Protein AF-A0A7C4WLF5-F1 (afdb_monomer)

Sequence (505 aa):
MGGNGENRSSKALSRRDFIKCSGLLGGALLASQMEWATDLMRRAEAGLLTPEEEYELIKAENILHTVCLQCNTGCGIKVKLFRKNGQAVALKIDGNPYSPFVSLPHTSYRVSPFDVSPVDMGICPKGQAGIQTAYDPYRVTKVLKRAGRRGENRWMTISFDQAIDEIVNGGRLFSHVPGEENRVITGLKEIYALRDPKIAKEMADGVKRIAASKDKKKAVEEFKTKHAANLHSLIDPDHPDLGPKNNQLVYMWGRKKGGRGDFAARFFGDYFGTVNTHGHTTVCQGSLYFTCKAMSEQYVGNKFTGGAKFYWQGDFENAEYILSVGSNLFDANYGPSNRNLRLVPRLAEGKVKLTVVDPRFNKAAAKATRYLPIRPGTDGAFFAAIIRWIIDHQKYDGKYLACANKAAAKVAHEPTWSNACLLVKIGKDGMPGKFLRAHEIGLAPVEKRKDPAGVEYDFEYLVVMKEGKPIAVDPNDEKTPVVGDLLISTEIQGIQVKTALQIVY

Mean predicted aligned error: 8.59 Å

Nearest PDB structures (foldseek):
  6cz9-assembly1_A  TM=8.420E-01  e=6.831E-11  Shewanella sp. ANA-3
  2jiq-assembly1_A  TM=7.452E-01  e=3.056E-08  Desulfovibrio desulfuricans
  2jip-assembly1_A  TM=7.257E-01  e=3.856E-08  Desulfovibrio desulfuricans
  7bkb-assembly1_D  TM=7.043E-01  e=1.036E-07  Methanospirillum hungatei JF-1
  7xqw-assembly1_A  TM=7.029E-01  e=4.181E-07  Methylorubrum extorquens AM1

Foldseek 3Di:
DDDDDPDPPPPDQDPVNVVVVLCPFPQLNVQVVPPVNVVVLVCLVVVNDDPVQVVQQLALVQWDWAFQPLDDQGFIKIFGWDDDPNDIAGRWIFGQQQTLLFHVVRDPPPDDSRVCSNPGTHDDPSRGCVSCQRNPSPNHRFDWDAQEDPPPPHTDGDHPVVVLCCQACWALRHCNYPPSVHPTDHHLVQLLQDFDPVLQVVLVVLVVVLVVDPDNQVSLVVSCVVCVVRCSQCPHSSPCVCPGSLQVDAAEDEDDDPPSVVVCCCVSPVGSNHPRYYYPCVVPVVVQQVVQQQVQFFDDQADTHDGDRDHDDDDLQPAQEDEAEQDQLCPRDNRNSNNCVRHVVCLVVNSHAYEYEDLDCHPSVVSHPYYHNDDPPCVVVVVLVVLVVCVVVVVDDLQQAQFQAQQSCVVVVHPAHHQQQWKFFADPVRHTDGTDFCVVQPQDDWDWDADPVRDTHTHTFTWGADPNDIHTDRRHDNDDTGGHDRFDFDDRPNTTITGPNNNSD

Solvent-accessible surface area (backbone atoms only — not comparable to full-atom values): 28563 Å² total; per-residue (Å²): 136,91,80,88,79,85,76,84,72,78,78,72,76,44,77,67,53,47,56,58,68,52,72,80,42,58,71,33,42,63,46,66,73,29,66,69,48,47,52,47,48,53,28,51,77,69,72,61,61,51,72,68,59,52,51,50,39,37,36,43,95,26,48,48,78,47,64,36,81,71,54,95,56,53,41,32,24,28,37,22,25,49,76,57,95,96,41,75,44,79,73,46,51,37,10,20,39,62,21,69,39,29,22,84,83,43,48,60,87,85,60,56,58,78,79,47,38,77,56,74,24,61,59,48,70,61,49,46,52,48,60,48,74,66,52,40,91,83,56,84,57,69,49,74,42,76,57,42,61,93,87,68,84,38,69,40,81,52,55,68,67,56,51,52,49,46,52,36,66,31,38,61,84,41,45,87,19,93,93,30,54,84,44,69,43,88,12,52,61,71,34,56,48,62,78,55,68,67,60,51,49,53,50,53,54,45,39,53,51,30,72,71,39,93,55,44,70,63,41,42,52,54,46,42,65,76,38,56,95,55,42,87,24,31,67,37,63,92,44,54,81,72,31,40,30,19,41,77,47,72,51,76,50,71,92,71,52,88,65,60,44,55,52,49,47,42,47,42,40,74,65,42,54,23,80,42,66,47,47,52,51,75,78,71,45,42,67,59,35,52,50,40,17,62,77,50,37,41,81,55,42,82,43,74,42,87,35,47,84,52,80,93,74,85,61,55,79,77,45,54,68,45,82,37,66,78,56,48,56,69,83,75,42,86,33,34,41,39,50,44,75,43,35,50,62,36,47,76,70,64,61,29,46,35,35,28,36,32,69,60,92,43,78,43,36,78,71,28,79,37,70,43,74,45,64,86,91,45,62,67,60,54,50,50,52,51,52,48,52,32,60,80,67,65,69,62,65,62,73,57,37,15,9,45,8,43,17,21,10,58,76,70,73,41,97,60,55,31,64,30,11,35,29,26,28,41,43,97,87,70,45,83,56,59,66,40,45,15,51,85,74,74,72,40,72,72,41,84,43,64,48,99,84,66,51,76,43,62,31,52,34,32,28,25,37,41,96,90,38,81,43,69,40,58,51,79,36,68,82,66,62,38,66,25,47,48,82,43,75,52,72,57,96,90,40,41,31,28,9,43,45,46,70,79,100

Structure (mmCIF, N/CA/C/O backbone):
data_AF-A0A7C4WLF5-F1
#
_entry.id   AF-A0A7C4WLF5-F1
#
loop_
_atom_site.group_PDB
_atom_site.id
_atom_site.type_symbol
_atom_site.label_atom_id
_atom_site.label_alt_id
_atom_site.label_comp_id
_atom_site.label_asym_id
_atom_site.label_entity_id
_atom_site.label_seq_id
_atom_site.pdbx_PDB_ins_code
_atom_site.Cartn_x
_atom_site.Cartn_y
_atom_site.Cartn_z
_atom_site.occupancy
_atom_site.B_iso_or_equiv
_atom_site.auth_seq_id
_atom_site.auth_comp_id
_atom_site.auth_asym_id
_atom_site.auth_atom_id
_atom_site.pdbx_PDB_model_num
ATOM 1 N N . MET A 1 1 ? 3.955 -10.263 -79.167 1.00 35.59 1 MET A N 1
ATOM 2 C CA . MET A 1 1 ? 5.096 -9.339 -78.990 1.00 35.59 1 MET A CA 1
ATOM 3 C C . MET A 1 1 ? 5.108 -8.907 -77.538 1.00 35.59 1 MET A C 1
ATOM 5 O O . MET A 1 1 ? 4.057 -8.545 -77.028 1.00 35.59 1 MET A O 1
ATOM 9 N N . GLY A 1 2 ? 6.236 -9.109 -76.860 1.00 35.16 2 GLY A N 1
ATOM 10 C CA . GLY A 1 2 ? 6.361 -8.978 -75.411 1.00 35.16 2 GLY A CA 1
ATOM 11 C C . GLY A 1 2 ? 6.278 -7.538 -74.907 1.00 35.16 2 GLY A C 1
ATOM 12 O O . GLY A 1 2 ? 6.681 -6.606 -75.596 1.00 35.16 2 GLY A O 1
ATOM 13 N N . GLY A 1 3 ? 5.789 -7.391 -73.678 1.00 28.95 3 GLY A N 1
ATOM 14 C CA . GLY A 1 3 ? 5.843 -6.166 -72.890 1.00 28.95 3 GLY A CA 1
ATOM 15 C C . GLY A 1 3 ? 6.018 -6.542 -71.421 1.00 28.95 3 GLY A C 1
ATOM 16 O O . GLY A 1 3 ? 5.130 -7.145 -70.826 1.00 28.95 3 GLY A O 1
ATOM 17 N N . ASN A 1 4 ? 7.200 -6.253 -70.880 1.00 33.28 4 ASN A N 1
ATOM 18 C CA . ASN A 1 4 ? 7.637 -6.590 -69.528 1.00 33.28 4 ASN A CA 1
ATOM 19 C C . ASN A 1 4 ? 6.812 -5.853 -68.461 1.00 33.28 4 ASN A C 1
ATOM 21 O O . ASN A 1 4 ? 6.876 -4.630 -68.361 1.00 33.28 4 ASN A O 1
ATOM 25 N N . GLY A 1 5 ? 6.107 -6.606 -67.615 1.00 31.14 5 GLY A N 1
ATOM 26 C CA . GLY A 1 5 ? 5.629 -6.124 -66.322 1.00 31.14 5 GLY A CA 1
ATOM 27 C C . GLY A 1 5 ? 6.713 -6.318 -65.263 1.00 31.14 5 GLY A C 1
ATOM 28 O O . GLY A 1 5 ? 6.980 -7.446 -64.850 1.00 31.14 5 GLY A O 1
ATOM 29 N N . GLU A 1 6 ? 7.347 -5.233 -64.819 1.00 32.12 6 GLU A N 1
ATOM 30 C CA . GLU A 1 6 ? 8.223 -5.251 -63.647 1.00 32.12 6 GLU A CA 1
ATOM 31 C C . GLU A 1 6 ? 7.397 -5.507 -62.382 1.00 32.12 6 GLU A C 1
ATOM 33 O O . GLU A 1 6 ? 6.718 -4.635 -61.838 1.00 32.12 6 GLU A O 1
ATOM 38 N N . ASN A 1 7 ? 7.475 -6.741 -61.900 1.00 33.22 7 ASN A N 1
ATOM 39 C CA . ASN A 1 7 ? 6.924 -7.159 -60.626 1.00 33.22 7 ASN A CA 1
ATOM 40 C C . ASN A 1 7 ? 7.808 -6.578 -59.502 1.00 33.22 7 ASN A C 1
ATOM 42 O O . ASN A 1 7 ? 8.891 -7.097 -59.221 1.00 33.22 7 ASN A O 1
ATOM 46 N N . ARG A 1 8 ? 7.380 -5.483 -58.854 1.00 33.38 8 ARG A N 1
ATOM 47 C CA . ARG A 1 8 ? 8.017 -4.973 -57.624 1.00 33.38 8 ARG A CA 1
ATOM 48 C C . ARG A 1 8 ? 7.772 -5.959 -56.480 1.00 33.38 8 ARG A C 1
ATOM 50 O O . ARG A 1 8 ? 6.858 -5.800 -55.679 1.00 33.38 8 ARG A O 1
ATOM 57 N N . SER A 1 9 ? 8.622 -6.978 -56.403 1.00 36.59 9 SER A N 1
ATOM 58 C CA . SER A 1 9 ? 8.770 -7.839 -55.234 1.00 36.59 9 SER A CA 1
ATOM 59 C C . SER A 1 9 ? 9.147 -6.977 -54.025 1.00 36.59 9 SER A C 1
ATOM 61 O O . SER A 1 9 ? 10.251 -6.430 -53.949 1.00 36.59 9 SER A O 1
ATOM 63 N N . SER A 1 10 ? 8.227 -6.837 -53.069 1.00 42.41 10 SER A N 1
ATOM 64 C CA . SER A 1 10 ? 8.552 -6.373 -51.725 1.00 42.41 10 SER A CA 1
ATOM 65 C C . SER A 1 10 ? 9.514 -7.388 -51.108 1.00 42.41 10 SER A C 1
ATOM 67 O O . SER A 1 10 ? 9.089 -8.450 -50.646 1.00 42.41 10 SER A O 1
ATOM 69 N N . LYS A 1 11 ? 10.818 -7.097 -51.137 1.00 42.59 11 LYS A N 1
ATOM 70 C CA . LYS A 1 11 ? 11.824 -7.905 -50.443 1.00 42.59 11 LYS A CA 1
ATOM 71 C C . LYS A 1 11 ? 11.471 -7.932 -48.958 1.00 42.59 11 LYS A C 1
ATOM 73 O O . LYS A 1 11 ? 11.678 -6.950 -48.248 1.00 42.59 11 LYS A O 1
ATOM 78 N N . ALA A 1 12 ? 10.918 -9.052 -48.501 1.00 45.56 12 ALA A N 1
ATOM 79 C CA . ALA A 1 12 ? 10.811 -9.348 -47.086 1.00 45.56 12 ALA A CA 1
ATOM 80 C C . ALA A 1 12 ? 12.225 -9.291 -46.491 1.00 45.56 12 ALA A C 1
ATOM 82 O O . ALA A 1 12 ? 13.146 -9.925 -47.010 1.00 45.56 12 ALA A O 1
ATOM 83 N N . LEU A 1 13 ? 12.401 -8.490 -45.440 1.00 48.19 13 LEU A N 1
ATOM 84 C CA . LEU A 1 13 ? 13.659 -8.398 -44.701 1.00 48.19 13 LEU A CA 1
ATOM 85 C C . LEU A 1 13 ? 14.076 -9.803 -44.255 1.00 48.19 13 LEU A C 1
ATOM 87 O O . LEU A 1 13 ? 13.331 -10.478 -43.543 1.00 48.19 13 LEU A O 1
ATOM 91 N N . SER A 1 14 ? 15.261 -10.255 -44.669 1.00 60.44 14 SER A N 1
ATOM 92 C CA . SER A 1 14 ? 15.788 -11.532 -44.193 1.00 60.44 14 SER A CA 1
ATOM 93 C C . SER A 1 14 ? 16.095 -11.440 -42.692 1.00 60.44 14 SER A C 1
ATOM 95 O O . SER A 1 14 ? 16.359 -10.356 -42.172 1.00 60.44 14 SER A O 1
ATOM 97 N N . ARG A 1 15 ? 16.138 -12.569 -41.967 1.00 46.66 15 ARG A N 1
ATOM 98 C CA . ARG A 1 15 ? 16.567 -12.585 -40.546 1.00 46.66 15 ARG A CA 1
ATOM 99 C C . ARG A 1 15 ? 17.942 -11.929 -40.354 1.00 46.66 15 ARG A C 1
ATOM 101 O O . ARG A 1 15 ? 18.199 -11.334 -39.315 1.00 46.66 15 ARG A O 1
ATOM 108 N N . ARG A 1 16 ? 18.807 -11.999 -41.370 1.00 43.22 16 ARG A N 1
ATOM 109 C CA . ARG A 1 16 ? 20.141 -11.388 -41.379 1.00 43.22 16 ARG A CA 1
ATOM 110 C C . ARG A 1 16 ? 20.080 -9.872 -41.574 1.00 43.22 16 ARG A C 1
ATOM 112 O O . ARG A 1 16 ? 20.833 -9.154 -40.925 1.00 43.22 16 ARG A O 1
ATOM 119 N N . ASP A 1 17 ? 19.163 -9.391 -42.408 1.00 42.84 17 ASP A N 1
ATOM 120 C CA . ASP A 1 17 ? 18.918 -7.956 -42.596 1.00 42.84 17 ASP A CA 1
ATOM 121 C C . ASP A 1 17 ? 18.198 -7.351 -41.387 1.00 42.84 17 ASP A C 1
ATOM 123 O O . ASP A 1 17 ? 18.524 -6.242 -40.980 1.00 42.84 17 ASP A O 1
ATOM 127 N N . PHE A 1 18 ? 17.310 -8.107 -40.734 1.00 47.81 18 PHE A N 1
ATOM 128 C CA . PHE A 1 18 ? 16.702 -7.730 -39.457 1.00 47.81 18 PHE A CA 1
ATOM 129 C C . PHE A 1 18 ? 17.761 -7.564 -38.358 1.00 47.81 18 PHE A C 1
ATOM 131 O O . PHE A 1 18 ? 17.778 -6.527 -37.702 1.00 47.81 18 PHE A O 1
ATOM 138 N N . ILE A 1 19 ? 18.700 -8.515 -38.233 1.00 47.62 19 ILE A N 1
ATOM 139 C CA . ILE A 1 19 ? 19.826 -8.433 -37.284 1.00 47.62 19 ILE A CA 1
ATOM 140 C C . ILE A 1 19 ? 20.732 -7.220 -37.582 1.00 47.62 19 ILE A C 1
ATOM 142 O O . ILE A 1 19 ? 21.156 -6.516 -36.662 1.00 47.62 19 ILE A O 1
ATOM 146 N N . LYS A 1 20 ? 20.987 -6.918 -38.863 1.00 39.47 20 LYS A N 1
ATOM 147 C CA . LYS A 1 20 ? 21.756 -5.730 -39.275 1.00 39.47 20 LYS A CA 1
ATOM 148 C C . LYS A 1 20 ? 21.014 -4.418 -38.994 1.00 39.47 20 LYS A C 1
ATOM 150 O O . LYS A 1 20 ? 21.626 -3.477 -38.497 1.00 39.47 20 LYS A O 1
ATOM 155 N N . CYS A 1 21 ? 19.704 -4.352 -39.237 1.00 38.66 21 CYS A N 1
ATOM 156 C CA . CYS A 1 21 ? 18.877 -3.183 -38.922 1.00 38.66 21 CYS A CA 1
ATOM 157 C C . CYS A 1 21 ? 18.701 -2.972 -37.407 1.00 38.66 21 CYS A C 1
ATOM 159 O O . CYS A 1 21 ? 18.614 -1.830 -36.957 1.00 38.66 21 CYS A O 1
ATOM 161 N N . SER A 1 22 ? 18.735 -4.038 -36.600 1.00 41.28 22 SER A N 1
ATOM 162 C CA . SER A 1 22 ? 18.789 -3.950 -35.133 1.00 41.28 22 SER A CA 1
ATOM 163 C C . SER A 1 22 ? 20.150 -3.501 -34.576 1.00 41.28 22 SER A C 1
ATOM 165 O O . SER A 1 22 ? 20.251 -3.233 -33.381 1.00 41.28 22 SER A O 1
ATOM 167 N N . GLY A 1 23 ? 21.165 -3.308 -35.433 1.00 40.97 23 GLY A N 1
ATOM 168 C CA . GLY A 1 23 ? 22.508 -2.787 -35.117 1.00 40.97 23 GLY A CA 1
ATOM 169 C C . GLY A 1 23 ? 22.558 -1.403 -34.448 1.00 40.97 23 GLY A C 1
ATOM 170 O O . GLY A 1 23 ? 23.624 -0.919 -34.083 1.00 40.97 23 GLY A O 1
ATOM 171 N N . LEU A 1 24 ? 21.409 -0.747 -34.279 1.00 44.41 24 LEU A N 1
ATOM 172 C CA . LEU A 1 24 ? 21.265 0.596 -33.727 1.00 44.41 24 LEU A CA 1
ATOM 173 C C . LEU A 1 24 ? 20.756 0.613 -32.270 1.00 44.41 24 LEU A C 1
ATOM 175 O O . LEU A 1 24 ? 20.476 1.701 -31.779 1.00 44.41 24 LEU A O 1
ATOM 179 N N . LEU A 1 25 ? 20.621 -0.515 -31.562 1.00 44.41 25 LEU A N 1
ATOM 180 C CA . LEU A 1 25 ? 19.943 -0.586 -30.252 1.00 44.41 25 LEU A CA 1
ATOM 181 C C . LEU A 1 25 ? 20.901 -0.998 -29.108 1.00 44.41 25 LEU A C 1
ATOM 183 O O . LEU A 1 25 ? 21.338 -2.139 -29.019 1.00 44.41 25 LEU A O 1
ATOM 187 N N . GLY A 1 26 ? 21.279 -0.051 -28.241 1.00 40.53 26 GLY A N 1
ATOM 188 C CA . GLY A 1 26 ? 22.307 -0.212 -27.198 1.00 40.53 26 GLY A CA 1
ATOM 189 C C . GLY A 1 26 ? 21.999 -1.229 -26.083 1.00 40.53 26 GLY A C 1
ATOM 190 O O . GLY A 1 26 ? 20.858 -1.541 -25.780 1.00 40.53 26 GLY A O 1
ATOM 191 N N . GLY A 1 27 ? 23.040 -1.747 -25.425 1.00 44.56 27 GLY A N 1
ATOM 192 C CA . GLY A 1 27 ? 22.946 -2.675 -24.285 1.00 44.56 27 GLY A CA 1
ATOM 193 C C . GLY A 1 27 ? 22.809 -4.147 -24.686 1.00 44.56 27 GLY A C 1
ATOM 194 O O . GLY A 1 27 ? 23.709 -4.933 -24.400 1.00 44.56 27 GLY A O 1
ATOM 195 N N . ALA A 1 28 ? 21.743 -4.508 -25.407 1.00 47.31 28 ALA A N 1
ATOM 196 C CA . ALA A 1 28 ? 21.604 -5.845 -26.000 1.00 47.31 28 ALA A CA 1
ATOM 197 C C . ALA A 1 28 ? 22.643 -6.083 -27.116 1.00 47.31 28 ALA A C 1
ATOM 199 O O . ALA A 1 28 ? 23.083 -7.215 -27.323 1.00 47.31 28 ALA A O 1
ATOM 200 N N . LEU A 1 29 ? 23.110 -5.011 -27.778 1.00 46.50 29 LEU A N 1
ATOM 201 C CA . LEU A 1 29 ? 24.164 -5.062 -28.796 1.00 46.50 29 LEU A CA 1
ATOM 202 C C . LEU A 1 29 ? 25.501 -5.590 -28.274 1.00 46.50 29 LEU A C 1
ATOM 204 O O . LEU A 1 29 ? 26.135 -6.359 -28.967 1.00 46.50 29 LEU A O 1
ATOM 208 N N . LEU A 1 30 ? 25.935 -5.223 -27.065 1.00 49.59 30 LEU A N 1
ATOM 209 C CA . LEU A 1 30 ? 27.247 -5.660 -26.572 1.00 49.59 30 LEU A CA 1
ATOM 210 C C . LEU A 1 30 ? 27.280 -7.185 -26.417 1.00 49.59 30 LEU A C 1
ATOM 212 O O . LEU A 1 30 ? 28.181 -7.824 -26.942 1.00 49.59 30 LEU A O 1
ATOM 216 N N . ALA A 1 31 ? 26.262 -7.778 -25.787 1.00 46.75 31 ALA A N 1
ATOM 217 C CA . ALA A 1 31 ? 26.172 -9.232 -25.675 1.00 46.75 31 ALA A CA 1
ATOM 218 C C . ALA A 1 31 ? 25.903 -9.910 -27.033 1.00 46.75 31 ALA A C 1
ATOM 220 O O . ALA A 1 31 ? 26.496 -10.944 -27.300 1.00 46.75 31 ALA A O 1
ATOM 221 N N . SER A 1 32 ? 25.074 -9.329 -27.914 1.00 49.78 32 SER A N 1
ATOM 222 C CA . SER A 1 32 ? 24.768 -9.905 -29.242 1.00 49.78 32 SER A CA 1
ATOM 223 C C . SER A 1 32 ? 25.852 -9.713 -30.310 1.00 49.78 32 SER A C 1
ATOM 225 O O . SER A 1 32 ? 25.882 -10.461 -31.282 1.00 49.78 32 SER A O 1
ATOM 227 N N . GLN A 1 33 ? 26.767 -8.760 -30.123 1.00 50.94 33 GLN A N 1
ATOM 228 C CA . GLN A 1 33 ? 27.987 -8.583 -30.922 1.00 50.94 33 GLN A CA 1
ATOM 229 C C . GLN A 1 33 ? 29.150 -9.435 -30.402 1.00 50.94 33 GLN A C 1
ATOM 231 O O . GLN A 1 33 ? 30.169 -9.570 -31.075 1.00 50.94 33 GLN A O 1
ATOM 236 N N . MET A 1 34 ? 29.001 -10.023 -29.216 1.00 66.88 34 MET A N 1
ATOM 237 C CA . MET A 1 34 ? 29.906 -11.022 -28.672 1.00 66.88 34 MET A CA 1
ATOM 238 C C . MET A 1 34 ? 29.354 -12.409 -29.016 1.00 66.88 34 MET A C 1
ATOM 240 O O . MET A 1 34 ? 28.518 -12.953 -28.294 1.00 66.88 34 MET A O 1
ATOM 244 N N . GLU A 1 35 ? 29.838 -13.016 -30.101 1.00 73.12 35 GLU A N 1
ATOM 245 C CA . GLU A 1 35 ? 29.475 -14.402 -30.455 1.00 73.12 35 GLU A CA 1
ATOM 246 C C . GLU A 1 35 ? 29.685 -15.358 -29.271 1.00 73.12 35 GLU A C 1
ATOM 248 O O . GLU A 1 35 ? 28.846 -16.209 -28.991 1.00 73.12 35 GLU A O 1
ATOM 253 N N . TRP A 1 36 ? 30.749 -15.138 -28.491 1.00 82.31 36 TRP A N 1
ATOM 254 C CA . TRP A 1 36 ? 31.014 -15.912 -27.281 1.00 82.31 36 TRP A CA 1
ATOM 255 C C . TRP A 1 36 ? 29.929 -15.746 -26.207 1.00 82.31 36 TRP A C 1
ATOM 257 O O . TRP A 1 36 ? 29.627 -16.709 -25.513 1.00 82.31 36 TRP A O 1
ATOM 267 N N . ALA A 1 37 ? 29.348 -14.553 -26.044 1.00 82.50 37 ALA A N 1
ATOM 268 C CA . ALA A 1 37 ? 28.363 -14.286 -24.998 1.00 82.50 37 ALA A CA 1
ATOM 269 C C . ALA A 1 37 ? 26.979 -14.813 -25.381 1.00 82.50 37 ALA A C 1
ATOM 271 O O . ALA A 1 37 ? 26.282 -15.362 -24.534 1.00 82.50 37 ALA A O 1
ATOM 272 N N . THR A 1 38 ? 26.591 -14.681 -26.651 1.00 80.25 38 THR A N 1
ATOM 273 C CA . THR A 1 38 ? 25.344 -15.279 -27.159 1.00 80.25 38 THR A CA 1
ATOM 274 C C . THR A 1 38 ? 25.378 -16.797 -27.105 1.00 80.25 38 THR A C 1
ATOM 276 O O . THR A 1 38 ? 24.411 -17.411 -26.653 1.00 80.25 38 THR A O 1
ATOM 279 N N . ASP A 1 39 ? 26.494 -17.404 -27.512 1.00 86.50 39 ASP A N 1
ATOM 280 C CA . ASP A 1 39 ? 26.697 -18.841 -27.381 1.00 86.50 39 ASP A CA 1
ATOM 281 C C . ASP A 1 39 ? 26.630 -19.284 -25.914 1.00 86.50 39 ASP A C 1
ATOM 283 O O . ASP A 1 39 ? 25.881 -20.202 -25.581 1.00 86.50 39 ASP A O 1
ATOM 287 N N . LEU A 1 40 ? 27.337 -18.576 -25.030 1.00 86.75 40 LEU A N 1
ATOM 288 C CA . LEU A 1 40 ? 27.358 -18.856 -23.599 1.00 86.75 40 LEU A CA 1
ATOM 289 C C . LEU A 1 40 ? 25.975 -18.726 -22.949 1.00 86.75 40 LEU A C 1
ATOM 291 O O . LEU A 1 40 ? 25.590 -19.600 -22.181 1.00 86.75 40 LEU A O 1
ATOM 295 N N . MET A 1 41 ? 25.201 -17.686 -23.273 1.00 84.88 41 MET A N 1
ATOM 296 C CA . MET A 1 41 ? 23.825 -17.527 -22.783 1.00 84.88 41 MET A CA 1
ATOM 297 C C . MET A 1 41 ? 22.930 -18.677 -23.249 1.00 84.88 41 MET A C 1
ATOM 299 O O . MET A 1 41 ? 22.218 -19.264 -22.440 1.00 84.88 41 MET A O 1
ATOM 303 N N . ARG A 1 42 ? 23.009 -19.049 -24.531 1.00 84.69 42 ARG A N 1
ATOM 304 C CA . ARG A 1 42 ? 22.242 -20.169 -25.090 1.00 84.69 42 ARG A CA 1
ATOM 305 C C . ARG A 1 42 ? 22.606 -21.495 -24.419 1.00 84.69 42 ARG A C 1
ATOM 307 O O . ARG A 1 42 ? 21.718 -22.283 -24.103 1.00 84.69 42 ARG A O 1
ATOM 314 N N . ARG A 1 43 ? 23.898 -21.752 -24.197 1.00 91.19 43 ARG A N 1
ATOM 315 C CA . ARG A 1 43 ? 24.359 -22.947 -23.477 1.00 91.19 43 ARG A CA 1
ATOM 316 C C . ARG A 1 43 ? 23.927 -22.923 -22.016 1.00 91.19 43 ARG A C 1
ATOM 318 O O . ARG A 1 43 ? 23.469 -23.947 -21.528 1.00 91.19 43 ARG A O 1
ATOM 325 N N . ALA A 1 44 ? 23.989 -21.772 -21.347 1.00 86.50 44 ALA A N 1
ATOM 326 C CA . ALA A 1 44 ? 23.503 -21.614 -19.978 1.00 86.50 44 ALA A CA 1
ATOM 327 C C . ALA A 1 44 ? 22.002 -21.921 -19.858 1.00 86.50 44 ALA A C 1
ATOM 329 O O . ALA A 1 44 ? 21.603 -22.678 -18.978 1.00 86.50 44 ALA A O 1
ATOM 330 N N . GLU A 1 45 ? 21.174 -21.396 -20.765 1.00 83.06 45 GLU A N 1
ATOM 331 C CA . GLU A 1 45 ? 19.735 -21.690 -20.814 1.00 83.06 45 GLU A CA 1
ATOM 332 C C . GLU A 1 45 ? 19.445 -23.176 -21.076 1.00 83.06 45 GLU A C 1
ATOM 334 O O . GLU A 1 45 ? 18.473 -23.715 -20.549 1.00 83.06 45 GLU A O 1
ATOM 339 N N . ALA A 1 46 ? 20.301 -23.843 -21.853 1.00 87.12 46 ALA A N 1
ATOM 340 C CA . ALA A 1 46 ? 20.207 -25.270 -22.145 1.00 87.12 46 ALA A CA 1
ATOM 341 C C . ALA A 1 46 ? 20.819 -26.181 -21.059 1.00 87.12 46 ALA A C 1
ATOM 343 O O . ALA A 1 46 ? 20.732 -27.400 -21.191 1.00 87.12 46 ALA A O 1
ATOM 344 N N . GLY A 1 47 ? 21.443 -25.627 -20.011 1.00 86.62 47 GLY A N 1
ATOM 345 C CA . GLY A 1 47 ? 22.148 -26.412 -18.990 1.00 86.62 47 GLY A CA 1
ATOM 346 C C . GLY A 1 47 ? 23.429 -27.087 -19.500 1.00 86.62 47 GLY A C 1
ATOM 347 O O . GLY A 1 47 ? 23.760 -28.181 -19.064 1.00 86.62 47 GLY A O 1
ATOM 348 N N . LEU A 1 48 ? 24.121 -26.457 -20.453 1.00 92.25 48 LEU A N 1
ATOM 349 C CA . LEU A 1 48 ? 25.317 -26.966 -21.141 1.00 92.25 48 LEU A CA 1
ATOM 350 C C . LEU A 1 48 ? 26.570 -26.128 -20.827 1.00 92.25 48 LEU A C 1
ATOM 352 O O . LEU A 1 48 ? 27.402 -25.882 -21.708 1.00 92.25 48 LEU A O 1
ATOM 356 N N . LEU A 1 49 ? 26.674 -25.610 -19.602 1.00 91.81 49 LEU A N 1
ATOM 357 C CA . LEU A 1 49 ? 27.907 -24.976 -19.138 1.00 91.81 49 LEU A CA 1
ATOM 358 C C . LEU A 1 49 ? 28.948 -26.048 -18.811 1.00 91.81 49 LEU A C 1
ATOM 360 O O . LEU A 1 49 ? 28.620 -27.138 -18.350 1.00 91.81 49 LEU A O 1
ATOM 364 N N . THR A 1 50 ? 30.210 -25.736 -19.081 1.00 93.88 50 THR A N 1
ATOM 365 C CA . THR A 1 50 ? 31.340 -26.563 -18.639 1.00 93.88 50 THR A CA 1
ATOM 366 C C . THR A 1 50 ? 31.558 -26.409 -17.128 1.00 93.88 50 THR A C 1
ATOM 368 O O . THR A 1 50 ? 31.198 -25.365 -16.575 1.00 93.88 50 THR A O 1
ATOM 371 N N . PRO A 1 51 ? 32.180 -27.387 -16.443 1.00 93.38 51 PRO A N 1
ATOM 372 C CA . PRO A 1 51 ? 32.506 -27.265 -15.021 1.00 93.38 51 PRO A CA 1
ATOM 373 C C . PRO A 1 51 ? 33.322 -26.009 -14.689 1.00 93.38 51 PRO A C 1
ATOM 375 O O . PRO A 1 51 ? 33.092 -25.369 -13.666 1.00 93.38 51 PRO A O 1
ATOM 378 N N . GLU A 1 52 ? 34.241 -25.611 -15.570 1.00 92.75 52 GLU A N 1
ATOM 379 C CA . GLU A 1 52 ? 35.027 -24.388 -15.421 1.00 92.75 52 GLU A CA 1
ATOM 380 C C . GLU A 1 52 ? 34.139 -23.142 -15.512 1.00 92.75 52 GLU A C 1
ATOM 382 O O . GLU A 1 52 ? 34.284 -22.212 -14.719 1.00 92.75 52 GLU A O 1
ATOM 387 N N . GLU A 1 53 ? 33.186 -23.120 -16.447 1.00 92.25 53 GLU A N 1
ATOM 388 C CA . GLU A 1 53 ? 32.242 -22.009 -16.573 1.00 92.25 53 GLU A CA 1
ATOM 389 C C . GLU A 1 53 ? 31.297 -21.915 -15.369 1.00 92.25 53 GLU A C 1
ATOM 391 O O . GLU A 1 53 ? 31.022 -20.814 -14.891 1.00 92.25 53 GLU A O 1
ATOM 396 N N . GLU A 1 54 ? 30.826 -23.048 -14.847 1.00 90.44 54 GLU A N 1
ATOM 397 C CA . GLU A 1 54 ? 30.035 -23.093 -13.614 1.00 90.44 54 GLU A CA 1
ATOM 398 C C . GLU A 1 54 ? 30.846 -22.619 -12.405 1.00 90.44 54 GLU A C 1
ATOM 400 O O . GLU A 1 54 ? 30.338 -21.846 -11.587 1.00 90.44 54 GLU A O 1
ATOM 405 N N . TYR A 1 55 ? 32.121 -23.015 -12.326 1.00 91.44 55 TYR A N 1
ATOM 406 C CA . TYR A 1 55 ? 33.039 -22.570 -11.284 1.00 91.44 55 TYR A CA 1
ATOM 407 C C . TYR A 1 55 ? 33.221 -21.049 -11.304 1.00 91.44 55 TYR A C 1
ATOM 409 O O . TYR A 1 55 ? 33.139 -20.408 -10.258 1.00 91.44 55 TYR A O 1
ATOM 417 N N . GLU A 1 56 ? 33.379 -20.433 -12.481 1.00 92.94 56 GLU A N 1
ATOM 418 C CA . GLU A 1 56 ? 33.436 -18.969 -12.590 1.00 92.94 56 GLU A CA 1
ATOM 419 C C . GLU A 1 56 ? 32.171 -18.289 -12.046 1.00 92.94 56 GLU A C 1
ATOM 421 O O . GLU A 1 56 ? 32.264 -17.236 -11.410 1.00 92.94 56 GLU A O 1
ATOM 426 N N . LEU A 1 57 ? 30.988 -18.878 -12.247 1.00 91.69 57 LEU A N 1
ATOM 427 C CA . LEU A 1 57 ? 29.716 -18.294 -11.809 1.00 91.69 57 LEU A CA 1
ATOM 428 C C . LEU A 1 57 ? 29.495 -18.319 -10.292 1.00 91.69 57 LEU A C 1
ATOM 430 O O . LEU A 1 57 ? 28.665 -17.550 -9.795 1.00 91.69 57 LEU A O 1
ATOM 434 N N . ILE A 1 58 ? 30.198 -19.180 -9.554 1.00 92.06 58 ILE A N 1
ATOM 435 C CA . ILE A 1 58 ? 30.088 -19.270 -8.089 1.00 92.06 58 ILE A CA 1
ATOM 436 C C . ILE A 1 58 ? 31.154 -18.461 -7.346 1.00 92.06 58 ILE A C 1
ATOM 438 O O . ILE A 1 58 ? 31.078 -18.350 -6.121 1.00 92.06 58 ILE A O 1
ATOM 442 N N . LYS A 1 59 ? 32.122 -17.863 -8.048 1.00 94.25 59 LYS A N 1
ATOM 443 C CA . LYS A 1 59 ? 33.118 -16.977 -7.434 1.00 94.25 59 LYS A CA 1
ATOM 444 C C . LYS A 1 59 ? 32.480 -15.685 -6.933 1.00 94.25 59 LYS A C 1
ATOM 446 O O . LYS A 1 59 ? 31.670 -15.068 -7.626 1.00 94.25 59 LYS A O 1
ATOM 451 N N . ALA A 1 60 ? 32.862 -15.239 -5.740 1.00 94.69 60 ALA A N 1
ATOM 452 C CA . ALA A 1 60 ? 32.245 -14.076 -5.105 1.00 94.69 60 ALA A CA 1
ATOM 453 C C . ALA A 1 60 ? 32.435 -12.777 -5.912 1.00 94.69 60 ALA A C 1
ATOM 455 O O . ALA A 1 60 ? 31.512 -11.968 -5.997 1.00 94.69 60 ALA A O 1
ATOM 456 N N . GLU A 1 61 ? 33.579 -12.601 -6.579 1.00 94.25 61 GLU A N 1
ATOM 457 C CA . GLU A 1 61 ? 33.883 -11.469 -7.471 1.00 94.25 61 GLU A CA 1
ATOM 458 C C . GLU A 1 61 ? 32.973 -11.383 -8.711 1.00 94.25 61 GLU A C 1
ATOM 460 O O . GLU A 1 61 ? 32.840 -10.329 -9.351 1.00 94.25 61 GLU A O 1
ATOM 465 N N . ASN A 1 62 ? 32.318 -12.495 -9.039 1.00 94.81 62 ASN A N 1
ATOM 466 C CA . ASN A 1 62 ? 31.391 -12.630 -10.150 1.00 94.81 62 ASN A CA 1
ATOM 467 C C . ASN A 1 62 ? 29.929 -12.536 -9.700 1.00 94.81 62 ASN A C 1
ATOM 469 O O . ASN A 1 62 ? 29.022 -12.717 -10.510 1.00 94.81 62 ASN A O 1
ATOM 473 N N . ILE A 1 63 ? 29.667 -12.188 -8.438 1.00 95.25 63 ILE A N 1
ATOM 474 C CA . ILE A 1 63 ? 28.315 -12.068 -7.901 1.00 95.25 63 ILE A CA 1
ATOM 475 C C . ILE A 1 63 ? 27.974 -10.611 -7.584 1.00 95.25 63 ILE A C 1
ATOM 477 O O . ILE A 1 63 ? 28.626 -9.947 -6.781 1.00 95.25 63 ILE A O 1
ATOM 481 N N . LEU A 1 64 ? 26.868 -10.128 -8.154 1.00 94.25 64 LEU A N 1
ATOM 482 C CA . LEU A 1 64 ? 26.247 -8.865 -7.756 1.00 94.25 64 LEU A CA 1
ATOM 483 C C . LEU A 1 64 ? 25.012 -9.117 -6.895 1.00 94.25 64 LEU A C 1
ATOM 485 O O . LEU A 1 64 ? 24.009 -9.656 -7.364 1.00 94.25 64 LEU A O 1
ATOM 489 N N . HIS A 1 65 ? 25.047 -8.657 -5.648 1.00 94.31 65 HIS A N 1
ATOM 490 C CA . HIS A 1 65 ? 23.878 -8.652 -4.776 1.00 94.31 65 HIS A CA 1
ATOM 491 C C . HIS A 1 65 ? 22.994 -7.443 -5.084 1.00 94.31 65 HIS A C 1
ATOM 493 O O . HIS A 1 65 ? 23.444 -6.299 -5.083 1.00 94.31 65 HIS A O 1
ATOM 499 N N . THR A 1 66 ? 21.716 -7.689 -5.361 1.00 92.88 66 THR A N 1
ATOM 500 C CA . THR A 1 66 ? 20.754 -6.630 -5.676 1.00 92.88 66 THR A CA 1
ATOM 501 C C . THR A 1 66 ? 19.329 -7.053 -5.310 1.00 92.88 66 THR A C 1
ATOM 503 O O . THR A 1 66 ? 19.108 -8.026 -4.588 1.00 92.88 66 THR A O 1
ATOM 506 N N . VAL A 1 67 ? 18.335 -6.297 -5.770 1.00 91.75 67 VAL A N 1
ATOM 507 C CA . VAL A 1 67 ? 16.924 -6.486 -5.436 1.00 91.75 67 VAL A CA 1
ATOM 508 C C . VAL A 1 67 ? 16.117 -6.789 -6.694 1.00 91.75 67 VAL A C 1
ATOM 510 O O . VAL A 1 67 ? 16.174 -6.065 -7.686 1.00 91.75 67 VAL A O 1
ATOM 513 N N . CYS A 1 68 ? 15.296 -7.837 -6.640 1.00 90.75 68 CYS A N 1
ATOM 514 C CA . CYS A 1 68 ? 14.414 -8.211 -7.736 1.00 90.75 68 CYS A CA 1
ATOM 515 C C . CYS A 1 68 ? 13.301 -7.174 -7.932 1.00 90.75 68 CYS A C 1
ATOM 517 O O . CYS A 1 68 ? 12.482 -6.919 -7.040 1.00 90.75 68 CYS A O 1
ATOM 519 N N . LEU A 1 69 ? 13.220 -6.623 -9.148 1.00 88.88 69 LEU A N 1
ATOM 520 C CA . LEU A 1 69 ? 12.213 -5.633 -9.530 1.00 88.88 69 LEU A CA 1
ATOM 521 C C . LEU A 1 69 ? 11.107 -6.165 -10.451 1.00 88.88 69 LEU A C 1
ATOM 523 O O . LEU A 1 69 ? 10.357 -5.382 -11.030 1.00 88.88 69 LEU A O 1
ATOM 527 N N . GLN A 1 70 ? 10.932 -7.484 -10.505 1.00 88.38 70 GLN A N 1
ATOM 528 C CA . GLN A 1 70 ? 9.948 -8.138 -11.375 1.00 88.38 70 GLN A CA 1
ATOM 529 C C . GLN A 1 70 ? 8.531 -8.186 -10.760 1.00 88.38 70 GLN A C 1
ATOM 531 O O . GLN A 1 70 ? 7.539 -8.331 -11.462 1.00 88.38 70 GLN A O 1
ATOM 536 N N . CYS A 1 71 ? 8.394 -8.011 -9.436 1.00 85.06 71 CYS A N 1
ATOM 537 C CA . CYS A 1 71 ? 7.103 -7.828 -8.740 1.00 85.06 71 CYS A CA 1
ATOM 538 C C . CYS A 1 71 ? 7.258 -6.968 -7.472 1.00 85.06 71 CYS A C 1
ATOM 540 O O . CYS A 1 71 ? 8.384 -6.619 -7.108 1.00 85.06 71 CYS A O 1
ATOM 542 N N . ASN A 1 72 ? 6.177 -6.589 -6.791 1.00 81.19 72 ASN A N 1
ATOM 543 C CA . ASN A 1 72 ? 6.230 -5.567 -5.738 1.00 81.19 72 ASN A CA 1
ATOM 544 C C . ASN A 1 72 ? 6.970 -5.954 -4.446 1.00 81.19 72 ASN A C 1
ATOM 546 O O . ASN A 1 72 ? 7.165 -5.074 -3.609 1.00 81.19 72 ASN A O 1
ATOM 550 N N . THR A 1 73 ? 7.433 -7.192 -4.302 1.00 83.94 73 THR A N 1
ATOM 551 C CA . THR A 1 73 ? 8.076 -7.690 -3.079 1.00 83.94 73 THR A CA 1
ATOM 552 C C . THR A 1 73 ? 9.453 -7.099 -2.817 1.00 83.94 73 THR A C 1
ATOM 554 O O . THR A 1 73 ? 9.730 -6.714 -1.692 1.00 83.94 73 THR A O 1
ATOM 557 N N . GLY A 1 74 ? 10.311 -7.015 -3.840 1.00 88.75 74 GLY A N 1
ATOM 558 C CA . GLY A 1 74 ? 11.715 -6.646 -3.630 1.00 88.75 74 GLY A CA 1
ATOM 559 C C . GLY A 1 74 ? 12.534 -7.745 -2.945 1.00 88.75 74 GLY A C 1
ATOM 560 O O . GLY A 1 74 ? 13.299 -7.456 -2.035 1.00 88.75 74 GLY A O 1
ATOM 561 N N . CYS A 1 75 ? 12.370 -9.005 -3.364 1.00 91.56 75 CYS A N 1
ATOM 562 C CA . CYS A 1 75 ? 13.212 -10.107 -2.890 1.00 91.56 75 CYS A CA 1
ATOM 563 C C . CYS A 1 75 ? 14.695 -9.814 -3.165 1.00 91.56 75 CYS A C 1
ATOM 565 O O . CYS A 1 75 ? 15.026 -9.356 -4.263 1.00 91.56 75 CYS A O 1
ATOM 567 N N . GLY A 1 76 ? 15.576 -10.115 -2.209 1.00 93.88 76 GLY A N 1
ATOM 568 C CA . GLY A 1 76 ? 17.014 -10.067 -2.448 1.00 93.88 76 GLY A CA 1
ATOM 569 C C . GLY A 1 76 ? 17.425 -11.152 -3.437 1.00 93.88 76 GLY A C 1
ATOM 570 O O . GLY A 1 76 ? 17.012 -12.306 -3.316 1.00 93.88 76 GLY A O 1
ATOM 571 N N . ILE A 1 77 ? 18.228 -10.769 -4.420 1.00 95.19 77 ILE A N 1
ATOM 572 C CA . ILE A 1 77 ? 18.762 -11.664 -5.441 1.00 95.19 77 ILE A CA 1
ATOM 573 C C . ILE A 1 77 ? 20.268 -11.499 -5.544 1.00 95.19 77 ILE A C 1
ATOM 575 O O . ILE A 1 77 ? 20.825 -10.463 -5.172 1.00 95.19 77 ILE A O 1
ATOM 579 N N . LYS A 1 78 ? 20.911 -12.523 -6.081 1.00 94.81 78 LYS A N 1
ATOM 580 C CA . LYS A 1 78 ? 22.291 -12.468 -6.520 1.00 94.81 78 LYS A CA 1
ATOM 581 C C . LYS A 1 78 ? 22.339 -12.750 -8.019 1.00 94.81 78 LYS A C 1
ATOM 583 O O . LYS A 1 78 ? 21.677 -13.665 -8.507 1.00 94.81 78 LYS A O 1
ATOM 588 N N . VAL A 1 79 ? 23.043 -11.901 -8.754 1.00 95.25 79 VAL A N 1
ATOM 589 C CA . VAL A 1 79 ? 23.218 -11.999 -10.204 1.00 95.25 79 VAL A CA 1
ATOM 590 C C . VAL A 1 79 ? 24.611 -12.554 -10.450 1.00 95.25 79 VAL A C 1
ATOM 592 O O . VAL A 1 79 ? 25.587 -11.925 -10.045 1.00 95.25 79 VAL A O 1
ATOM 595 N N . LYS A 1 80 ? 24.694 -13.719 -11.091 1.00 94.31 80 LYS A N 1
ATOM 596 C CA . LYS A 1 80 ? 25.954 -14.372 -11.444 1.00 94.31 80 LYS A CA 1
ATOM 597 C C . LYS A 1 80 ? 26.412 -13.859 -12.804 1.00 94.31 80 LYS A C 1
ATOM 599 O O . LYS A 1 80 ? 25.691 -13.971 -13.804 1.00 94.31 80 LYS A O 1
ATOM 604 N N . LEU A 1 81 ? 27.583 -13.242 -12.812 1.00 93.12 81 LEU A N 1
ATOM 605 C CA . LEU A 1 81 ? 28.220 -12.655 -13.974 1.00 93.12 81 LEU A CA 1
ATOM 606 C C . LEU A 1 81 ? 29.285 -13.601 -14.507 1.00 93.12 81 LEU A C 1
ATOM 608 O O . LEU A 1 81 ? 30.114 -14.091 -13.754 1.00 93.12 81 LEU A O 1
ATOM 612 N N . PHE A 1 82 ? 29.329 -13.773 -15.816 1.00 90.81 82 PHE A N 1
ATOM 613 C CA . PHE A 1 82 ? 30.479 -14.364 -16.471 1.00 90.81 82 PHE A CA 1
ATOM 614 C C . PHE A 1 82 ? 31.363 -13.263 -17.037 1.00 90.81 82 PHE A C 1
ATOM 616 O O . PHE A 1 82 ? 30.870 -12.370 -17.735 1.00 90.81 82 PHE A O 1
ATOM 623 N N . ARG A 1 83 ? 32.662 -13.319 -16.737 1.00 87.56 83 ARG A N 1
ATOM 624 C CA . ARG A 1 83 ? 33.639 -12.329 -17.192 1.00 87.56 83 ARG A CA 1
ATOM 625 C C . ARG A 1 83 ? 34.587 -12.938 -18.214 1.00 87.56 83 ARG A C 1
ATOM 627 O O . ARG A 1 83 ? 35.200 -13.965 -17.959 1.00 87.56 83 ARG A O 1
ATOM 634 N N . LYS A 1 84 ? 34.739 -12.274 -19.358 1.00 82.88 84 LYS A N 1
ATOM 635 C CA . LYS A 1 84 ? 35.702 -12.645 -20.404 1.00 82.88 84 LYS A CA 1
ATOM 636 C C . LYS A 1 84 ? 36.172 -11.386 -21.119 1.00 82.88 84 LYS A C 1
ATOM 638 O O . LYS A 1 84 ? 35.358 -10.523 -21.429 1.00 82.88 84 LYS A O 1
ATOM 643 N N . ASN A 1 85 ? 37.476 -11.264 -21.368 1.00 83.75 85 ASN A N 1
ATOM 644 C CA . ASN A 1 85 ? 38.074 -10.150 -22.123 1.00 83.75 85 ASN A CA 1
ATOM 645 C C . ASN A 1 85 ? 37.678 -8.748 -21.604 1.00 83.75 85 ASN A C 1
ATOM 647 O O . ASN A 1 85 ? 37.351 -7.856 -22.382 1.00 83.75 85 ASN A O 1
ATOM 651 N N . GLY A 1 86 ? 37.646 -8.560 -20.279 1.00 81.44 86 GLY A N 1
ATOM 652 C CA . GLY A 1 86 ? 37.257 -7.287 -19.650 1.00 81.44 86 GLY A CA 1
ATOM 653 C C . GLY A 1 86 ? 35.758 -6.958 -19.720 1.00 81.44 86 GLY A C 1
ATOM 654 O O . GLY A 1 86 ? 35.337 -5.905 -19.248 1.00 81.44 86 GLY A O 1
ATOM 655 N N . GLN A 1 87 ? 34.938 -7.853 -20.273 1.00 81.50 87 GLN A N 1
ATOM 656 C CA . GLN A 1 87 ? 33.489 -7.709 -20.392 1.00 81.50 87 GLN A CA 1
ATOM 657 C C . GLN A 1 87 ? 32.785 -8.642 -19.405 1.00 81.50 87 GLN A C 1
ATOM 659 O O . GLN A 1 87 ? 33.333 -9.673 -19.018 1.00 81.50 87 GLN A O 1
ATOM 664 N N . ALA A 1 88 ? 31.574 -8.274 -18.983 1.00 85.50 88 ALA A N 1
ATOM 665 C CA . ALA A 1 88 ? 30.764 -9.059 -18.057 1.00 85.50 88 ALA A CA 1
ATOM 666 C C . ALA A 1 88 ? 29.341 -9.228 -18.593 1.00 85.50 88 ALA A C 1
ATOM 668 O O . ALA A 1 88 ? 28.721 -8.257 -19.033 1.00 85.50 88 ALA A O 1
ATOM 669 N N . VAL A 1 89 ? 28.812 -10.447 -18.508 1.00 87.12 89 VAL A N 1
ATOM 670 C CA . VAL A 1 89 ? 27.433 -10.772 -18.889 1.00 87.12 89 VAL A CA 1
ATOM 671 C C . VAL A 1 89 ? 26.721 -11.481 -17.746 1.00 87.12 89 VAL A C 1
ATOM 673 O O . VAL A 1 89 ? 27.286 -12.365 -17.116 1.00 87.12 89 VAL A O 1
ATOM 676 N N . ALA A 1 90 ? 25.487 -11.084 -17.447 1.00 90.00 90 ALA A N 1
ATOM 677 C CA . ALA A 1 90 ? 24.662 -11.768 -16.463 1.00 90.00 90 ALA A CA 1
ATOM 678 C C . ALA A 1 90 ? 24.109 -13.054 -17.081 1.00 90.00 90 ALA A C 1
ATOM 680 O O . ALA A 1 90 ? 23.396 -12.991 -18.079 1.00 90.00 90 ALA A O 1
ATOM 681 N N . LEU A 1 91 ? 24.426 -14.203 -16.483 1.00 89.31 91 LEU A N 1
ATOM 682 C CA . LEU A 1 91 ? 23.962 -15.509 -16.967 1.00 89.31 91 LEU A CA 1
ATOM 683 C C . LEU A 1 91 ? 22.869 -16.110 -16.095 1.00 89.31 91 LEU A C 1
ATOM 685 O O . LEU A 1 91 ? 22.021 -16.847 -16.590 1.00 89.31 91 LEU A O 1
ATOM 689 N N . LYS A 1 92 ? 22.871 -15.796 -14.797 1.00 90.56 92 LYS A N 1
ATOM 690 C CA . LYS A 1 92 ? 21.927 -16.393 -13.856 1.00 90.56 92 LYS A CA 1
ATOM 691 C C . LYS A 1 92 ? 21.522 -15.426 -12.754 1.00 90.56 92 LYS A C 1
ATOM 693 O O . LYS A 1 92 ? 22.311 -14.596 -12.308 1.00 90.56 92 LYS A O 1
ATOM 698 N N . ILE A 1 93 ? 20.277 -15.548 -12.310 1.00 94.19 93 ILE A N 1
ATOM 699 C CA . ILE A 1 93 ? 19.773 -14.907 -11.097 1.00 94.19 93 ILE A CA 1
ATOM 700 C C . ILE A 1 93 ? 19.417 -16.015 -10.120 1.00 94.19 93 ILE A C 1
ATOM 702 O O . ILE A 1 93 ? 18.703 -16.936 -10.487 1.00 94.19 93 ILE A O 1
ATOM 706 N N . ASP A 1 94 ? 19.841 -15.901 -8.871 1.00 94.44 94 ASP A N 1
ATOM 707 C CA . ASP A 1 94 ? 19.385 -16.767 -7.786 1.00 94.44 94 ASP A CA 1
ATOM 708 C C . ASP A 1 94 ? 18.964 -15.931 -6.578 1.00 94.44 94 ASP A C 1
ATOM 710 O O . ASP A 1 94 ? 19.178 -14.716 -6.519 1.00 94.44 94 ASP A O 1
ATOM 714 N N . GLY A 1 95 ? 18.283 -16.559 -5.625 1.00 94.75 95 GLY A N 1
ATOM 715 C CA . GLY A 1 95 ? 17.951 -15.929 -4.357 1.00 94.75 95 GLY A CA 1
ATOM 716 C C . GLY A 1 95 ? 19.219 -15.641 -3.557 1.00 94.75 95 GLY A C 1
ATOM 717 O O . GLY A 1 95 ? 20.157 -16.437 -3.529 1.00 94.75 95 GLY A O 1
ATOM 718 N N . ASN A 1 96 ? 19.238 -14.484 -2.903 1.00 95.38 96 ASN A N 1
ATOM 719 C CA . ASN A 1 96 ? 20.335 -14.078 -2.037 1.00 95.38 96 ASN A CA 1
ATOM 720 C C . ASN A 1 96 ? 20.212 -14.751 -0.647 1.00 95.38 96 ASN A C 1
ATOM 722 O O . ASN A 1 96 ? 19.229 -14.463 0.042 1.00 95.38 96 ASN A O 1
ATOM 726 N N . PRO A 1 97 ? 21.193 -15.554 -0.189 1.00 95.12 97 PRO A N 1
ATOM 727 C CA . PRO A 1 97 ? 21.157 -16.209 1.126 1.00 95.12 97 PRO A CA 1
ATOM 728 C C . PRO A 1 97 ? 21.115 -15.234 2.311 1.00 95.12 97 PRO A C 1
ATOM 730 O O . PRO A 1 97 ? 20.557 -15.557 3.358 1.00 95.12 97 PRO A O 1
ATOM 733 N N . TYR A 1 98 ? 21.608 -14.003 2.147 1.00 95.31 98 TYR A N 1
ATOM 734 C CA . TYR A 1 98 ? 21.499 -12.958 3.169 1.00 95.31 98 TYR A CA 1
ATOM 735 C C . TYR A 1 98 ? 20.080 -12.388 3.314 1.00 95.31 98 TYR A C 1
ATOM 737 O O . TYR A 1 98 ? 19.771 -11.702 4.287 1.00 95.31 98 TYR A O 1
ATOM 745 N N . SER A 1 99 ? 19.199 -12.608 2.332 1.00 94.06 99 SER A N 1
ATOM 746 C CA . SER A 1 99 ? 17.897 -11.949 2.296 1.00 94.06 99 SER A CA 1
ATOM 747 C C . SER A 1 99 ? 16.820 -12.774 3.014 1.00 94.06 99 SER A C 1
ATOM 749 O O . SER A 1 99 ? 16.470 -13.861 2.548 1.00 94.06 99 SER A O 1
ATOM 751 N N . PRO A 1 100 ? 16.165 -12.228 4.059 1.00 90.62 100 PRO A N 1
ATOM 752 C CA . PRO A 1 100 ? 15.106 -12.935 4.792 1.00 90.62 100 PRO A CA 1
ATOM 753 C C . PRO A 1 100 ? 13.836 -13.182 3.957 1.00 90.62 100 PRO A C 1
ATOM 755 O O . PRO A 1 100 ? 12.953 -13.943 4.360 1.00 90.62 100 PRO A O 1
ATOM 758 N N . PHE A 1 101 ? 13.738 -12.547 2.782 1.00 89.69 101 PHE A N 1
ATOM 759 C CA . PHE A 1 101 ? 12.636 -12.724 1.833 1.00 89.69 101 PHE A CA 1
ATOM 760 C C . PHE A 1 101 ? 12.742 -14.003 0.998 1.00 89.69 101 PHE A C 1
ATOM 762 O O . PHE A 1 101 ? 11.769 -14.377 0.342 1.00 89.69 101 PHE A O 1
ATOM 769 N N . VAL A 1 102 ? 13.918 -14.625 0.956 1.00 91.88 102 VAL A N 1
ATOM 770 C CA . VAL A 1 102 ? 14.192 -15.832 0.158 1.00 91.88 102 VAL A CA 1
ATOM 771 C C . VAL A 1 102 ? 14.999 -16.878 0.932 1.00 91.88 102 VAL A C 1
ATOM 773 O O . VAL A 1 102 ? 15.230 -17.956 0.400 1.00 91.88 102 VAL A O 1
ATOM 776 N N . SER A 1 103 ? 15.393 -16.589 2.176 1.00 91.94 103 SER A N 1
ATOM 777 C CA . SER A 1 103 ? 16.102 -17.513 3.060 1.00 91.94 103 SER A CA 1
ATOM 778 C C . SER A 1 103 ? 15.525 -17.487 4.471 1.00 91.94 103 SER A C 1
ATOM 780 O O . SER A 1 103 ? 15.287 -16.411 5.022 1.00 91.94 103 SER A O 1
ATOM 782 N N . LEU A 1 104 ? 15.310 -18.669 5.053 1.00 89.38 104 LEU A N 1
ATOM 783 C CA . LEU A 1 104 ? 14.857 -18.837 6.433 1.00 89.38 104 LEU A CA 1
ATOM 784 C C . LEU A 1 104 ? 15.459 -20.128 7.041 1.00 89.38 104 LEU A C 1
ATOM 786 O O . LEU A 1 104 ? 15.074 -21.209 6.599 1.00 89.38 104 LEU A O 1
ATOM 790 N N . PRO A 1 105 ? 16.383 -20.036 8.024 1.00 91.12 105 PRO A N 1
ATOM 791 C CA . PRO A 1 105 ? 17.052 -18.806 8.456 1.00 91.12 105 PRO A CA 1
ATOM 792 C C . PRO A 1 105 ? 17.851 -18.168 7.305 1.00 91.12 105 PRO A C 1
ATOM 794 O O . PRO A 1 105 ? 18.187 -18.815 6.314 1.00 91.12 105 PRO A O 1
ATOM 797 N N . HIS A 1 106 ? 18.111 -16.867 7.401 1.00 93.62 106 HIS A N 1
ATOM 798 C CA . HIS A 1 106 ? 18.972 -16.168 6.446 1.00 93.62 106 HIS A CA 1
ATOM 799 C C . HIS A 1 106 ? 20.399 -16.098 6.981 1.00 93.62 106 HIS A C 1
ATOM 801 O O . HIS A 1 106 ? 20.614 -16.042 8.193 1.00 93.62 106 HIS A O 1
ATOM 807 N N . THR A 1 107 ? 21.371 -16.082 6.075 1.00 95.50 107 THR A N 1
ATOM 808 C CA . THR A 1 107 ? 22.775 -15.915 6.439 1.00 95.50 107 THR A CA 1
ATOM 809 C C . THR A 1 107 ? 22.988 -14.532 7.051 1.00 95.50 107 THR A C 1
ATOM 811 O O . THR A 1 107 ? 22.494 -13.525 6.541 1.00 95.50 107 THR A O 1
ATOM 814 N N . SER A 1 108 ? 23.744 -14.469 8.147 1.00 95.19 108 SER A N 1
ATOM 815 C CA . SER A 1 108 ? 24.136 -13.201 8.765 1.00 95.19 108 SER A CA 1
ATOM 816 C C . SER A 1 108 ? 24.955 -12.354 7.792 1.00 95.19 108 SER A C 1
ATOM 818 O O . SER A 1 108 ? 25.919 -12.844 7.211 1.00 95.19 108 SER A O 1
ATOM 820 N N . TYR A 1 109 ? 24.657 -11.056 7.700 1.00 93.50 109 TYR A N 1
ATOM 821 C CA . TYR A 1 109 ? 25.440 -10.092 6.911 1.00 93.50 109 TYR A CA 1
ATOM 822 C C . TYR A 1 109 ? 26.909 -9.960 7.353 1.00 93.50 109 TYR A C 1
ATOM 824 O O . TYR A 1 109 ? 27.691 -9.309 6.670 1.00 93.50 109 TYR A O 1
ATOM 832 N N . ARG A 1 110 ? 27.290 -10.550 8.496 1.00 95.62 110 ARG A N 1
ATOM 833 C CA . ARG A 1 110 ? 28.685 -10.612 8.961 1.00 95.62 110 ARG A CA 1
ATOM 834 C C . ARG A 1 110 ? 29.508 -11.714 8.286 1.00 95.62 110 ARG A C 1
ATOM 836 O O . ARG A 1 110 ? 30.727 -11.671 8.376 1.00 95.62 110 ARG A O 1
ATOM 843 N N . VAL A 1 111 ? 28.865 -12.704 7.664 1.00 95.69 111 VAL A N 1
ATOM 844 C CA . VAL A 1 111 ? 29.560 -13.787 6.949 1.00 95.69 111 VAL A CA 1
ATOM 845 C C . VAL A 1 111 ? 30.100 -13.247 5.631 1.00 95.69 111 VAL A C 1
ATOM 847 O O . VAL A 1 111 ? 29.370 -12.563 4.908 1.00 95.69 111 VAL A O 1
ATOM 850 N N . SER A 1 112 ? 31.355 -13.561 5.310 1.00 95.56 112 SER A N 1
ATOM 851 C CA . SER A 1 112 ? 32.010 -13.081 4.094 1.00 95.56 112 SER A CA 1
ATOM 852 C C . SER A 1 112 ? 31.274 -13.559 2.835 1.00 95.56 112 SER A C 1
ATOM 854 O O . SER A 1 112 ? 30.889 -14.729 2.763 1.00 95.56 112 SER A O 1
ATOM 856 N N . PRO A 1 113 ? 31.120 -12.711 1.800 1.00 93.25 113 PRO A N 1
ATOM 857 C CA . PRO A 1 113 ? 30.603 -13.145 0.505 1.00 93.25 113 PRO A CA 1
ATOM 858 C C . PRO A 1 113 ? 31.395 -14.301 -0.115 1.00 93.25 113 PRO A C 1
ATOM 860 O O . PRO A 1 113 ? 30.808 -15.097 -0.839 1.00 93.25 113 PRO A O 1
ATOM 863 N N . PHE A 1 114 ? 32.692 -14.416 0.195 1.00 94.62 114 PHE A N 1
ATOM 864 C CA . PHE A 1 114 ? 33.559 -15.503 -0.273 1.00 94.62 114 PHE A CA 1
ATOM 865 C C . PHE A 1 114 ? 33.205 -16.868 0.333 1.00 94.62 114 PHE A C 1
ATOM 867 O O . PHE A 1 114 ? 33.433 -17.885 -0.311 1.00 94.62 114 PHE A O 1
ATOM 874 N N . ASP A 1 115 ? 32.586 -16.892 1.516 1.00 94.69 115 ASP A N 1
ATOM 875 C CA . ASP A 1 115 ? 32.202 -18.138 2.193 1.00 94.69 115 ASP A CA 1
ATOM 876 C C . ASP A 1 115 ? 30.797 -18.608 1.785 1.00 94.69 115 ASP A C 1
ATOM 878 O O . ASP A 1 115 ? 30.467 -19.787 1.890 1.00 94.69 115 ASP A O 1
ATOM 882 N N . VAL A 1 116 ? 29.940 -17.684 1.335 1.00 94.00 116 VAL A N 1
ATOM 883 C CA . VAL A 1 116 ? 28.532 -17.973 1.011 1.00 94.00 116 VAL A CA 1
ATOM 884 C C . VAL A 1 116 ? 28.242 -17.978 -0.491 1.00 94.00 116 VAL A C 1
ATOM 886 O O . VAL A 1 116 ? 27.140 -18.350 -0.897 1.00 94.00 116 VAL A O 1
ATOM 889 N N . SER A 1 117 ? 29.187 -17.555 -1.335 1.00 92.12 117 SER A N 1
ATOM 890 C CA . SER A 1 117 ? 28.976 -17.434 -2.782 1.00 92.12 117 SER A CA 1
ATOM 891 C C . SER A 1 117 ? 28.413 -18.700 -3.453 1.00 92.12 117 SER A C 1
ATOM 893 O O . SER A 1 117 ? 27.533 -18.532 -4.312 1.00 92.12 117 SER A O 1
ATOM 895 N N . PRO A 1 118 ? 28.768 -19.939 -3.034 1.00 91.44 118 PRO A N 1
ATOM 896 C CA . PRO A 1 118 ? 28.208 -21.161 -3.617 1.00 91.44 118 PRO A CA 1
ATOM 897 C C . PRO A 1 118 ? 26.757 -21.455 -3.195 1.00 91.44 118 PRO A C 1
ATOM 899 O O . PRO A 1 118 ? 26.100 -22.287 -3.812 1.00 91.44 118 PRO A O 1
ATOM 902 N N . VAL A 1 119 ? 26.225 -20.792 -2.160 1.00 93.06 119 VAL A N 1
ATOM 903 C CA . VAL A 1 119 ? 24.879 -21.065 -1.625 1.00 93.06 119 VAL A CA 1
ATOM 904 C C . VAL A 1 119 ? 23.820 -20.291 -2.405 1.00 93.06 119 VAL A C 1
ATOM 906 O O . VAL A 1 119 ? 23.751 -19.059 -2.340 1.00 93.06 119 VAL A O 1
ATOM 909 N N . ASP A 1 120 ? 22.973 -21.005 -3.142 1.00 92.06 120 ASP A N 1
ATOM 910 C CA . ASP A 1 120 ? 21.858 -20.448 -3.912 1.00 92.06 120 ASP A CA 1
ATOM 911 C C . ASP A 1 120 ? 20.526 -20.611 -3.173 1.00 92.06 120 ASP A C 1
ATOM 913 O O . ASP A 1 120 ? 20.183 -21.706 -2.735 1.00 92.06 120 ASP A O 1
ATOM 917 N N . MET A 1 121 ? 19.730 -19.538 -3.095 1.00 93.31 121 MET A N 1
ATOM 918 C CA . MET A 1 121 ? 18.362 -19.622 -2.575 1.00 93.31 121 MET A CA 1
ATOM 919 C C . MET A 1 121 ? 17.311 -19.600 -3.684 1.00 93.31 121 MET A C 1
ATOM 921 O O . MET A 1 121 ? 17.514 -19.065 -4.775 1.00 93.31 121 MET A O 1
ATOM 925 N N . GLY A 1 122 ? 16.132 -20.143 -3.387 1.00 89.25 122 GLY A N 1
ATOM 926 C CA . GLY A 1 122 ? 15.010 -20.148 -4.318 1.00 89.25 122 GLY A CA 1
ATOM 927 C C . GLY A 1 122 ? 14.434 -18.748 -4.566 1.00 89.25 122 GLY A C 1
ATOM 928 O O . GLY A 1 122 ? 14.125 -17.998 -3.641 1.00 89.25 122 GLY A O 1
ATOM 929 N N . ILE A 1 123 ? 14.188 -18.416 -5.833 1.00 91.88 123 ILE A N 1
ATOM 930 C CA . ILE A 1 123 ? 13.423 -17.231 -6.249 1.00 91.88 123 ILE A CA 1
ATOM 931 C C . ILE A 1 123 ? 12.331 -17.652 -7.239 1.00 91.88 123 ILE A C 1
ATOM 933 O O . ILE A 1 123 ? 12.458 -18.654 -7.937 1.00 91.88 123 ILE A O 1
ATOM 937 N N . CYS A 1 124 ? 11.219 -16.912 -7.294 1.00 90.06 124 CYS A N 1
ATOM 938 C CA . CYS A 1 124 ? 10.117 -17.250 -8.198 1.00 90.06 124 CYS A CA 1
ATOM 939 C C . CYS A 1 124 ? 10.510 -17.131 -9.692 1.00 90.06 124 CYS A C 1
ATOM 941 O O . CYS A 1 124 ? 11.437 -16.379 -10.015 1.00 90.06 124 CYS A O 1
ATOM 943 N N . PRO A 1 125 ? 9.749 -17.752 -10.619 1.00 90.19 125 PRO A N 1
ATOM 944 C CA . PRO A 1 125 ? 10.057 -17.729 -12.054 1.00 90.19 125 PRO A CA 1
ATOM 945 C C . PRO A 1 125 ? 10.200 -16.324 -12.647 1.00 90.19 125 PRO A C 1
ATOM 947 O O . PRO A 1 125 ? 11.070 -16.089 -13.475 1.00 90.19 125 PRO A O 1
ATOM 950 N N . LYS A 1 126 ? 9.416 -15.348 -12.161 1.00 90.94 126 LYS A N 1
ATOM 951 C CA . LYS A 1 126 ? 9.553 -13.944 -12.583 1.00 90.94 126 LYS A CA 1
ATOM 952 C C . LYS A 1 126 ? 10.929 -13.374 -12.237 1.00 90.94 126 LYS A C 1
ATOM 954 O O . LYS A 1 126 ? 11.481 -12.613 -13.013 1.00 90.94 126 LYS A O 1
ATOM 959 N N . GLY A 1 127 ? 11.460 -13.716 -11.060 1.00 91.38 127 GLY A N 1
ATOM 960 C CA . GLY A 1 127 ? 12.778 -13.267 -10.613 1.00 91.38 127 GLY A CA 1
ATOM 961 C C . GLY A 1 127 ? 13.902 -13.879 -11.442 1.00 91.38 127 GLY A C 1
ATOM 962 O O . GLY A 1 127 ? 14.761 -13.136 -11.902 1.00 91.38 127 GLY A O 1
ATOM 963 N N . GLN A 1 128 ? 13.835 -15.193 -11.689 1.00 91.06 128 GLN A N 1
ATOM 964 C CA . GLN A 1 128 ? 14.752 -15.912 -12.585 1.00 91.06 128 GLN A CA 1
ATOM 965 C C . GLN A 1 128 ? 14.753 -15.304 -13.999 1.00 91.06 128 GLN A C 1
ATOM 967 O O . GLN A 1 128 ? 15.804 -14.965 -14.534 1.00 91.06 128 GLN A O 1
ATOM 972 N N . ALA A 1 129 ? 13.565 -15.061 -14.563 1.00 90.38 129 ALA A N 1
ATOM 973 C CA . ALA A 1 129 ? 13.396 -14.477 -15.895 1.00 90.38 129 ALA A CA 1
ATOM 974 C C . ALA A 1 129 ? 13.807 -12.995 -15.987 1.00 90.38 129 ALA A C 1
ATOM 976 O O . ALA A 1 129 ? 13.782 -12.415 -17.070 1.00 90.38 129 ALA A O 1
ATOM 977 N N . GLY A 1 130 ? 14.205 -12.355 -14.881 1.00 89.62 130 GLY A N 1
ATOM 978 C CA . GLY A 1 130 ? 14.553 -10.936 -14.872 1.00 89.62 130 GLY A CA 1
ATOM 979 C C . GLY A 1 130 ? 15.740 -10.564 -15.767 1.00 89.62 130 GLY A C 1
ATOM 980 O O . GLY A 1 130 ? 15.841 -9.406 -16.171 1.00 89.62 130 GLY A O 1
ATOM 981 N N . ILE A 1 131 ? 16.586 -11.538 -16.121 1.00 86.88 131 ILE A N 1
ATOM 982 C CA . ILE A 1 131 ? 17.659 -11.397 -17.117 1.00 86.88 131 ILE A CA 1
ATOM 983 C C . ILE A 1 131 ? 17.108 -11.006 -18.492 1.00 86.88 131 ILE A C 1
ATOM 985 O O . ILE A 1 131 ? 17.709 -10.170 -19.166 1.00 86.88 131 ILE A O 1
ATOM 989 N N . GLN A 1 132 ? 15.932 -11.515 -18.880 1.00 85.25 132 GLN A N 1
ATOM 990 C CA . GLN A 1 132 ? 15.329 -11.199 -20.177 1.00 85.25 132 GLN A CA 1
ATOM 991 C C . GLN A 1 132 ? 15.081 -9.698 -20.313 1.00 85.25 132 GLN A C 1
ATOM 993 O O . GLN A 1 132 ? 15.389 -9.127 -21.345 1.00 85.25 132 GLN A O 1
ATOM 998 N N . THR A 1 133 ? 14.667 -9.002 -19.248 1.00 84.62 133 THR A N 1
ATOM 999 C CA . THR A 1 133 ? 14.488 -7.538 -19.287 1.00 84.62 133 THR A CA 1
ATOM 1000 C C . THR A 1 133 ? 15.770 -6.787 -19.680 1.00 84.62 133 THR A C 1
ATOM 1002 O O . THR A 1 133 ? 15.692 -5.695 -20.243 1.00 84.62 133 THR A O 1
ATOM 1005 N N . ALA A 1 134 ? 16.951 -7.333 -19.373 1.00 81.38 134 ALA A N 1
ATOM 1006 C CA . ALA A 1 134 ? 18.224 -6.707 -19.715 1.00 81.38 134 ALA A CA 1
ATOM 1007 C C . ALA A 1 134 ? 18.612 -6.926 -21.186 1.00 81.38 134 ALA A C 1
ATOM 1009 O O . ALA A 1 134 ? 19.147 -5.993 -21.796 1.00 81.38 134 ALA A O 1
ATOM 1010 N N . TYR A 1 135 ? 18.323 -8.112 -21.732 1.00 82.62 135 TYR A N 1
ATOM 1011 C CA . TYR A 1 135 ? 18.794 -8.572 -23.046 1.00 82.62 135 TYR A CA 1
ATOM 1012 C C . TYR A 1 135 ? 17.702 -8.715 -24.115 1.00 82.62 135 TYR A C 1
ATOM 1014 O O . TYR A 1 135 ? 18.015 -9.101 -25.238 1.00 82.62 135 TYR A O 1
ATOM 1022 N N . ASP A 1 136 ? 16.445 -8.393 -23.798 1.00 83.38 136 ASP A N 1
ATOM 1023 C CA . ASP A 1 136 ? 15.326 -8.471 -24.739 1.00 83.38 136 ASP A CA 1
ATOM 1024 C C . ASP A 1 136 ? 15.628 -7.648 -26.011 1.00 83.38 136 ASP A C 1
ATOM 1026 O O . ASP A 1 136 ? 15.947 -6.456 -25.900 1.00 83.38 136 ASP A O 1
ATOM 1030 N N . PRO A 1 137 ? 15.525 -8.238 -27.218 1.00 80.31 137 PRO A N 1
ATOM 1031 C CA . PRO A 1 137 ? 15.785 -7.527 -28.469 1.00 80.31 137 PRO A CA 1
ATOM 1032 C C . PRO A 1 137 ? 14.804 -6.371 -28.731 1.00 80.31 137 PRO A C 1
ATOM 1034 O O . PRO A 1 137 ? 15.123 -5.461 -29.493 1.00 80.31 137 PRO A O 1
ATOM 1037 N N . TYR A 1 138 ? 13.631 -6.372 -28.093 1.00 84.44 138 TYR A N 1
ATOM 1038 C CA . TYR A 1 138 ? 12.631 -5.303 -28.149 1.00 84.44 138 TYR A CA 1
ATOM 1039 C C . TYR A 1 138 ? 12.819 -4.235 -27.066 1.00 84.44 138 TYR A C 1
ATOM 1041 O O . TYR A 1 138 ? 12.014 -3.303 -26.965 1.00 84.44 138 TYR A O 1
ATOM 1049 N N . ARG A 1 139 ? 13.868 -4.330 -26.240 1.00 86.94 139 ARG A N 1
ATOM 1050 C CA . ARG A 1 139 ? 14.162 -3.319 -25.224 1.00 86.94 139 ARG A CA 1
ATOM 1051 C C . ARG A 1 139 ? 14.373 -1.952 -25.880 1.00 86.94 139 ARG A C 1
ATOM 1053 O O . ARG A 1 139 ? 15.191 -1.784 -26.780 1.00 86.94 139 ARG A O 1
ATOM 1060 N N . VAL A 1 140 ? 13.674 -0.937 -25.370 1.00 89.69 140 VAL A N 1
ATOM 1061 C CA . VAL A 1 140 ? 13.847 0.450 -25.821 1.00 89.69 140 VAL A CA 1
ATOM 1062 C C . VAL A 1 140 ? 15.145 1.016 -25.249 1.00 89.69 140 VAL A C 1
ATOM 1064 O O . VAL A 1 140 ? 15.304 1.146 -24.035 1.00 89.69 140 VAL A O 1
ATOM 1067 N N . THR A 1 141 ? 16.079 1.349 -26.135 1.00 87.88 141 THR A N 1
ATOM 1068 C CA . THR A 1 141 ? 17.451 1.766 -25.781 1.00 87.88 141 THR A CA 1
ATOM 1069 C C . THR A 1 141 ? 17.812 3.138 -26.343 1.00 87.88 141 THR A C 1
ATOM 1071 O O . THR A 1 141 ? 18.925 3.620 -26.157 1.00 87.88 141 THR A O 1
ATOM 1074 N N . LYS A 1 142 ? 16.887 3.739 -27.090 1.00 91.19 142 LYS A N 1
ATOM 1075 C CA . LYS A 1 142 ? 16.997 5.046 -27.732 1.00 91.19 142 LYS A CA 1
ATOM 1076 C C . LYS A 1 142 ? 15.716 5.822 -27.491 1.00 91.19 142 LYS A C 1
ATOM 1078 O O . LYS A 1 142 ? 14.672 5.227 -27.226 1.00 91.19 142 LYS A O 1
ATOM 1083 N N . VAL A 1 143 ? 15.792 7.142 -27.608 1.00 95.88 143 VAL A N 1
ATOM 1084 C CA . VAL A 1 143 ? 14.591 7.969 -27.549 1.00 95.88 143 VAL A CA 1
ATOM 1085 C C . VAL A 1 143 ? 13.827 7.839 -28.859 1.00 95.88 143 VAL A C 1
ATOM 1087 O O . VAL A 1 143 ? 14.384 8.038 -29.939 1.00 95.88 143 VAL A O 1
ATOM 1090 N N . LEU A 1 144 ? 12.548 7.488 -28.747 1.00 95.94 144 LEU A N 1
ATOM 1091 C CA . LEU A 1 144 ? 11.647 7.319 -29.878 1.00 95.94 144 LEU A CA 1
ATOM 1092 C C . LEU A 1 144 ? 10.634 8.462 -29.902 1.00 95.94 144 LEU A C 1
ATOM 1094 O O . LEU A 1 144 ? 9.909 8.688 -28.933 1.00 95.94 144 LEU A O 1
ATOM 1098 N N . LYS A 1 145 ? 10.556 9.148 -31.041 1.00 95.81 145 LYS A N 1
ATOM 1099 C CA . LYS A 1 145 ? 9.537 10.150 -31.353 1.00 95.81 145 LYS A CA 1
ATOM 1100 C C . LYS A 1 145 ? 8.585 9.591 -32.400 1.00 95.81 145 LYS A C 1
ATOM 1102 O O . LYS A 1 145 ? 8.977 8.824 -33.276 1.00 95.81 145 LYS A O 1
ATOM 1107 N N . ARG A 1 146 ? 7.311 9.962 -32.314 1.00 95.19 146 ARG A N 1
ATOM 1108 C CA . ARG A 1 146 ? 6.295 9.511 -33.267 1.00 95.19 146 ARG A CA 1
ATOM 1109 C C . ARG A 1 146 ? 6.552 10.106 -34.660 1.00 95.19 146 ARG A C 1
ATOM 1111 O O . ARG A 1 146 ? 6.753 11.312 -34.790 1.00 95.19 146 ARG A O 1
ATOM 1118 N N . ALA A 1 147 ? 6.497 9.258 -35.683 1.00 95.94 147 ALA A N 1
ATOM 1119 C CA . ALA A 1 147 ? 6.664 9.626 -37.093 1.00 95.94 147 ALA A CA 1
ATOM 1120 C C . ALA A 1 147 ? 5.356 9.546 -37.910 1.00 95.94 147 ALA A C 1
ATOM 1122 O O . ALA A 1 147 ? 5.354 9.857 -39.094 1.00 95.94 147 ALA A O 1
ATOM 1123 N N . GLY A 1 148 ? 4.251 9.122 -37.289 1.00 95.25 148 GLY A N 1
ATOM 1124 C CA . GLY A 1 148 ? 2.914 9.047 -37.893 1.00 95.25 148 GLY A CA 1
ATOM 1125 C C . GLY A 1 148 ? 1.811 9.444 -36.908 1.00 95.25 148 GLY A C 1
ATOM 1126 O O . GLY A 1 148 ? 2.085 10.030 -35.858 1.00 95.25 148 GLY A O 1
ATOM 1127 N N . ARG A 1 149 ? 0.553 9.120 -37.204 1.00 93.62 149 ARG A N 1
ATOM 1128 C CA . ARG A 1 149 ? -0.559 9.371 -36.270 1.00 93.62 149 ARG A CA 1
ATOM 1129 C C . ARG A 1 149 ? -0.484 8.425 -35.071 1.00 93.62 149 ARG A C 1
ATOM 1131 O O . ARG A 1 149 ? 0.138 7.359 -35.110 1.00 93.62 149 ARG A O 1
ATOM 1138 N N . ARG A 1 150 ? -1.099 8.818 -33.950 1.00 92.81 150 ARG A N 1
ATOM 1139 C CA . ARG A 1 150 ? -1.193 7.948 -32.761 1.00 92.81 150 ARG A CA 1
ATOM 1140 C C . ARG A 1 150 ? -1.910 6.646 -33.141 1.00 92.81 150 ARG A C 1
ATOM 1142 O O . ARG A 1 150 ? -2.974 6.693 -33.740 1.00 92.81 150 ARG A O 1
ATOM 1149 N N . GLY A 1 151 ? -1.319 5.507 -32.782 1.00 94.06 151 GLY A N 1
ATOM 1150 C CA . GLY A 1 151 ? -1.835 4.174 -33.123 1.00 94.06 151 GLY A CA 1
ATOM 1151 C C . GLY A 1 151 ? -1.224 3.542 -34.380 1.00 94.06 151 GLY A C 1
ATOM 1152 O O . GLY A 1 151 ? -1.308 2.332 -34.526 1.00 94.06 151 GLY A O 1
ATOM 1153 N N . GLU A 1 152 ? -0.523 4.300 -35.234 1.00 95.56 152 GLU A N 1
ATOM 1154 C CA . GLU A 1 152 ? 0.077 3.757 -36.474 1.00 95.56 152 GLU A CA 1
ATOM 1155 C C . GLU A 1 152 ? 1.390 2.988 -36.255 1.00 95.56 152 GLU A C 1
ATOM 1157 O O . GLU A 1 152 ? 1.944 2.425 -37.195 1.00 95.56 152 GLU A O 1
ATOM 1162 N N . ASN A 1 153 ? 1.921 2.996 -35.029 1.00 94.38 153 ASN A N 1
ATOM 1163 C CA . ASN A 1 153 ? 3.197 2.372 -34.668 1.00 94.38 153 ASN A CA 1
ATOM 1164 C C . ASN A 1 153 ? 4.393 2.812 -35.546 1.00 94.38 153 ASN A C 1
ATOM 1166 O O . ASN A 1 153 ? 5.284 2.024 -35.859 1.00 94.38 153 ASN A O 1
ATOM 1170 N N . ARG A 1 154 ? 4.421 4.091 -35.944 1.00 95.50 154 ARG A N 1
ATOM 1171 C CA . ARG A 1 154 ? 5.519 4.699 -36.711 1.00 95.50 154 ARG A CA 1
ATOM 1172 C C . ARG A 1 154 ? 6.395 5.561 -35.811 1.00 95.50 154 ARG A C 1
ATOM 1174 O O . ARG A 1 154 ? 5.903 6.509 -35.190 1.00 95.50 154 ARG A O 1
ATOM 1181 N N . TRP A 1 155 ? 7.692 5.268 -35.788 1.00 95.75 155 TRP A N 1
ATOM 1182 C CA . TRP A 1 155 ? 8.664 5.896 -34.892 1.00 95.75 155 TRP A CA 1
ATOM 1183 C C . TRP A 1 155 ? 9.920 6.336 -35.639 1.00 95.75 155 TRP A C 1
ATOM 1185 O O . TRP A 1 155 ? 10.363 5.677 -36.575 1.00 95.75 155 TRP A O 1
ATOM 1195 N N . MET A 1 156 ? 10.512 7.431 -35.178 1.00 95.31 156 MET A N 1
ATOM 1196 C CA . MET A 1 156 ? 11.842 7.897 -35.553 1.00 95.31 156 MET A CA 1
ATOM 1197 C C . MET A 1 156 ? 12.699 8.041 -34.295 1.00 95.31 156 MET A C 1
ATOM 1199 O O . MET A 1 156 ? 12.180 8.248 -33.197 1.00 95.31 156 MET A O 1
ATOM 1203 N N . THR A 1 157 ? 14.015 7.929 -34.445 1.00 96.94 157 THR A N 1
ATOM 1204 C CA . THR A 1 157 ? 14.953 8.192 -33.346 1.00 96.94 157 THR A CA 1
ATOM 1205 C C . THR A 1 157 ? 15.292 9.677 -33.301 1.00 96.94 157 THR A C 1
ATOM 1207 O O . THR A 1 157 ? 15.520 10.279 -34.346 1.00 96.94 157 THR A O 1
ATOM 1210 N N . ILE A 1 158 ? 15.372 10.234 -32.094 1.00 96.69 158 ILE A N 1
ATOM 1211 C CA . ILE A 1 158 ? 15.893 11.583 -31.834 1.00 96.69 158 ILE A CA 1
ATOM 1212 C C . ILE A 1 158 ? 16.971 11.536 -30.744 1.00 96.69 158 ILE A C 1
ATOM 1214 O O . ILE A 1 158 ? 17.110 10.523 -30.049 1.00 96.69 158 ILE A O 1
ATOM 1218 N N . SER A 1 159 ? 17.749 12.612 -30.598 1.00 97.25 159 SER A N 1
ATOM 1219 C CA . SER A 1 159 ? 18.701 12.727 -29.489 1.00 97.25 159 SER A CA 1
ATOM 1220 C C . SER A 1 159 ? 17.971 12.917 -28.156 1.00 97.25 159 SER A C 1
ATOM 1222 O O . SER A 1 159 ? 16.809 13.330 -28.108 1.00 97.25 159 SER A O 1
ATOM 1224 N N . PHE A 1 160 ? 18.657 12.608 -27.055 1.00 96.88 160 PHE A N 1
ATOM 1225 C CA . PHE A 1 160 ? 18.107 12.842 -25.721 1.00 96.88 160 PHE A CA 1
ATOM 1226 C C . PHE A 1 160 ? 17.891 14.340 -25.461 1.00 96.88 160 PHE A C 1
ATOM 1228 O O . PHE A 1 160 ? 16.837 14.718 -24.960 1.00 96.88 160 PHE A O 1
ATOM 1235 N N . ASP A 1 161 ? 18.828 15.188 -25.893 1.00 98.06 161 ASP A N 1
ATOM 1236 C CA . ASP A 1 161 ? 18.736 16.644 -25.734 1.00 98.06 161 ASP A CA 1
ATOM 1237 C C . ASP A 1 161 ? 17.545 17.230 -26.493 1.00 98.06 161 ASP A C 1
ATOM 1239 O O . ASP A 1 161 ? 16.784 18.013 -25.926 1.00 98.06 161 ASP A O 1
ATOM 1243 N N . GLN A 1 162 ? 17.314 16.782 -27.734 1.00 97.75 162 GLN A N 1
ATOM 1244 C CA . GLN A 1 162 ? 16.133 17.179 -28.499 1.00 97.75 162 GLN A CA 1
ATOM 1245 C C . GLN A 1 162 ? 14.850 16.773 -27.768 1.00 97.75 162 GLN A C 1
ATOM 1247 O O . GLN A 1 162 ? 13.904 17.547 -27.701 1.00 97.75 162 GLN A O 1
ATOM 1252 N N . ALA A 1 163 ? 14.800 15.568 -27.197 1.00 97.69 163 ALA A N 1
ATOM 1253 C CA . ALA A 1 163 ? 13.616 15.114 -26.480 1.00 97.69 163 ALA A CA 1
ATOM 1254 C C . ALA A 1 163 ? 13.315 15.971 -25.244 1.00 97.69 163 ALA A C 1
ATOM 1256 O O . ALA A 1 163 ? 12.156 16.297 -24.998 1.00 97.69 163 ALA A O 1
ATOM 1257 N N . ILE A 1 164 ? 14.344 16.343 -24.479 1.00 97.75 164 ILE A N 1
ATOM 1258 C CA . ILE A 1 164 ? 14.192 17.231 -23.322 1.00 97.75 164 ILE A CA 1
ATOM 1259 C C . ILE A 1 164 ? 13.710 18.613 -23.764 1.00 97.75 164 ILE A C 1
ATOM 1261 O O . ILE A 1 164 ? 12.746 19.116 -23.187 1.00 97.75 164 ILE A O 1
ATOM 1265 N N . ASP A 1 165 ? 14.324 19.193 -24.795 1.00 98.38 165 ASP A N 1
ATOM 1266 C CA . ASP A 1 165 ? 13.926 20.494 -25.335 1.00 98.38 165 ASP A CA 1
ATOM 1267 C C . ASP A 1 165 ? 12.459 20.493 -25.786 1.00 98.38 165 ASP A C 1
ATOM 1269 O O . ASP A 1 165 ? 11.664 21.312 -25.324 1.00 98.38 165 ASP A O 1
ATOM 1273 N N . GLU A 1 166 ? 12.060 19.503 -26.588 1.00 97.81 166 GLU A N 1
ATOM 1274 C CA . GLU A 1 166 ? 10.691 19.379 -27.088 1.00 97.81 166 GLU A CA 1
ATOM 1275 C C . GLU A 1 166 ? 9.662 19.168 -25.960 1.00 97.81 166 GLU A C 1
ATOM 1277 O O . GLU A 1 166 ? 8.568 19.732 -26.013 1.00 97.81 166 GLU A O 1
ATOM 1282 N N . ILE A 1 167 ? 9.992 18.389 -24.919 1.00 96.75 167 ILE A N 1
ATOM 1283 C CA . ILE A 1 167 ? 9.111 18.171 -23.755 1.00 96.75 167 ILE A CA 1
ATOM 1284 C C . ILE A 1 167 ? 8.953 19.458 -22.933 1.00 96.75 167 ILE A C 1
ATOM 1286 O O . ILE A 1 167 ? 7.856 19.771 -22.459 1.00 96.75 167 ILE A O 1
ATOM 1290 N N . VAL A 1 168 ? 10.040 20.202 -22.732 1.00 97.00 168 VAL A N 1
ATOM 1291 C CA . VAL A 1 168 ? 10.040 21.405 -21.893 1.00 97.00 168 VAL A CA 1
ATOM 1292 C C . VAL A 1 168 ? 9.402 22.585 -22.617 1.00 97.00 168 VAL A C 1
ATOM 1294 O O . VAL A 1 168 ? 8.565 23.271 -22.026 1.00 97.00 168 VAL A O 1
ATOM 1297 N N . ASN A 1 169 ? 9.770 22.818 -23.875 1.00 98.00 169 ASN A N 1
ATOM 1298 C CA . ASN A 1 169 ? 9.402 24.020 -24.620 1.00 98.00 169 ASN A CA 1
ATOM 1299 C C . ASN A 1 169 ? 8.170 23.832 -25.519 1.00 98.00 169 ASN A C 1
ATOM 1301 O O . ASN A 1 169 ? 7.484 24.812 -25.799 1.00 98.00 169 ASN A O 1
ATOM 1305 N N . GLY A 1 170 ? 7.829 22.602 -25.914 1.00 97.19 170 GLY A N 1
ATOM 1306 C CA . GLY A 1 170 ? 6.674 22.344 -26.772 1.00 97.19 170 GLY A CA 1
ATOM 1307 C C . GLY A 1 170 ? 6.857 22.867 -28.203 1.00 97.19 170 GLY A C 1
ATOM 1308 O O . GLY A 1 170 ? 7.963 22.898 -28.735 1.00 97.19 170 GLY A O 1
ATOM 1309 N N . GLY A 1 171 ? 5.759 23.256 -28.855 1.00 96.81 171 GLY A N 1
ATOM 1310 C CA . GLY A 1 171 ? 5.747 23.796 -30.220 1.00 96.81 171 GLY A CA 1
ATOM 1311 C C . GLY A 1 171 ? 5.128 22.858 -31.262 1.00 96.81 171 GLY A C 1
ATOM 1312 O O . GLY A 1 171 ? 4.367 21.943 -30.938 1.00 96.81 171 GLY A O 1
ATOM 1313 N N . ARG A 1 172 ? 5.425 23.090 -32.547 1.00 96.69 172 ARG A N 1
ATOM 1314 C CA . ARG A 1 172 ? 4.903 22.295 -33.680 1.00 96.69 172 ARG A CA 1
ATOM 1315 C C . ARG A 1 172 ? 5.714 21.016 -33.901 1.00 96.69 172 ARG A C 1
ATOM 1317 O O . ARG A 1 172 ? 6.344 20.822 -34.934 1.00 96.69 172 ARG A O 1
ATOM 1324 N N . LEU A 1 173 ? 5.705 20.137 -32.903 1.00 96.31 173 LEU A N 1
ATOM 1325 C CA . LEU A 1 173 ? 6.589 18.966 -32.843 1.00 96.31 173 LEU A CA 1
ATOM 1326 C C . LEU A 1 173 ? 6.297 17.888 -33.899 1.00 96.31 173 LEU A C 1
ATOM 1328 O O . LEU A 1 173 ? 7.150 17.035 -34.146 1.00 96.31 173 LEU A O 1
ATOM 1332 N N . PHE A 1 174 ? 5.094 17.887 -34.474 1.00 96.06 174 PHE A N 1
ATOM 1333 C CA . PHE A 1 174 ? 4.604 16.850 -35.387 1.00 96.06 174 PHE A CA 1
ATOM 1334 C C . PHE A 1 174 ? 4.199 17.421 -36.747 1.00 96.06 174 PHE A C 1
ATOM 1336 O O . PHE A 1 174 ? 3.332 16.858 -37.407 1.00 96.06 174 PHE A O 1
ATOM 1343 N N . SER A 1 175 ? 4.822 18.521 -37.180 1.00 95.62 175 SER A N 1
ATOM 1344 C CA . SER A 1 175 ? 4.505 19.152 -38.466 1.00 95.62 175 SER A CA 1
ATOM 1345 C C . SER A 1 175 ? 4.734 18.236 -39.675 1.00 95.62 175 SER A C 1
ATOM 1347 O O . SER A 1 175 ? 4.116 18.419 -40.717 1.00 95.62 175 SER A O 1
ATOM 1349 N N . HIS A 1 176 ? 5.591 17.222 -39.524 1.00 93.50 176 HIS A N 1
ATOM 1350 C CA . HIS A 1 176 ? 5.854 16.167 -40.505 1.00 93.50 176 HIS A CA 1
ATOM 1351 C C . HIS A 1 176 ? 4.796 15.053 -40.538 1.00 93.50 176 HIS A C 1
ATOM 1353 O O . HIS A 1 176 ? 4.889 14.161 -41.378 1.00 93.50 176 HIS A O 1
ATOM 1359 N N . VAL A 1 177 ? 3.830 15.045 -39.614 1.00 95.25 177 VAL A N 1
ATOM 1360 C CA . VAL A 1 177 ? 2.780 14.021 -39.539 1.00 95.25 177 VAL A CA 1
ATOM 1361 C C . VAL A 1 177 ? 1.521 14.519 -40.258 1.00 95.25 177 VAL A C 1
ATOM 1363 O O . VAL A 1 177 ? 0.965 15.537 -39.843 1.00 95.25 177 VAL A O 1
ATOM 1366 N N . PRO A 1 178 ? 1.008 13.784 -41.265 1.00 93.75 178 PRO A N 1
ATOM 1367 C CA . PRO A 1 178 ? -0.189 14.188 -41.997 1.00 93.75 178 PRO A CA 1
ATOM 1368 C C . PRO A 1 178 ? -1.412 14.406 -41.093 1.00 93.75 178 PRO A C 1
ATOM 1370 O O . PRO A 1 178 ? -1.884 13.477 -40.424 1.00 93.75 178 PRO A O 1
ATOM 1373 N N . GLY A 1 179 ? -1.979 15.610 -41.119 1.00 92.81 179 GLY A N 1
ATOM 1374 C CA . GLY A 1 179 ? -3.097 16.047 -40.276 1.00 92.81 179 GLY A CA 1
ATOM 1375 C C . GLY A 1 179 ? -2.701 16.609 -38.902 1.00 92.81 179 GLY A C 1
ATOM 1376 O O . GLY A 1 179 ? -3.586 16.920 -38.106 1.00 92.81 179 GLY A O 1
ATOM 1377 N N . GLU A 1 180 ? -1.407 16.726 -38.591 1.00 95.06 180 GLU A N 1
ATOM 1378 C CA . GLU A 1 180 ? -0.897 17.392 -37.382 1.00 95.06 180 GLU A CA 1
ATOM 1379 C C . GLU A 1 180 ? -0.008 18.618 -37.705 1.00 95.06 180 GLU A C 1
ATOM 1381 O O . GLU A 1 180 ? 0.646 19.155 -36.812 1.00 95.06 180 GLU A O 1
ATOM 1386 N N . GLU A 1 181 ? -0.020 19.116 -38.947 1.00 95.44 181 GLU A N 1
ATOM 1387 C CA . GLU A 1 181 ? 0.880 20.161 -39.472 1.00 95.44 181 GLU A CA 1
ATOM 1388 C C . GLU A 1 181 ? 0.856 21.449 -38.636 1.00 95.44 181 GLU A C 1
ATOM 1390 O O . GLU A 1 181 ? 1.878 22.097 -38.389 1.00 95.44 181 GLU A O 1
ATOM 1395 N N . ASN A 1 182 ? -0.342 21.810 -38.177 1.00 95.94 182 ASN A N 1
ATOM 1396 C CA . ASN A 1 182 ? -0.601 23.015 -37.394 1.00 95.94 182 ASN A CA 1
ATOM 1397 C C . ASN A 1 182 ? -0.763 22.738 -35.897 1.00 95.94 182 ASN A C 1
ATOM 1399 O O . ASN A 1 182 ? -1.054 23.657 -35.131 1.00 95.94 182 ASN A O 1
ATOM 1403 N N . ARG A 1 183 ? -0.584 21.489 -35.454 1.00 95.00 183 ARG A N 1
ATOM 1404 C CA . ARG A 1 183 ? -0.759 21.129 -34.050 1.00 95.00 183 ARG A CA 1
ATOM 1405 C C . ARG A 1 183 ? 0.387 21.697 -33.217 1.00 95.00 183 ARG A C 1
ATOM 1407 O O . ARG A 1 183 ? 1.539 21.296 -33.372 1.00 95.00 183 ARG A O 1
ATOM 1414 N N . VAL A 1 184 ? 0.049 22.579 -32.283 1.00 96.25 184 VAL A N 1
ATOM 1415 C CA . VAL A 1 184 ? 0.975 23.077 -31.262 1.00 96.25 184 VAL A CA 1
ATOM 1416 C C . VAL A 1 184 ? 0.817 22.232 -30.002 1.00 96.25 184 VAL A C 1
ATOM 1418 O O . VAL A 1 184 ? -0.296 21.990 -29.536 1.00 96.25 184 VAL A O 1
ATOM 1421 N N . ILE A 1 185 ? 1.933 21.744 -29.474 1.00 95.31 185 ILE A N 1
ATOM 1422 C CA . ILE A 1 185 ? 1.997 21.023 -28.207 1.00 95.31 185 ILE A CA 1
ATOM 1423 C C . ILE A 1 185 ? 2.462 21.996 -27.129 1.00 95.31 185 ILE A C 1
ATOM 1425 O O . ILE A 1 185 ? 3.524 22.595 -27.262 1.00 95.31 185 ILE A O 1
ATOM 1429 N N . THR A 1 186 ? 1.687 22.124 -26.060 1.00 95.19 186 THR A N 1
ATOM 1430 C CA . THR A 1 186 ? 2.079 22.862 -24.856 1.00 95.19 186 THR A CA 1
ATOM 1431 C C . THR A 1 186 ? 3.246 22.159 -24.160 1.00 95.19 186 THR A C 1
ATOM 1433 O O . THR A 1 186 ? 3.164 20.965 -23.862 1.00 95.19 186 THR A O 1
ATOM 1436 N N . GLY A 1 187 ? 4.334 22.890 -23.910 1.00 96.00 187 GLY A N 1
ATOM 1437 C CA . GLY A 1 187 ? 5.505 22.388 -23.184 1.00 96.00 187 GLY A CA 1
ATOM 1438 C C . GLY A 1 187 ? 5.354 22.504 -21.665 1.00 96.00 187 GLY A C 1
ATOM 1439 O O . GLY A 1 187 ? 4.574 23.319 -21.167 1.00 96.00 187 GLY A O 1
ATOM 1440 N N . LEU A 1 188 ? 6.144 21.737 -20.902 1.00 95.62 188 LEU A N 1
ATOM 1441 C CA . LEU A 1 188 ? 6.133 21.801 -19.430 1.00 95.62 188 LEU A CA 1
ATOM 1442 C C . LEU A 1 188 ? 6.410 23.211 -18.879 1.00 95.62 188 LEU A C 1
ATOM 1444 O O . LEU A 1 188 ? 5.907 23.563 -17.815 1.00 95.62 188 LEU A O 1
ATOM 1448 N N . LYS A 1 189 ? 7.197 24.026 -19.589 1.00 95.12 189 LYS A N 1
ATOM 1449 C CA . LYS A 1 189 ? 7.543 25.394 -19.180 1.00 95.12 189 LYS A CA 1
ATOM 1450 C C . LYS A 1 189 ? 6.325 26.318 -19.115 1.00 95.12 189 LYS A C 1
ATOM 1452 O O . LYS A 1 189 ? 6.289 27.192 -18.252 1.00 95.12 189 LYS A O 1
ATOM 1457 N N . GLU A 1 190 ? 5.357 26.121 -20.008 1.00 93.81 190 GLU A N 1
ATOM 1458 C CA . GLU A 1 190 ? 4.135 26.927 -20.094 1.00 93.81 190 GLU A CA 1
ATOM 1459 C C . GLU A 1 190 ? 3.152 26.579 -18.970 1.00 93.81 190 GLU A C 1
ATOM 1461 O O . GLU A 1 190 ? 2.589 27.468 -18.336 1.00 93.81 190 GLU A O 1
ATOM 1466 N N . ILE A 1 191 ? 2.990 25.286 -18.673 1.00 94.12 191 ILE A N 1
ATOM 1467 C CA . ILE A 1 191 ? 2.090 24.816 -17.607 1.00 94.12 191 ILE A CA 1
ATOM 1468 C C . ILE A 1 191 ? 2.708 24.897 -16.205 1.00 94.12 191 ILE A C 1
ATOM 1470 O O . ILE A 1 191 ? 1.983 24.830 -15.216 1.00 94.12 191 ILE A O 1
ATOM 1474 N N . TYR A 1 192 ? 4.022 25.101 -16.086 1.00 94.44 192 TYR A N 1
ATOM 1475 C CA . TYR A 1 192 ? 4.682 25.435 -14.821 1.00 94.44 192 TYR A CA 1
ATOM 1476 C C . TYR A 1 192 ? 4.460 26.916 -14.457 1.00 94.44 192 TYR A C 1
ATOM 1478 O O . TYR A 1 192 ? 5.374 27.747 -14.557 1.00 94.44 192 TYR A O 1
ATOM 1486 N N . ALA A 1 193 ? 3.223 27.246 -14.075 1.00 93.56 193 ALA A N 1
ATOM 1487 C CA . ALA A 1 193 ? 2.725 28.616 -13.962 1.00 93.56 193 ALA A CA 1
ATOM 1488 C C . ALA A 1 193 ? 2.837 29.204 -12.546 1.00 93.56 193 ALA A C 1
ATOM 1490 O O . ALA A 1 193 ? 3.339 30.314 -12.385 1.00 93.56 193 ALA A O 1
ATOM 1491 N N . LEU A 1 194 ? 2.411 28.472 -11.511 1.00 94.62 194 LEU A N 1
ATOM 1492 C CA . LEU A 1 194 ? 2.493 28.924 -10.119 1.00 94.62 194 LEU A CA 1
ATOM 1493 C C . LEU A 1 194 ? 3.744 28.348 -9.448 1.00 94.62 194 LEU A C 1
ATOM 1495 O O . LEU A 1 194 ? 3.883 27.130 -9.350 1.00 94.62 194 LEU A O 1
ATOM 1499 N N . ARG A 1 195 ? 4.660 29.222 -9.013 1.00 93.06 195 ARG A N 1
ATOM 1500 C CA . ARG A 1 195 ? 5.997 28.835 -8.512 1.00 93.06 195 ARG A CA 1
ATOM 1501 C C . ARG A 1 195 ? 6.311 29.354 -7.115 1.00 93.06 195 ARG A C 1
ATOM 1503 O O . ARG A 1 195 ? 7.191 28.818 -6.450 1.00 93.06 195 ARG A O 1
ATOM 1510 N N . ASP A 1 196 ? 5.624 30.410 -6.688 1.00 93.56 196 ASP A N 1
ATOM 1511 C CA . ASP A 1 196 ? 5.829 30.989 -5.366 1.00 93.56 196 ASP A CA 1
ATOM 1512 C C . ASP A 1 196 ? 5.075 30.150 -4.316 1.00 93.56 196 ASP A C 1
ATOM 1514 O O . ASP A 1 196 ? 3.840 30.077 -4.358 1.00 93.56 196 ASP A O 1
ATOM 1518 N N . PRO A 1 197 ? 5.782 29.519 -3.360 1.00 92.06 197 PRO A N 1
ATOM 1519 C CA . PRO A 1 197 ? 5.161 28.653 -2.365 1.00 92.06 197 PRO A CA 1
ATOM 1520 C C . PRO A 1 197 ? 4.253 29.412 -1.387 1.00 92.06 197 PRO A C 1
ATOM 1522 O O . PRO A 1 197 ? 3.303 28.825 -0.865 1.00 92.06 197 PRO A O 1
ATOM 1525 N N . LYS A 1 198 ? 4.503 30.705 -1.133 1.00 94.88 198 LYS A N 1
ATOM 1526 C CA . LYS A 1 198 ? 3.640 31.531 -0.278 1.00 94.88 198 LYS A CA 1
ATOM 1527 C C . LYS A 1 198 ? 2.323 31.809 -0.988 1.00 94.88 198 LYS A C 1
ATOM 1529 O O . LYS A 1 198 ? 1.271 31.543 -0.414 1.00 94.88 198 LYS A O 1
ATOM 1534 N N . ILE A 1 199 ? 2.378 32.234 -2.253 1.00 94.94 199 ILE A N 1
ATOM 1535 C CA . ILE A 1 199 ? 1.173 32.485 -3.061 1.00 94.94 199 ILE A CA 1
ATOM 1536 C C . ILE A 1 199 ? 0.373 31.190 -3.239 1.00 94.94 199 ILE A C 1
ATOM 1538 O O . ILE A 1 199 ? -0.843 31.193 -3.055 1.00 94.94 199 ILE A O 1
ATOM 1542 N N . ALA A 1 200 ? 1.043 30.068 -3.524 1.00 93.81 200 ALA A N 1
ATOM 1543 C CA . ALA A 1 200 ? 0.393 28.764 -3.642 1.00 93.81 200 ALA A CA 1
ATOM 1544 C C . ALA A 1 200 ? -0.339 28.355 -2.360 1.00 93.81 200 ALA A C 1
ATOM 1546 O O . ALA A 1 200 ? -1.491 27.920 -2.418 1.00 93.81 200 ALA A O 1
ATOM 1547 N N . LYS A 1 201 ? 0.292 28.549 -1.196 1.00 94.69 201 LYS A N 1
ATOM 1548 C CA . LYS A 1 201 ? -0.340 28.289 0.099 1.00 94.69 201 LYS A CA 1
ATOM 1549 C C . LYS A 1 201 ? -1.531 29.217 0.348 1.00 94.69 201 LYS A C 1
ATOM 1551 O O . LYS A 1 201 ? -2.599 28.737 0.719 1.00 94.69 201 LYS A O 1
ATOM 1556 N N . GLU A 1 202 ? -1.379 30.517 0.110 1.00 96.25 202 GLU A N 1
ATOM 1557 C CA . GLU A 1 202 ? -2.454 31.496 0.305 1.00 96.25 202 GLU A CA 1
ATOM 1558 C C . GLU A 1 202 ? -3.671 31.220 -0.583 1.00 96.25 202 GLU A C 1
ATOM 1560 O O . GLU A 1 202 ? -4.807 31.289 -0.105 1.00 96.25 202 GLU A O 1
ATOM 1565 N N . MET A 1 203 ? -3.445 30.873 -1.853 1.00 95.69 203 MET A N 1
ATOM 1566 C CA . MET A 1 203 ? -4.509 30.479 -2.773 1.00 95.69 203 MET A CA 1
ATOM 1567 C C . MET A 1 203 ? -5.182 29.182 -2.321 1.00 95.69 203 MET A C 1
ATOM 1569 O O . MET A 1 203 ? -6.408 29.121 -2.279 1.00 95.69 203 MET A O 1
ATOM 1573 N N . ALA A 1 204 ? -4.411 28.168 -1.915 1.00 94.94 204 ALA A N 1
ATOM 1574 C CA . ALA A 1 204 ? -4.967 26.919 -1.398 1.00 94.94 204 ALA A CA 1
ATOM 1575 C C . ALA A 1 204 ? -5.835 27.146 -0.145 1.00 94.94 204 ALA A C 1
ATOM 1577 O O . ALA A 1 204 ? -6.912 26.562 -0.015 1.00 94.94 204 ALA A O 1
ATOM 1578 N N . ASP A 1 205 ? -5.418 28.030 0.763 1.00 96.69 205 ASP A N 1
ATOM 1579 C CA . ASP A 1 205 ? -6.222 28.418 1.926 1.00 96.69 205 ASP A CA 1
ATOM 1580 C C . ASP A 1 205 ? -7.446 29.267 1.530 1.00 96.69 205 ASP A C 1
ATOM 1582 O O . ASP A 1 205 ? -8.500 29.183 2.163 1.00 96.69 205 ASP A O 1
ATOM 1586 N N . GLY A 1 206 ? -7.352 30.053 0.454 1.00 96.50 206 GLY A N 1
ATOM 1587 C CA . GLY A 1 206 ? -8.493 30.697 -0.200 1.00 96.50 206 GLY A CA 1
ATOM 1588 C C . GLY A 1 206 ? -9.528 29.694 -0.711 1.00 96.50 206 GLY A C 1
ATOM 1589 O O . GLY A 1 206 ? -10.704 29.818 -0.377 1.00 96.50 206 GLY A O 1
ATOM 1590 N N . VAL A 1 207 ? -9.093 28.652 -1.420 1.00 96.44 207 VAL A N 1
ATOM 1591 C CA . VAL A 1 207 ? -9.961 27.571 -1.916 1.00 96.44 207 VAL A CA 1
ATOM 1592 C C . VAL A 1 207 ? -10.654 26.837 -0.767 1.00 96.44 207 VAL A C 1
ATOM 1594 O O . VAL A 1 207 ? -11.859 26.596 -0.831 1.00 96.44 207 VAL A O 1
ATOM 1597 N N . LYS A 1 208 ? -9.949 26.545 0.336 1.00 96.62 208 LYS A N 1
ATOM 1598 C CA . LYS A 1 208 ? -10.576 25.958 1.539 1.00 96.62 208 LYS A CA 1
ATOM 1599 C C . LYS A 1 208 ? -11.668 26.860 2.121 1.00 96.62 208 LYS A C 1
ATOM 1601 O O . LYS A 1 208 ? -12.718 26.361 2.520 1.00 96.62 208 LYS A O 1
ATOM 1606 N N . ARG A 1 209 ? -11.443 28.179 2.159 1.00 96.44 209 ARG A N 1
ATOM 1607 C CA . ARG A 1 209 ? -12.451 29.153 2.614 1.00 96.44 209 ARG A CA 1
ATOM 1608 C C . ARG A 1 209 ? -13.659 29.200 1.679 1.00 96.44 209 ARG A C 1
ATOM 1610 O O . ARG A 1 209 ? -14.781 29.216 2.172 1.00 96.44 209 ARG A O 1
ATOM 1617 N N . ILE A 1 210 ? -13.447 29.144 0.362 1.00 96.50 210 ILE A N 1
ATOM 1618 C CA . ILE A 1 210 ? -14.534 29.028 -0.624 1.00 96.50 210 ILE A CA 1
ATOM 1619 C C . ILE A 1 210 ? -15.349 27.757 -0.365 1.00 96.50 210 ILE A C 1
ATOM 1621 O O . ILE A 1 210 ? -16.574 27.823 -0.282 1.00 96.50 210 ILE A O 1
ATOM 1625 N N . ALA A 1 211 ? -14.687 26.611 -0.175 1.00 95.44 211 ALA A N 1
ATOM 1626 C CA . ALA A 1 211 ? -15.354 25.335 0.079 1.00 95.44 211 ALA A CA 1
ATOM 1627 C C . ALA A 1 211 ? -16.208 25.346 1.363 1.00 95.44 211 ALA A C 1
ATOM 1629 O O . ALA A 1 211 ? -17.259 24.709 1.398 1.00 95.44 211 ALA A O 1
ATOM 1630 N N . ALA A 1 212 ? -15.781 26.088 2.391 1.00 95.31 212 ALA A N 1
ATOM 1631 C CA . ALA A 1 212 ? -16.508 26.258 3.6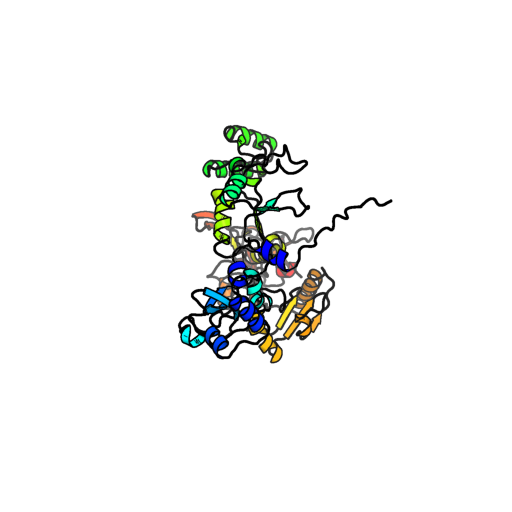50 1.00 95.31 212 ALA A CA 1
ATOM 1632 C C . ALA A 1 212 ? -17.590 27.359 3.615 1.00 95.31 212 ALA A C 1
ATOM 1634 O O . ALA A 1 212 ? -18.381 27.468 4.554 1.00 95.31 212 ALA A O 1
ATOM 1635 N N . SER A 1 213 ? -17.633 28.189 2.567 1.00 95.38 213 SER A N 1
ATOM 1636 C CA . SER A 1 213 ? -18.571 29.310 2.469 1.00 95.38 213 SER A CA 1
ATOM 1637 C C . SER A 1 213 ? -19.997 28.844 2.163 1.00 95.38 213 SER A C 1
ATOM 1639 O O . SER A 1 213 ? -20.218 27.950 1.343 1.00 95.38 213 SER A O 1
ATOM 1641 N N . LYS A 1 214 ? -20.984 29.517 2.770 1.00 95.06 214 LYS A N 1
ATOM 1642 C CA . LYS A 1 214 ? -22.405 29.368 2.411 1.00 95.06 214 LYS A CA 1
ATOM 1643 C C . LYS A 1 214 ? -22.722 30.005 1.053 1.00 95.06 214 LYS A C 1
ATOM 1645 O O . LYS A 1 214 ? -23.546 29.475 0.317 1.00 95.06 214 LYS A O 1
ATOM 1650 N N . ASP A 1 215 ? -22.047 31.107 0.719 1.00 96.19 215 ASP A N 1
ATOM 1651 C CA . ASP A 1 215 ? -22.130 31.775 -0.584 1.00 96.19 215 ASP A CA 1
ATOM 1652 C C . ASP A 1 215 ? -20.791 31.621 -1.313 1.00 96.19 215 ASP A C 1
ATOM 1654 O O . ASP A 1 215 ? -19.822 32.352 -1.077 1.00 96.19 215 ASP A O 1
ATOM 1658 N N . LYS A 1 216 ? -20.722 30.604 -2.173 1.00 94.94 216 LYS A N 1
ATOM 1659 C CA . LYS A 1 216 ? -19.510 30.277 -2.932 1.00 94.94 216 LYS A CA 1
ATOM 1660 C C . LYS A 1 216 ? -19.214 31.313 -4.009 1.00 94.94 216 LYS A C 1
ATOM 1662 O O . LYS A 1 216 ? -18.047 31.592 -4.254 1.00 94.94 216 LYS A O 1
ATOM 1667 N N . LYS A 1 217 ? -20.246 31.906 -4.620 1.00 95.25 217 LYS A N 1
ATOM 1668 C CA . LYS A 1 217 ? -20.079 32.866 -5.718 1.00 95.25 217 LYS A CA 1
ATOM 1669 C C . LYS A 1 217 ? -19.401 34.133 -5.211 1.00 95.25 217 LYS A C 1
ATOM 1671 O O . LYS A 1 217 ? -18.404 34.564 -5.782 1.00 95.25 217 LYS A O 1
ATOM 1676 N N . LYS A 1 218 ? -19.881 34.675 -4.089 1.00 96.44 218 LYS A N 1
ATOM 1677 C CA . LYS A 1 218 ? -19.244 35.828 -3.443 1.00 96.44 218 LYS A CA 1
ATOM 1678 C C . LYS A 1 218 ? -17.809 35.517 -3.002 1.00 96.44 218 LYS A C 1
ATOM 1680 O O . LYS A 1 218 ? -16.912 36.318 -3.240 1.00 96.44 218 LYS A O 1
ATOM 1685 N N . ALA A 1 219 ? -17.580 34.340 -2.415 1.00 96.75 219 ALA A N 1
ATOM 1686 C CA . ALA A 1 219 ? -16.247 33.934 -1.967 1.00 96.75 219 ALA A CA 1
ATOM 1687 C C . ALA A 1 219 ? -15.238 33.784 -3.126 1.00 96.75 219 ALA A C 1
ATOM 1689 O O . ALA A 1 219 ? -14.060 34.093 -2.948 1.00 96.75 219 ALA A O 1
ATOM 1690 N N . VAL A 1 220 ? -15.685 33.337 -4.306 1.00 97.69 220 VAL A N 1
ATOM 1691 C CA . VAL A 1 220 ? -14.855 33.288 -5.523 1.00 97.69 220 VAL A CA 1
ATOM 1692 C C . VAL A 1 220 ? -14.504 34.696 -6.008 1.00 97.69 220 VAL A C 1
ATOM 1694 O O . VAL A 1 220 ? -13.344 34.950 -6.322 1.00 97.69 220 VAL A O 1
ATOM 1697 N N . GLU A 1 221 ? -15.446 35.639 -6.003 1.00 97.62 221 GLU A N 1
ATOM 1698 C CA . GLU A 1 221 ? -15.151 37.027 -6.388 1.00 97.62 221 GLU A CA 1
ATOM 1699 C C . GLU A 1 221 ? -14.156 37.695 -5.425 1.00 97.62 221 GLU A C 1
ATOM 1701 O O . GLU A 1 221 ? -13.172 38.285 -5.867 1.00 97.62 221 GLU A O 1
ATOM 1706 N N . GLU A 1 222 ? -14.319 37.510 -4.112 1.00 97.12 222 GLU A N 1
ATOM 1707 C CA . GLU A 1 222 ? -13.349 37.988 -3.112 1.00 97.12 222 GLU A CA 1
ATOM 1708 C C . GLU A 1 222 ? -11.960 37.358 -3.306 1.00 97.12 222 GLU A C 1
ATOM 1710 O O . GLU A 1 222 ? -10.932 38.031 -3.180 1.00 97.12 222 GLU A O 1
ATOM 1715 N N . PHE A 1 223 ? -11.914 36.065 -3.642 1.00 97.81 223 PHE A N 1
ATOM 1716 C CA . PHE A 1 223 ? -10.676 35.373 -3.989 1.00 97.81 223 PHE A CA 1
ATOM 1717 C C . PHE A 1 223 ? -10.021 35.990 -5.229 1.00 97.81 223 PHE A C 1
ATOM 1719 O O . PHE A 1 223 ? -8.817 36.264 -5.207 1.00 97.81 223 PHE A O 1
ATOM 1726 N N . LYS A 1 224 ? -10.800 36.266 -6.281 1.00 97.88 224 LYS A N 1
ATOM 1727 C CA . LYS A 1 224 ? -10.314 36.897 -7.512 1.00 97.88 224 LYS A CA 1
ATOM 1728 C C . LYS A 1 224 ? -9.775 38.297 -7.252 1.00 97.88 224 LYS A C 1
ATOM 1730 O O . LYS A 1 224 ? -8.688 38.615 -7.727 1.00 97.88 224 LYS A O 1
ATOM 1735 N N . THR A 1 225 ? -10.465 39.100 -6.442 1.00 97.38 225 THR A N 1
ATOM 1736 C CA . THR A 1 225 ? -9.981 40.424 -6.026 1.00 97.38 225 THR A CA 1
ATOM 1737 C C . THR A 1 225 ? -8.660 40.317 -5.266 1.00 97.38 225 THR A C 1
ATOM 1739 O O . THR A 1 225 ? -7.699 41.006 -5.604 1.00 97.38 225 THR A O 1
ATOM 1742 N N . LYS A 1 226 ? -8.570 39.418 -4.276 1.00 96.50 226 LYS A N 1
ATOM 1743 C CA . LYS A 1 226 ? -7.355 39.245 -3.465 1.00 96.50 226 LYS A CA 1
ATOM 1744 C C . LYS A 1 226 ? -6.158 38.764 -4.290 1.00 96.50 226 LYS A C 1
ATOM 1746 O O . LYS A 1 226 ? -5.030 39.176 -4.032 1.00 96.50 226 LYS A O 1
ATOM 1751 N N . HIS A 1 227 ? -6.391 37.886 -5.262 1.00 96.69 227 HIS A N 1
ATOM 1752 C CA . HIS A 1 227 ? -5.341 37.250 -6.056 1.00 96.69 227 HIS A CA 1
ATOM 1753 C C . HIS A 1 227 ? -5.261 37.771 -7.499 1.00 96.69 227 HIS A C 1
ATOM 1755 O O . HIS A 1 227 ? -4.702 37.081 -8.352 1.00 96.69 227 HIS A O 1
ATOM 1761 N N . ALA A 1 228 ? -5.751 38.987 -7.769 1.00 96.62 228 ALA A N 1
ATOM 1762 C CA . ALA A 1 228 ? -5.868 39.564 -9.112 1.00 96.62 228 ALA A CA 1
ATOM 1763 C C . ALA A 1 228 ? -4.574 39.460 -9.945 1.00 96.62 228 ALA A C 1
ATOM 1765 O O . ALA A 1 228 ? -4.610 39.055 -11.106 1.00 96.62 228 ALA A O 1
ATOM 1766 N N . ALA A 1 229 ? -3.414 39.722 -9.331 1.00 95.62 229 ALA A N 1
ATOM 1767 C CA . ALA A 1 229 ? -2.107 39.642 -9.992 1.00 95.62 229 ALA A CA 1
ATOM 1768 C C . ALA A 1 229 ? -1.712 38.219 -10.442 1.00 95.62 229 ALA A C 1
ATOM 1770 O O . ALA A 1 229 ? -0.881 38.054 -11.331 1.00 95.62 229 ALA A O 1
ATOM 1771 N N . ASN A 1 230 ? -2.312 37.183 -9.855 1.00 96.19 230 ASN A N 1
ATOM 1772 C CA . ASN A 1 230 ? -1.904 35.788 -10.013 1.00 96.19 230 ASN A CA 1
ATOM 1773 C C . ASN A 1 230 ? -2.969 34.909 -10.690 1.00 96.19 230 ASN A C 1
ATOM 1775 O O . ASN A 1 230 ? -2.736 33.714 -10.871 1.00 96.19 230 ASN A O 1
ATOM 1779 N N . LEU A 1 231 ? -4.116 35.465 -11.103 1.00 96.25 231 LEU A N 1
ATOM 1780 C CA . LEU A 1 231 ? -5.195 34.691 -11.741 1.00 96.25 231 LEU A CA 1
ATOM 1781 C C . LEU A 1 231 ? -4.747 33.994 -13.030 1.00 96.25 231 LEU A C 1
ATOM 1783 O O . LEU A 1 231 ? -5.210 32.900 -13.332 1.00 96.25 231 LEU A O 1
ATOM 1787 N N . HIS A 1 232 ? -3.774 34.569 -13.742 1.00 94.81 232 HIS A N 1
ATOM 1788 C CA . HIS A 1 232 ? -3.179 33.982 -14.946 1.00 94.81 232 HIS A CA 1
ATOM 1789 C C . HIS A 1 232 ? -2.516 32.609 -14.712 1.00 94.81 232 HIS A C 1
ATOM 1791 O O . HIS A 1 232 ? -2.290 31.866 -15.674 1.00 94.81 232 HIS A O 1
ATOM 1797 N N . SER A 1 233 ? -2.182 32.284 -13.457 1.00 96.06 233 SER A N 1
ATOM 1798 C CA . SER A 1 233 ? -1.580 31.009 -13.063 1.00 96.06 233 SER A CA 1
ATOM 1799 C C . SER A 1 233 ? -2.603 29.895 -12.827 1.00 96.06 233 SER A C 1
ATOM 1801 O O . SER A 1 233 ? -2.211 28.730 -12.770 1.00 96.06 233 SER A O 1
ATOM 1803 N N . LEU A 1 234 ? -3.895 30.226 -12.721 1.00 96.69 234 LEU A N 1
ATOM 1804 C CA . LEU A 1 234 ? -4.986 29.272 -12.523 1.00 96.69 234 LEU A CA 1
ATOM 1805 C C . LEU A 1 234 ? -5.443 28.665 -13.848 1.00 96.69 234 LEU A C 1
ATOM 1807 O O . LEU A 1 234 ? -5.323 29.292 -14.903 1.00 96.69 234 LEU A O 1
ATOM 1811 N N . ILE A 1 235 ? -5.959 27.435 -13.786 1.00 96.31 235 ILE A N 1
ATOM 1812 C CA . ILE A 1 235 ? -6.635 26.806 -14.931 1.00 96.31 235 ILE A CA 1
ATOM 1813 C C . ILE A 1 235 ? -7.857 27.640 -15.311 1.00 96.31 235 ILE A C 1
ATOM 1815 O O . ILE A 1 235 ? -8.030 27.980 -16.479 1.00 96.31 235 ILE A O 1
ATOM 1819 N N . ASP A 1 236 ? -8.656 27.985 -14.303 1.00 96.75 236 ASP A N 1
ATOM 1820 C CA . ASP A 1 236 ? -9.860 28.788 -14.435 1.00 96.75 236 ASP A CA 1
ATOM 1821 C C . ASP A 1 236 ? -10.043 29.637 -13.159 1.00 96.75 236 ASP A C 1
ATOM 1823 O O . ASP A 1 236 ? -10.226 29.080 -12.074 1.00 96.75 236 ASP A O 1
ATOM 1827 N N . PRO A 1 237 ? -9.952 30.976 -13.242 1.00 96.56 237 PRO A N 1
ATOM 1828 C CA . PRO A 1 237 ? -10.174 31.860 -12.099 1.00 96.56 237 PRO A CA 1
ATOM 1829 C C . PRO A 1 237 ? -11.584 31.801 -11.497 1.00 96.56 237 PRO A C 1
ATOM 1831 O O . PRO A 1 237 ? -11.731 32.141 -10.323 1.00 96.56 237 PRO A O 1
ATOM 1834 N N . ASP A 1 238 ? -12.597 31.388 -12.264 1.00 96.69 238 ASP A N 1
ATOM 1835 C CA . ASP A 1 238 ? -13.973 31.211 -11.778 1.00 96.69 238 ASP A CA 1
ATOM 1836 C C . ASP A 1 238 ? -14.161 29.850 -11.082 1.00 96.69 238 ASP A C 1
ATOM 1838 O O . ASP A 1 238 ? -15.076 29.674 -10.274 1.00 96.69 238 ASP A O 1
ATOM 1842 N N . HIS A 1 239 ? -13.229 28.920 -11.315 1.00 96.31 239 HIS A N 1
ATOM 1843 C CA . HIS A 1 239 ? -13.125 27.618 -10.656 1.00 96.31 239 HIS A CA 1
ATOM 1844 C C . HIS A 1 239 ? -11.743 27.424 -10.002 1.00 96.31 239 HIS A C 1
ATOM 1846 O O . HIS A 1 239 ? -10.967 26.544 -10.398 1.00 96.31 239 HIS A O 1
ATOM 1852 N N . PRO A 1 240 ? -11.397 28.229 -8.973 1.00 95.81 240 PRO A N 1
ATOM 1853 C CA . PRO A 1 240 ? -10.081 28.170 -8.335 1.00 95.81 240 PRO A CA 1
ATOM 1854 C C . PRO A 1 240 ? -9.805 26.827 -7.637 1.00 95.81 240 PRO A C 1
ATOM 1856 O O . PRO A 1 240 ? -8.653 26.517 -7.333 1.00 95.81 240 PRO A O 1
ATOM 1859 N N . ASP A 1 241 ? -10.832 26.005 -7.410 1.00 94.12 241 ASP A N 1
ATOM 1860 C CA . ASP A 1 241 ? -10.732 24.634 -6.911 1.00 94.12 241 ASP A CA 1
ATOM 1861 C C . ASP A 1 241 ? -10.048 23.663 -7.889 1.00 94.12 241 ASP A C 1
ATOM 1863 O O . ASP A 1 241 ? -9.440 22.689 -7.441 1.00 94.12 241 ASP A O 1
ATOM 1867 N N . LEU A 1 242 ? -10.040 23.958 -9.196 1.00 95.31 242 LEU A N 1
ATOM 1868 C CA . LEU A 1 242 ? -9.217 23.233 -10.177 1.00 95.31 242 LEU A CA 1
ATOM 1869 C C . LEU A 1 242 ? -7.711 23.476 -9.957 1.00 95.31 242 LEU A C 1
ATOM 1871 O O . LEU A 1 242 ? -6.869 22.655 -10.340 1.00 95.31 242 LEU A O 1
ATOM 1875 N N . GLY A 1 243 ? -7.367 24.583 -9.295 1.00 95.00 243 GLY A N 1
ATOM 1876 C CA . GLY A 1 243 ? -6.008 24.950 -8.926 1.00 95.00 243 GLY A CA 1
ATOM 1877 C C . GLY A 1 243 ? -5.180 25.552 -10.071 1.00 95.00 243 GLY A C 1
ATOM 1878 O O . GLY A 1 243 ? -5.722 26.029 -11.076 1.00 95.00 243 GLY A O 1
ATOM 1879 N N . PRO A 1 244 ? -3.845 25.592 -9.911 1.00 96.38 244 PRO A N 1
ATOM 1880 C CA . PRO A 1 244 ? -2.950 26.190 -10.895 1.00 96.38 244 PRO A CA 1
ATOM 1881 C C . PRO A 1 244 ? -2.876 25.366 -12.185 1.00 96.38 244 PRO A C 1
ATOM 1883 O O . PRO A 1 244 ? -3.093 24.154 -12.169 1.00 96.38 244 PRO A O 1
ATOM 1886 N N . LYS A 1 245 ? -2.461 25.991 -13.294 1.00 96.25 245 LYS A N 1
ATOM 1887 C CA . LYS A 1 245 ? -2.167 25.319 -14.579 1.00 96.25 245 LYS A CA 1
ATOM 1888 C C . LYS A 1 245 ? -1.178 24.162 -14.434 1.00 96.25 245 LYS A C 1
ATOM 1890 O O . LYS A 1 245 ? -1.224 23.219 -15.217 1.00 96.25 245 LYS A O 1
ATOM 1895 N N . ASN A 1 246 ? -0.365 24.167 -13.378 1.00 96.00 246 ASN A N 1
ATOM 1896 C CA . ASN A 1 246 ? 0.505 23.057 -13.002 1.00 96.00 246 ASN A CA 1
ATOM 1897 C C . ASN A 1 246 ? -0.279 21.730 -12.897 1.00 96.00 246 ASN A C 1
ATOM 1899 O O . ASN A 1 246 ? 0.217 20.682 -13.307 1.00 96.00 246 ASN A O 1
ATOM 1903 N N . ASN A 1 247 ? -1.535 21.764 -12.437 1.00 95.69 247 ASN A N 1
ATOM 1904 C CA . ASN A 1 247 ? -2.400 20.587 -12.336 1.00 95.69 247 ASN A CA 1
ATOM 1905 C C . ASN A 1 247 ? -2.792 19.993 -13.702 1.00 95.69 247 ASN A C 1
ATOM 1907 O O . ASN A 1 247 ? -3.279 18.867 -13.756 1.00 95.69 247 ASN A O 1
ATOM 1911 N N . GLN A 1 248 ? -2.547 20.675 -14.825 1.00 94.25 248 GLN A N 1
ATOM 1912 C CA . GLN A 1 248 ? -2.760 20.098 -16.159 1.00 94.25 248 GLN A CA 1
ATOM 1913 C C . GLN A 1 248 ? -1.730 19.005 -16.499 1.00 94.25 248 GLN A C 1
ATOM 1915 O O . GLN A 1 248 ? -1.932 18.239 -17.442 1.00 94.25 248 GLN A O 1
ATOM 1920 N N . LEU A 1 249 ? -0.651 18.879 -15.714 1.00 94.56 249 LEU A N 1
ATOM 1921 C CA . LEU A 1 249 ? 0.252 17.734 -15.766 1.00 94.56 249 LEU A CA 1
ATOM 1922 C C . LEU A 1 249 ? -0.277 16.588 -14.902 1.00 94.56 249 LEU A C 1
ATOM 1924 O O . LEU A 1 249 ? -0.353 16.710 -13.680 1.00 94.56 249 LEU A O 1
ATOM 1928 N N . VAL A 1 250 ? -0.537 15.438 -15.524 1.00 93.88 250 VAL A N 1
ATOM 1929 C CA . VAL A 1 250 ? -0.835 14.191 -14.811 1.00 93.88 250 VAL A CA 1
ATOM 1930 C C . VAL A 1 250 ? 0.401 13.299 -14.805 1.00 93.88 250 VAL A C 1
ATOM 1932 O O . VAL A 1 250 ? 0.909 12.918 -15.860 1.00 93.88 250 VAL A O 1
ATOM 1935 N N . TYR A 1 251 ? 0.864 12.912 -13.617 1.00 92.00 251 TYR A N 1
ATOM 1936 C CA . TYR A 1 251 ? 1.928 11.923 -13.472 1.00 92.00 251 TYR A CA 1
ATOM 1937 C C . TYR A 1 251 ? 1.350 10.547 -13.137 1.00 92.00 251 TYR A C 1
ATOM 1939 O O . TYR A 1 251 ? 0.881 10.311 -12.023 1.00 92.00 251 TYR A O 1
ATOM 1947 N N . MET A 1 252 ? 1.413 9.619 -14.095 1.00 91.38 252 MET A N 1
ATOM 1948 C CA . MET A 1 252 ? 0.965 8.235 -13.924 1.00 91.38 252 MET A CA 1
ATOM 1949 C C . MET A 1 252 ? 2.152 7.274 -13.912 1.00 91.38 252 MET A C 1
ATOM 1951 O O . MET A 1 252 ? 2.992 7.312 -14.810 1.00 91.38 252 MET A O 1
ATOM 1955 N N . TRP A 1 253 ? 2.220 6.375 -12.928 1.00 87.50 253 TRP A N 1
ATOM 1956 C CA . TRP A 1 253 ? 3.285 5.370 -12.862 1.00 87.50 253 TRP A CA 1
ATOM 1957 C C . TRP A 1 253 ? 2.772 3.974 -12.515 1.00 87.50 253 TRP A C 1
ATOM 1959 O O . TRP A 1 253 ? 1.837 3.789 -11.738 1.00 87.50 253 TRP A O 1
ATOM 1969 N N . GLY A 1 254 ? 3.463 2.962 -13.044 1.00 82.50 254 GLY A N 1
ATOM 1970 C CA . GLY A 1 254 ? 3.298 1.578 -12.608 1.00 82.50 254 GLY A CA 1
ATOM 1971 C C . GLY A 1 254 ? 4.115 1.306 -11.343 1.00 82.50 254 GLY A C 1
ATOM 1972 O O . GLY A 1 254 ? 3.707 1.590 -10.212 1.00 82.50 254 GLY A O 1
ATOM 1973 N N . ARG A 1 255 ? 5.318 0.757 -11.534 1.00 77.12 255 ARG A N 1
ATOM 1974 C CA . ARG A 1 255 ? 6.228 0.402 -10.441 1.00 77.12 255 ARG A CA 1
ATOM 1975 C C . ARG A 1 255 ? 7.124 1.578 -10.039 1.00 77.12 255 ARG A C 1
ATOM 1977 O O . ARG A 1 255 ? 7.997 1.993 -10.797 1.00 77.12 255 ARG A O 1
ATOM 1984 N N . LYS A 1 256 ? 6.994 2.014 -8.786 1.00 77.88 256 LYS A N 1
ATOM 1985 C CA . LYS A 1 256 ? 7.858 3.009 -8.132 1.00 77.88 256 LYS A CA 1
ATOM 1986 C C . LYS A 1 256 ? 8.437 2.384 -6.857 1.00 77.88 256 LYS A C 1
ATOM 1988 O O . LYS A 1 256 ? 7.688 1.872 -6.029 1.00 77.88 256 LYS A O 1
ATOM 1993 N N . LYS A 1 257 ? 9.766 2.327 -6.757 1.00 74.69 257 LYS A N 1
ATOM 1994 C CA . LYS A 1 257 ? 10.546 1.805 -5.614 1.00 74.69 257 LYS A CA 1
ATOM 1995 C C . LYS A 1 257 ? 11.569 2.868 -5.187 1.00 74.69 257 LYS A C 1
ATOM 1997 O O . LYS A 1 257 ? 11.628 3.909 -5.844 1.00 74.69 257 LYS A O 1
ATOM 2002 N N . GLY A 1 258 ? 12.311 2.627 -4.103 1.00 70.00 258 GLY A N 1
ATOM 2003 C CA . GLY A 1 258 ? 13.251 3.598 -3.516 1.00 70.00 258 GLY A CA 1
ATOM 2004 C C . GLY A 1 258 ? 14.150 4.284 -4.554 1.00 70.00 258 GLY A C 1
ATOM 2005 O O . GLY A 1 258 ? 14.521 3.673 -5.560 1.00 70.00 258 GLY A O 1
ATOM 2006 N N . GLY A 1 259 ? 14.415 5.577 -4.363 1.00 81.00 259 GLY A N 1
ATOM 2007 C CA . GLY A 1 259 ? 15.124 6.449 -5.304 1.00 81.00 259 GLY A CA 1
ATOM 2008 C C . GLY A 1 259 ? 14.193 7.086 -6.340 1.00 81.00 259 GLY A C 1
ATOM 2009 O O . GLY A 1 259 ? 14.022 8.302 -6.373 1.00 81.00 259 GLY A O 1
ATOM 2010 N N . ARG A 1 260 ? 13.512 6.273 -7.166 1.00 85.69 260 ARG A N 1
ATOM 2011 C CA . ARG A 1 260 ? 12.498 6.782 -8.128 1.00 85.69 260 ARG A CA 1
ATOM 2012 C C . ARG A 1 260 ? 11.276 7.344 -7.402 1.00 85.69 260 ARG A C 1
ATOM 2014 O O . ARG A 1 260 ? 10.647 8.294 -7.864 1.00 85.69 260 ARG A O 1
ATOM 2021 N N . GLY A 1 261 ? 10.959 6.713 -6.268 1.00 86.50 261 GLY A N 1
ATOM 2022 C CA . GLY A 1 261 ? 10.066 7.179 -5.213 1.00 86.50 261 GLY A CA 1
ATOM 2023 C C . GLY A 1 261 ? 10.186 8.675 -4.958 1.00 86.50 261 GLY A C 1
ATOM 2024 O O . GLY A 1 261 ? 9.274 9.469 -5.208 1.00 86.50 261 GLY A O 1
ATOM 2025 N N . ASP A 1 262 ? 11.382 8.992 -4.502 1.00 89.19 262 ASP A N 1
ATOM 2026 C CA . ASP A 1 262 ? 11.765 10.255 -3.904 1.00 89.19 262 ASP A CA 1
ATOM 2027 C C . ASP A 1 262 ? 11.939 11.323 -4.979 1.00 89.19 262 ASP A C 1
ATOM 2029 O O . ASP A 1 262 ? 11.393 12.416 -4.854 1.00 89.19 262 ASP A O 1
ATOM 2033 N N . PHE A 1 263 ? 12.583 10.974 -6.100 1.00 90.69 263 PHE A N 1
ATOM 2034 C CA . PHE A 1 263 ? 12.698 11.875 -7.245 1.00 90.69 263 PHE A CA 1
ATOM 2035 C C . PHE A 1 263 ? 11.328 12.330 -7.746 1.00 90.69 263 PHE A C 1
ATOM 2037 O O . PHE A 1 263 ? 11.098 13.522 -7.896 1.00 90.69 263 PHE A O 1
ATOM 2044 N N . ALA A 1 264 ? 10.400 11.400 -7.985 1.00 90.25 264 ALA A N 1
ATOM 2045 C CA . ALA A 1 264 ? 9.101 11.770 -8.530 1.00 90.25 264 ALA A CA 1
ATOM 2046 C C . ALA A 1 264 ? 8.235 12.537 -7.516 1.00 90.25 264 ALA A C 1
ATOM 2048 O O . ALA A 1 264 ? 7.470 13.402 -7.923 1.00 90.25 264 ALA A O 1
ATOM 2049 N N . ALA A 1 265 ? 8.341 12.243 -6.214 1.00 88.38 265 ALA A N 1
ATOM 2050 C CA . ALA A 1 265 ? 7.656 13.045 -5.196 1.00 88.38 265 ALA A CA 1
ATOM 2051 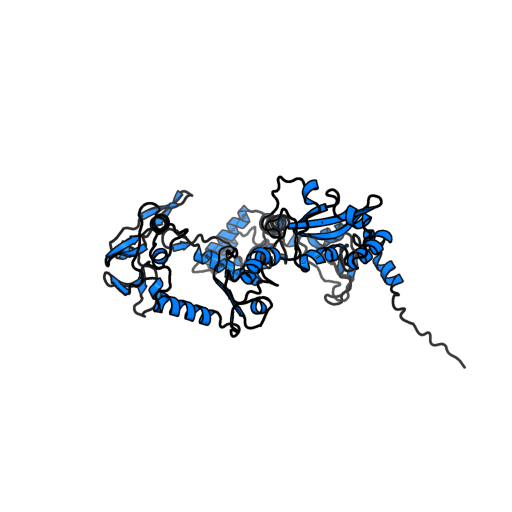C C . ALA A 1 265 ? 8.161 14.497 -5.210 1.00 88.38 265 ALA A C 1
ATOM 2053 O O . ALA A 1 265 ? 7.358 15.419 -5.313 1.00 88.38 265 ALA A O 1
ATOM 2054 N N . ARG A 1 266 ? 9.486 14.678 -5.237 1.00 91.38 266 ARG A N 1
ATOM 2055 C CA . ARG A 1 266 ? 10.113 16.000 -5.313 1.00 91.38 266 ARG A CA 1
ATOM 2056 C C . ARG A 1 266 ? 9.784 16.721 -6.614 1.00 91.38 266 ARG A C 1
ATOM 2058 O O . ARG A 1 266 ? 9.357 17.865 -6.596 1.00 91.38 266 ARG A O 1
ATOM 2065 N N . PHE A 1 267 ? 9.977 16.065 -7.755 1.00 92.94 267 PHE A N 1
ATOM 2066 C CA . PHE A 1 267 ? 9.806 16.692 -9.062 1.00 92.94 267 PHE A CA 1
ATOM 2067 C C . PHE A 1 267 ? 8.352 17.092 -9.315 1.00 92.94 267 PHE A C 1
ATOM 2069 O O . PHE A 1 267 ? 8.094 18.255 -9.595 1.00 92.94 267 PHE A O 1
ATOM 2076 N N . PHE A 1 268 ? 7.401 16.159 -9.198 1.00 93.31 268 PHE A N 1
ATOM 2077 C CA . PHE A 1 268 ? 6.001 16.439 -9.534 1.00 93.31 268 PHE A CA 1
ATOM 2078 C C . PHE A 1 268 ? 5.256 17.171 -8.410 1.00 93.31 268 PHE A C 1
ATOM 2080 O O . PHE A 1 268 ? 4.436 18.036 -8.703 1.00 93.31 268 PHE A O 1
ATOM 2087 N N . GLY A 1 269 ? 5.550 16.845 -7.147 1.00 89.62 269 GLY A N 1
ATOM 2088 C CA . GLY A 1 269 ? 4.936 17.472 -5.977 1.00 89.62 269 GLY A CA 1
ATOM 2089 C C . GLY A 1 269 ? 5.622 18.781 -5.604 1.00 89.62 269 GLY A C 1
ATOM 2090 O O . GLY A 1 269 ? 5.075 19.847 -5.853 1.00 89.62 269 GLY A O 1
ATOM 2091 N N . ASP A 1 270 ? 6.823 18.705 -5.031 1.00 87.94 270 ASP A N 1
ATOM 2092 C CA . ASP A 1 270 ? 7.468 19.864 -4.392 1.00 87.94 270 ASP A CA 1
ATOM 2093 C C . ASP A 1 270 ? 7.884 20.963 -5.383 1.00 87.94 270 ASP A C 1
ATOM 2095 O O . ASP A 1 270 ? 7.745 22.146 -5.083 1.00 87.94 270 ASP A O 1
ATOM 2099 N N . TYR A 1 271 ? 8.409 20.587 -6.556 1.00 90.00 271 TYR A N 1
ATOM 2100 C CA . TYR A 1 271 ? 8.903 21.546 -7.549 1.00 90.00 271 TYR A CA 1
ATOM 2101 C C . TYR A 1 271 ? 7.835 21.933 -8.566 1.00 90.00 271 TYR A C 1
ATOM 2103 O O . TYR A 1 271 ? 7.561 23.114 -8.746 1.00 90.00 271 TYR A O 1
ATOM 2111 N N . PHE A 1 272 ? 7.233 20.959 -9.252 1.00 94.38 272 PHE A N 1
ATOM 2112 C CA . PHE A 1 272 ? 6.243 21.255 -10.284 1.00 94.38 272 PHE A CA 1
ATOM 2113 C C . PHE A 1 272 ? 4.885 21.641 -9.693 1.00 94.38 272 PHE A C 1
ATOM 2115 O O . PHE A 1 272 ? 4.150 22.382 -10.331 1.00 94.38 272 PHE A O 1
ATOM 2122 N N . GLY A 1 273 ? 4.528 21.174 -8.494 1.00 93.00 273 GLY A N 1
ATOM 2123 C CA . GLY A 1 273 ? 3.288 21.569 -7.819 1.00 93.00 273 GLY A CA 1
ATOM 2124 C C . GLY A 1 273 ? 2.012 20.945 -8.385 1.00 93.00 273 GLY A C 1
ATOM 2125 O O . GLY A 1 273 ? 0.936 21.487 -8.145 1.00 93.00 273 GLY A O 1
ATOM 2126 N N . THR A 1 274 ? 2.093 19.841 -9.139 1.00 93.75 274 THR A N 1
ATOM 2127 C CA . THR A 1 274 ? 0.880 19.131 -9.577 1.00 93.75 274 THR A CA 1
ATOM 2128 C C . THR A 1 274 ? 0.379 18.190 -8.489 1.00 93.75 274 THR A C 1
ATOM 2130 O O . THR A 1 274 ? 1.122 17.357 -7.963 1.00 93.75 274 THR A O 1
ATOM 2133 N N . VAL A 1 275 ? -0.914 18.275 -8.178 1.00 91.88 275 VAL A N 1
ATOM 2134 C CA . VAL A 1 275 ? -1.576 17.311 -7.281 1.00 91.88 275 VAL A CA 1
ATOM 2135 C C . VAL A 1 275 ? -2.056 16.058 -8.021 1.00 91.88 275 VAL A C 1
ATOM 2137 O O . VAL A 1 275 ? -2.399 15.053 -7.395 1.00 91.88 275 VAL A O 1
ATOM 2140 N N . ASN A 1 276 ? -2.037 16.078 -9.356 1.00 93.12 276 ASN A N 1
ATOM 2141 C CA . ASN A 1 276 ? -2.585 15.022 -10.201 1.00 93.12 276 ASN A CA 1
ATOM 2142 C C . ASN A 1 276 ? -1.567 13.902 -10.423 1.00 93.12 276 ASN A C 1
ATOM 2144 O O . ASN A 1 276 ? -0.961 13.752 -11.486 1.00 93.12 276 ASN A O 1
ATOM 2148 N N . THR A 1 277 ? -1.380 13.087 -9.387 1.00 89.81 277 THR A N 1
ATOM 2149 C CA . THR A 1 277 ? -0.440 11.963 -9.394 1.00 89.81 277 THR A CA 1
ATOM 2150 C C . THR A 1 277 ? -1.179 10.648 -9.118 1.00 89.81 277 THR A C 1
ATOM 2152 O O . THR A 1 277 ? -1.912 10.527 -8.137 1.00 89.81 277 THR A O 1
ATOM 2155 N N . HIS A 1 278 ? -1.024 9.649 -9.994 1.00 88.50 278 HIS A N 1
ATOM 2156 C CA . HIS A 1 278 ? -1.743 8.373 -9.909 1.00 88.50 278 HIS A CA 1
ATOM 2157 C C . HIS A 1 278 ? -0.802 7.170 -10.050 1.00 88.50 278 HIS A C 1
ATOM 2159 O O . HIS A 1 278 ? -0.018 7.076 -10.994 1.00 88.50 278 HIS A O 1
ATOM 2165 N N . GLY A 1 279 ? -0.897 6.215 -9.124 1.00 86.69 279 GLY A N 1
ATOM 2166 C CA . GLY A 1 279 ? -0.006 5.054 -9.072 1.00 86.69 279 GLY A CA 1
ATOM 2167 C C . GLY A 1 279 ? -0.745 3.729 -8.940 1.00 86.69 279 GLY A C 1
ATOM 2168 O O . GLY A 1 279 ? -1.945 3.686 -8.725 1.00 86.69 279 GLY A O 1
ATOM 2169 N N . HIS A 1 280 ? -0.028 2.608 -8.977 1.00 83.44 280 HIS A N 1
ATOM 2170 C CA . HIS A 1 280 ? -0.660 1.283 -8.835 1.00 83.44 280 HIS A CA 1
ATOM 2171 C C . HIS A 1 280 ? -1.499 1.102 -7.546 1.00 83.44 280 HIS A C 1
ATOM 2173 O O . HIS A 1 280 ? -2.458 0.332 -7.530 1.00 83.44 280 HIS A O 1
ATOM 2179 N N . THR A 1 281 ? -1.144 1.787 -6.451 1.00 80.38 281 THR A N 1
ATOM 2180 C CA . THR A 1 281 ? -1.823 1.657 -5.151 1.00 80.38 281 THR A CA 1
ATOM 2181 C C . THR A 1 281 ? -3.278 2.120 -5.207 1.00 80.38 281 THR A C 1
ATOM 2183 O O . THR A 1 281 ? -4.120 1.481 -4.583 1.00 80.38 281 THR A O 1
ATOM 2186 N N . THR A 1 282 ? -3.590 3.171 -5.971 1.00 80.88 282 THR A N 1
ATOM 2187 C CA . THR A 1 282 ? -4.963 3.689 -6.117 1.00 80.88 282 THR A CA 1
ATOM 2188 C C . THR A 1 282 ? -5.865 2.741 -6.902 1.00 80.88 282 THR A C 1
ATOM 2190 O O . THR A 1 282 ? -7.073 2.777 -6.713 1.00 80.88 282 THR A O 1
ATOM 2193 N N . VAL A 1 283 ? -5.289 1.861 -7.726 1.00 83.69 283 VAL A N 1
ATOM 2194 C CA . VAL A 1 283 ? -6.035 0.864 -8.511 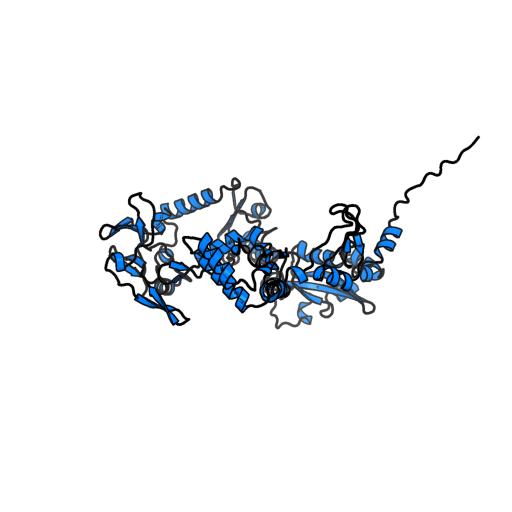1.00 83.69 283 VAL A CA 1
ATOM 2195 C C . VAL A 1 283 ? -6.313 -0.412 -7.710 1.00 83.69 283 VAL A C 1
ATOM 2197 O O . VAL A 1 283 ? -7.351 -1.034 -7.894 1.00 83.69 283 VAL A O 1
ATOM 2200 N N . CYS A 1 284 ? -5.387 -0.829 -6.838 1.00 82.31 284 CYS A N 1
ATOM 2201 C CA . CYS A 1 284 ? -5.431 -2.166 -6.229 1.00 82.31 284 CYS A CA 1
ATOM 2202 C C . CYS A 1 284 ? -5.513 -2.160 -4.694 1.00 82.31 284 CYS A C 1
ATOM 2204 O O . CYS A 1 284 ? -6.332 -2.862 -4.115 1.00 82.31 284 CYS A O 1
ATOM 2206 N N . GLN A 1 285 ? -4.682 -1.370 -4.008 1.00 85.00 285 GLN A N 1
ATOM 2207 C CA . GLN A 1 285 ? -4.491 -1.484 -2.552 1.00 85.00 285 GLN A CA 1
ATOM 2208 C C . GLN A 1 285 ? -5.206 -0.390 -1.745 1.00 85.00 285 GLN A C 1
ATOM 2210 O O . GLN A 1 285 ? -5.044 -0.329 -0.527 1.00 85.00 285 GLN A O 1
ATOM 2215 N N . GLY A 1 286 ? -5.961 0.495 -2.404 1.00 87.81 286 GLY A N 1
ATOM 2216 C CA . GLY A 1 286 ? -6.624 1.633 -1.764 1.00 87.81 286 GLY A CA 1
ATOM 2217 C C . GLY A 1 286 ? -7.526 1.208 -0.608 1.00 87.81 286 GLY A C 1
ATOM 2218 O O . GLY A 1 286 ? -7.333 1.680 0.509 1.00 87.81 286 GLY A O 1
ATOM 2219 N N . SER A 1 287 ? -8.431 0.255 -0.855 1.00 88.56 287 SER A N 1
ATOM 2220 C CA . SER A 1 287 ? -9.359 -0.273 0.155 1.00 88.56 287 SER A CA 1
ATOM 2221 C C . SER A 1 287 ? -8.631 -0.783 1.398 1.00 88.56 287 SER A C 1
ATOM 2223 O O . SER A 1 287 ? -8.956 -0.365 2.503 1.00 88.56 287 SER A O 1
ATOM 2225 N N . LEU A 1 288 ? -7.583 -1.592 1.219 1.00 88.75 288 LEU A N 1
ATOM 2226 C CA . LEU A 1 288 ? -6.778 -2.116 2.321 1.00 88.75 288 LEU A CA 1
ATOM 2227 C C . LEU A 1 288 ? -6.138 -0.997 3.155 1.00 88.75 288 LEU A C 1
ATOM 2229 O O . LEU A 1 288 ? -6.235 -1.020 4.379 1.00 88.75 288 LEU A O 1
ATOM 2233 N N . TYR A 1 289 ? -5.521 0.006 2.523 1.00 89.81 289 TYR A N 1
ATOM 2234 C CA . TYR A 1 289 ? -4.913 1.111 3.270 1.00 89.81 289 TYR A CA 1
ATOM 2235 C C . TYR A 1 289 ? -5.949 1.986 3.984 1.00 89.81 289 TYR A C 1
ATOM 2237 O O . TYR A 1 289 ? -5.657 2.482 5.072 1.00 89.81 289 TYR A O 1
ATOM 2245 N N . PHE A 1 290 ? -7.140 2.176 3.408 1.00 91.06 290 PHE A N 1
ATOM 2246 C CA . PHE A 1 290 ? -8.226 2.903 4.070 1.00 91.06 290 PHE A CA 1
ATOM 2247 C C . PHE A 1 290 ? -8.746 2.143 5.290 1.00 91.06 290 PHE A C 1
ATOM 2249 O O . PHE A 1 290 ? -8.908 2.750 6.345 1.00 91.06 290 PHE A O 1
ATOM 2256 N N . THR A 1 291 ? -8.911 0.822 5.186 1.00 91.56 291 THR A N 1
ATOM 2257 C CA . THR A 1 291 ? -9.282 -0.027 6.323 1.00 91.56 291 THR A CA 1
ATOM 2258 C C . THR A 1 291 ? -8.209 -0.010 7.413 1.00 91.56 291 THR A C 1
ATOM 2260 O O . THR A 1 291 ? -8.538 0.230 8.570 1.00 91.56 291 THR A O 1
ATOM 2263 N N . CYS A 1 292 ? -6.925 -0.183 7.068 1.00 91.88 292 CYS A N 1
ATOM 2264 C CA . CYS A 1 292 ? -5.824 -0.128 8.040 1.00 91.88 292 CYS A CA 1
ATOM 2265 C C . CYS A 1 292 ? -5.712 1.242 8.725 1.00 91.88 292 CYS A C 1
ATOM 2267 O O . CYS A 1 292 ? -5.445 1.322 9.925 1.00 91.88 292 CYS A O 1
ATOM 2269 N N . LYS A 1 293 ? -5.968 2.327 7.985 1.00 93.69 293 LYS A N 1
ATOM 2270 C CA . LYS A 1 293 ? -6.048 3.664 8.568 1.00 93.69 293 LYS A CA 1
ATOM 2271 C C . LYS A 1 293 ? -7.201 3.745 9.566 1.00 93.69 293 LYS A C 1
ATOM 2273 O O . LYS A 1 293 ? -6.945 4.064 10.716 1.00 93.69 293 LYS A O 1
ATOM 2278 N N . ALA A 1 294 ? -8.422 3.401 9.158 1.00 92.69 294 ALA A N 1
ATOM 2279 C CA . ALA A 1 294 ? -9.606 3.483 10.015 1.00 92.69 294 ALA A CA 1
ATOM 2280 C C . ALA A 1 294 ? -9.471 2.636 11.294 1.00 92.69 294 ALA A C 1
ATOM 2282 O O . ALA A 1 294 ? -9.754 3.116 12.385 1.00 92.69 294 ALA A O 1
ATOM 2283 N N . MET A 1 295 ? -8.966 1.403 11.188 1.00 91.38 295 MET A N 1
ATOM 2284 C CA . MET A 1 295 ? -8.825 0.506 12.345 1.00 91.38 295 MET A CA 1
ATOM 2285 C C . MET A 1 295 ? -7.732 0.922 13.343 1.00 91.38 295 MET A C 1
ATOM 2287 O O . MET A 1 295 ? -7.670 0.367 14.433 1.00 91.38 295 MET A O 1
ATOM 2291 N N . SER A 1 296 ? -6.835 1.836 12.962 1.00 92.25 296 SER A N 1
ATOM 2292 C CA . SER A 1 296 ? -5.728 2.301 13.811 1.00 92.25 296 SER A CA 1
ATOM 2293 C C . SER A 1 296 ? -5.908 3.732 14.307 1.00 92.25 296 SER A C 1
ATOM 2295 O O . SER A 1 296 ? -5.004 4.281 14.941 1.00 92.25 296 SER A O 1
ATOM 2297 N N . GLU A 1 297 ? -7.053 4.351 14.018 1.00 93.81 297 GLU A N 1
ATOM 2298 C CA . GLU A 1 297 ? -7.374 5.673 14.535 1.00 93.81 297 GLU A CA 1
ATOM 2299 C C . GLU A 1 297 ? -7.368 5.685 16.062 1.00 93.81 297 GLU A C 1
ATOM 2301 O O . GLU A 1 297 ? -7.826 4.757 16.724 1.00 93.81 297 GLU A O 1
ATOM 2306 N N . GLN A 1 298 ? -6.840 6.769 16.616 1.00 93.00 298 GLN A N 1
ATOM 2307 C CA . GLN A 1 298 ? -6.787 7.012 18.047 1.00 93.00 298 GLN A CA 1
ATOM 2308 C C . GLN A 1 298 ? -7.839 8.048 18.421 1.00 93.00 298 GLN A C 1
ATOM 2310 O O . GLN A 1 298 ? -8.192 8.919 17.618 1.00 93.00 298 GLN A O 1
ATOM 2315 N N . TYR A 1 299 ? -8.348 7.959 19.646 1.00 94.62 299 TYR A N 1
ATOM 2316 C CA . TYR A 1 299 ? -9.320 8.922 20.141 1.00 94.62 299 TYR A CA 1
ATOM 2317 C C . TYR A 1 299 ? -8.614 10.232 20.506 1.00 94.62 299 TYR A C 1
ATOM 2319 O O . TYR A 1 299 ? -7.743 10.243 21.370 1.00 94.62 299 TYR A 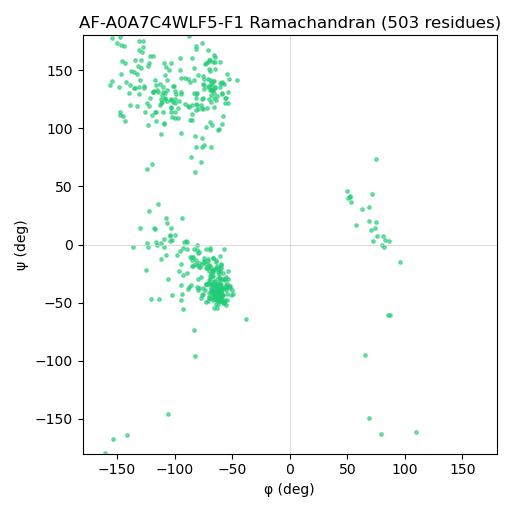O 1
ATOM 2327 N N . VAL A 1 300 ? -8.955 11.333 19.836 1.00 91.44 300 VAL A N 1
ATOM 2328 C CA . VAL A 1 300 ? -8.350 12.654 20.060 1.00 91.44 300 VAL A CA 1
ATOM 2329 C C . VAL A 1 300 ? -9.454 13.698 20.163 1.00 91.44 300 VAL A C 1
ATOM 2331 O O . VAL A 1 300 ? -10.226 13.907 19.221 1.00 91.44 300 VAL A O 1
ATOM 2334 N N . GLY A 1 301 ? -9.524 14.361 21.317 1.00 92.31 301 GLY A N 1
ATOM 2335 C CA . GLY A 1 301 ? -10.581 15.313 21.646 1.00 92.31 301 GLY A CA 1
ATOM 2336 C C . GLY A 1 301 ? -11.939 14.626 21.756 1.00 92.31 301 GLY A C 1
ATOM 2337 O O . GLY A 1 301 ? -12.271 14.056 22.792 1.00 92.31 301 GLY A O 1
ATOM 2338 N N . ASN A 1 302 ? -12.704 14.647 20.664 1.00 92.69 302 ASN A N 1
ATOM 2339 C CA . ASN A 1 302 ? -14.044 14.069 20.590 1.00 92.69 302 ASN A CA 1
ATOM 2340 C C . ASN A 1 302 ? -14.281 13.148 19.381 1.00 92.69 302 ASN A C 1
ATOM 2342 O O . ASN A 1 302 ? -15.433 12.8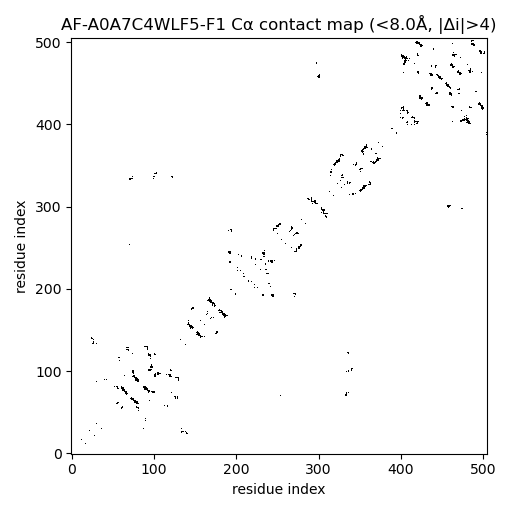18 19.071 1.00 92.69 302 ASN A O 1
ATOM 2346 N N . LYS A 1 303 ? -13.218 12.721 18.688 1.00 93.75 303 LYS A N 1
ATOM 2347 C CA . LYS A 1 303 ? -13.299 11.870 17.490 1.00 93.75 303 LYS A CA 1
ATOM 2348 C C . LYS A 1 303 ? -12.136 10.886 17.394 1.00 93.75 303 LYS A C 1
ATOM 2350 O O . LYS A 1 303 ? -11.061 11.133 17.930 1.00 93.75 303 LYS A O 1
ATOM 2355 N N . PHE A 1 304 ? -12.341 9.805 16.649 1.00 94.00 304 PHE A N 1
ATOM 2356 C CA . PHE A 1 304 ? -11.260 8.932 16.201 1.00 94.00 304 PHE A CA 1
ATOM 2357 C C . PHE A 1 304 ? -10.588 9.554 14.970 1.00 94.00 304 PHE A C 1
ATOM 2359 O O . PHE A 1 304 ? -11.263 10.061 14.074 1.00 94.00 304 PHE A O 1
ATOM 2366 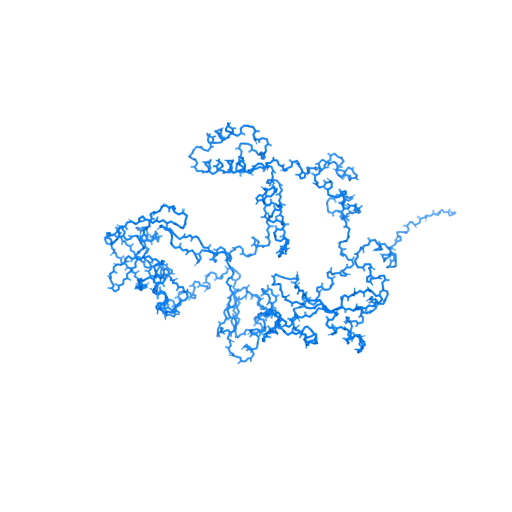N N . THR A 1 305 ? -9.259 9.647 14.984 1.00 93.56 305 THR A N 1
ATOM 2367 C CA . THR A 1 305 ? -8.462 10.224 13.892 1.00 93.56 305 THR A CA 1
ATOM 2368 C C . THR A 1 305 ? -7.004 9.763 13.981 1.00 93.56 305 THR A C 1
ATOM 2370 O O . THR A 1 305 ? -6.625 9.001 14.864 1.00 93.56 305 THR A O 1
ATOM 2373 N N . GLY A 1 306 ? -6.154 10.220 13.062 1.00 91.31 306 GLY A N 1
ATOM 2374 C CA . GLY A 1 306 ? -4.707 9.995 13.141 1.00 91.31 306 GLY A CA 1
ATOM 2375 C C . GLY A 1 306 ? -4.263 8.569 12.807 1.00 91.31 306 GLY A C 1
ATOM 2376 O O . GLY A 1 306 ? -3.116 8.223 13.069 1.00 91.31 306 GLY A O 1
ATOM 2377 N N . GLY A 1 307 ? -5.142 7.757 12.213 1.00 92.12 307 GLY A N 1
ATOM 2378 C CA . GLY A 1 307 ? -4.830 6.389 11.812 1.00 92.12 307 GLY A CA 1
ATOM 2379 C C . GLY A 1 307 ? -3.603 6.289 10.902 1.00 92.12 307 GLY A C 1
ATOM 2380 O O . GLY A 1 307 ? -3.337 7.163 10.065 1.00 92.12 307 GLY A O 1
ATOM 2381 N N . ALA A 1 308 ? -2.862 5.196 11.046 1.00 91.50 308 ALA A N 1
ATOM 2382 C CA . ALA A 1 308 ? -1.620 4.949 10.335 1.00 91.50 308 ALA A CA 1
ATOM 2383 C C . ALA A 1 308 ? -1.862 4.253 8.989 1.00 91.50 308 ALA A C 1
ATOM 2385 O O . ALA A 1 308 ? -2.687 3.351 8.849 1.00 91.50 308 ALA A O 1
ATOM 2386 N N . LYS A 1 309 ? -1.076 4.627 7.974 1.00 88.81 309 LYS A N 1
ATOM 2387 C CA . LYS A 1 309 ? -1.033 3.897 6.703 1.00 88.81 309 LYS A CA 1
ATOM 2388 C C . LYS A 1 309 ? -0.050 2.734 6.819 1.00 88.81 309 LYS A C 1
ATOM 2390 O O . LYS A 1 309 ? 1.158 2.941 6.754 1.00 88.81 309 LYS A O 1
ATOM 2395 N N . PHE A 1 310 ? -0.562 1.513 6.901 1.00 87.06 310 PHE A N 1
ATOM 2396 C CA . PHE A 1 310 ? 0.248 0.294 6.902 1.00 87.06 310 PHE A CA 1
ATOM 2397 C C . PHE A 1 310 ? -0.452 -0.840 6.152 1.00 87.06 310 PHE A C 1
ATOM 2399 O O . PHE A 1 310 ? -1.599 -0.713 5.731 1.00 87.06 310 PHE A O 1
ATOM 2406 N N . TYR A 1 311 ? 0.279 -1.930 5.929 1.00 82.56 311 TYR A N 1
ATOM 2407 C CA . TYR A 1 311 ? -0.239 -3.141 5.307 1.00 82.56 311 TYR A CA 1
ATOM 2408 C C . TYR A 1 311 ? -0.162 -4.270 6.334 1.00 82.56 311 TYR A C 1
ATOM 2410 O O . TYR A 1 311 ? 0.942 -4.681 6.691 1.00 82.56 311 TYR A O 1
ATOM 2418 N N . TRP A 1 312 ? -1.305 -4.795 6.782 1.00 80.62 312 TRP A N 1
ATOM 2419 C CA . TRP A 1 312 ? -1.325 -5.920 7.721 1.00 80.62 312 TRP A CA 1
ATOM 2420 C C . TRP A 1 312 ? -0.848 -7.206 7.039 1.00 80.62 312 TRP A C 1
ATOM 2422 O O . TRP A 1 312 ? -1.370 -7.605 5.995 1.00 80.62 312 TRP A O 1
ATOM 2432 N N . GLN A 1 313 ? 0.159 -7.857 7.615 1.00 82.12 313 GLN A N 1
ATOM 2433 C CA . GLN A 1 313 ? 0.652 -9.153 7.155 1.00 82.12 313 GLN A CA 1
ATOM 2434 C C . GLN A 1 313 ? 0.377 -10.199 8.230 1.00 82.12 313 GLN A C 1
ATOM 2436 O O . GLN A 1 313 ? 0.669 -9.968 9.398 1.00 82.12 313 GLN A O 1
ATOM 2441 N N . GLY A 1 314 ? -0.204 -11.331 7.835 1.00 84.94 314 GLY A N 1
ATOM 2442 C CA . GLY A 1 314 ? -0.365 -12.470 8.734 1.00 84.94 314 GLY A CA 1
ATOM 2443 C C . GLY A 1 314 ? 0.981 -13.129 9.024 1.00 84.94 314 GLY A C 1
ATOM 2444 O O . GLY A 1 314 ? 1.825 -13.239 8.129 1.00 84.94 314 GLY A O 1
ATOM 2445 N N . ASP A 1 315 ? 1.157 -13.580 10.260 1.00 89.81 315 ASP A N 1
ATOM 2446 C CA . ASP A 1 315 ? 2.327 -14.339 10.681 1.00 89.81 315 ASP A CA 1
ATOM 2447 C C . ASP A 1 315 ? 2.173 -15.823 10.313 1.00 89.81 315 ASP A C 1
ATOM 2449 O O . ASP A 1 315 ? 1.588 -16.626 11.039 1.00 89.81 315 ASP A O 1
ATOM 2453 N N . PHE A 1 316 ? 2.689 -16.183 9.140 1.00 88.62 316 PHE A N 1
ATOM 2454 C CA . PHE A 1 316 ? 2.617 -17.552 8.625 1.00 88.62 316 PHE A CA 1
ATOM 2455 C C . PHE A 1 316 ? 3.479 -18.552 9.409 1.00 88.62 316 PHE A C 1
ATOM 2457 O O . PHE A 1 316 ? 3.250 -19.753 9.273 1.00 88.62 316 PHE A O 1
ATOM 2464 N N . GLU A 1 317 ? 4.462 -18.090 10.189 1.00 90.31 317 GLU A N 1
ATOM 2465 C CA . GLU A 1 317 ? 5.361 -18.970 10.945 1.00 90.31 317 GLU A CA 1
ATOM 2466 C C . GLU A 1 317 ? 4.703 -19.478 12.228 1.00 90.31 317 GLU A C 1
ATOM 2468 O O . GLU A 1 317 ? 4.981 -20.603 12.638 1.00 90.31 317 GLU A O 1
ATOM 2473 N N . ASN A 1 318 ? 3.788 -18.694 12.809 1.00 92.56 318 ASN A N 1
ATOM 2474 C CA . ASN A 1 318 ? 3.133 -19.020 14.077 1.00 92.56 318 ASN A CA 1
ATOM 2475 C C . ASN A 1 318 ? 1.634 -19.338 13.948 1.00 92.56 318 ASN A C 1
ATOM 2477 O O . ASN A 1 318 ? 1.050 -19.891 14.874 1.00 92.56 318 ASN A O 1
ATOM 2481 N N . ALA A 1 319 ? 0.998 -19.061 12.804 1.00 94.69 319 ALA A N 1
ATOM 2482 C CA . ALA A 1 319 ? -0.410 -19.401 12.604 1.00 94.69 319 ALA A CA 1
ATOM 2483 C C . ALA A 1 319 ? -0.666 -20.924 12.613 1.00 94.69 319 ALA A C 1
ATOM 2485 O O . ALA A 1 319 ? 0.020 -21.692 11.928 1.00 94.69 319 ALA A O 1
ATOM 2486 N N . GLU A 1 320 ? -1.711 -21.345 13.330 1.00 95.88 320 GLU A N 1
ATOM 2487 C CA . GLU A 1 320 ? -2.246 -22.721 13.323 1.00 95.88 320 GLU A CA 1
ATOM 2488 C C . GLU A 1 320 ? -3.377 -22.905 12.299 1.00 95.88 320 GLU A C 1
ATOM 2490 O O . GLU A 1 320 ? -3.602 -23.998 11.773 1.00 95.88 320 GLU A O 1
ATOM 2495 N N . TYR A 1 321 ? -4.077 -21.819 11.968 1.00 96.25 321 TYR A N 1
ATOM 2496 C CA . TYR A 1 321 ? -5.154 -21.809 10.988 1.00 96.25 321 TYR A CA 1
ATOM 2497 C C . TYR A 1 321 ? -5.088 -20.548 10.128 1.00 96.25 321 TYR A C 1
ATOM 2499 O O . TYR A 1 321 ? -5.001 -19.432 10.638 1.00 96.25 321 TYR A O 1
ATOM 2507 N N . ILE A 1 322 ? -5.158 -20.720 8.810 1.00 94.81 322 ILE A N 1
ATOM 2508 C CA . ILE A 1 322 ? -5.143 -19.633 7.833 1.00 94.81 322 ILE A CA 1
ATOM 2509 C C . ILE A 1 322 ? -6.412 -19.709 6.995 1.00 94.81 322 ILE A C 1
ATOM 2511 O O . ILE A 1 322 ? -6.636 -20.672 6.260 1.00 94.81 322 ILE A O 1
ATOM 2515 N N . LEU A 1 323 ? -7.205 -18.642 7.054 1.00 95.19 323 LEU A N 1
ATOM 2516 C CA . LEU A 1 323 ? -8.301 -18.393 6.127 1.00 95.19 323 LEU A CA 1
ATOM 2517 C C . LEU A 1 323 ? -7.818 -17.441 5.025 1.00 95.19 323 LEU A C 1
ATOM 2519 O O . LEU A 1 323 ? -7.582 -16.260 5.270 1.00 95.19 323 LEU A O 1
ATOM 2523 N N . SER A 1 324 ? -7.646 -17.953 3.809 1.00 93.19 324 SER A N 1
ATOM 2524 C CA . SER A 1 324 ? -7.210 -17.169 2.653 1.00 93.19 324 SER A CA 1
ATOM 2525 C C . SER A 1 324 ? -8.398 -16.854 1.747 1.00 93.19 324 SER A C 1
ATOM 2527 O O . SER A 1 324 ? -8.928 -17.751 1.099 1.00 93.19 324 SER A O 1
ATOM 2529 N N . VAL A 1 325 ? -8.818 -15.586 1.704 1.00 93.69 325 VAL A N 1
ATOM 2530 C CA . VAL A 1 325 ? -9.995 -15.133 0.939 1.00 93.69 325 VAL A CA 1
ATOM 2531 C C . VAL A 1 325 ? -9.558 -14.271 -0.239 1.00 93.69 325 VAL A C 1
ATOM 2533 O O . VAL A 1 325 ? -8.838 -13.290 -0.046 1.00 93.69 325 VAL A O 1
ATOM 2536 N N . GLY A 1 326 ? -9.928 -14.666 -1.462 1.00 89.56 326 GLY A N 1
ATOM 2537 C CA . GLY A 1 326 ? -9.618 -13.930 -2.697 1.00 89.56 326 GLY A CA 1
ATOM 2538 C C . GLY A 1 326 ? -8.120 -13.698 -2.951 1.00 89.56 326 GLY A C 1
ATOM 2539 O O . GLY A 1 326 ? -7.740 -12.824 -3.731 1.00 89.56 326 GLY A O 1
ATOM 2540 N N . SER A 1 327 ? -7.246 -14.445 -2.268 1.00 85.88 327 SER A N 1
ATOM 2541 C CA . SER A 1 327 ? -5.803 -14.230 -2.273 1.00 85.88 327 SER A CA 1
ATOM 2542 C C . SER A 1 327 ? -5.071 -15.454 -2.802 1.00 85.88 327 SER A C 1
ATOM 2544 O O . SER A 1 327 ? -4.984 -16.489 -2.145 1.00 85.88 327 SER A O 1
ATOM 2546 N N . ASN A 1 328 ? -4.466 -15.329 -3.983 1.00 84.31 328 ASN A N 1
ATOM 2547 C CA . ASN A 1 328 ? -3.641 -16.399 -4.530 1.00 84.31 328 ASN A CA 1
ATOM 2548 C C . ASN A 1 328 ? -2.229 -16.366 -3.913 1.00 84.31 328 ASN A C 1
ATOM 2550 O O . ASN A 1 328 ? -1.298 -15.777 -4.478 1.00 84.31 328 ASN A O 1
ATOM 2554 N N . LEU A 1 329 ? -2.100 -16.986 -2.731 1.00 84.75 329 LEU A N 1
ATOM 2555 C CA . LEU A 1 329 ? -0.895 -17.001 -1.889 1.00 84.75 329 LEU A CA 1
ATOM 2556 C C . LEU A 1 329 ? 0.385 -17.399 -2.644 1.00 84.75 329 LEU A C 1
ATOM 2558 O O . LEU A 1 329 ? 1.431 -16.794 -2.408 1.00 84.75 329 LEU A O 1
ATOM 2562 N N . PHE A 1 330 ? 0.298 -18.366 -3.562 1.00 85.00 330 PHE A N 1
ATOM 2563 C CA . PHE A 1 330 ? 1.466 -18.963 -4.219 1.00 85.00 330 PHE A CA 1
ATOM 2564 C C . PHE A 1 330 ? 1.835 -18.331 -5.572 1.00 85.00 330 PHE A C 1
ATOM 2566 O O . PHE A 1 330 ? 2.967 -18.507 -6.021 1.00 85.00 330 PHE A O 1
ATOM 2573 N N . ASP A 1 331 ? 0.940 -17.563 -6.207 1.00 81.19 331 ASP A N 1
ATOM 2574 C CA . ASP A 1 331 ? 1.192 -16.992 -7.544 1.00 81.19 331 ASP A CA 1
ATOM 2575 C C . ASP A 1 331 ? 1.302 -15.462 -7.565 1.00 81.19 331 ASP A C 1
ATOM 2577 O O . ASP A 1 331 ? 2.206 -14.902 -8.202 1.00 81.19 331 ASP A O 1
ATOM 2581 N N . ALA A 1 332 ? 0.358 -14.785 -6.903 1.00 78.62 332 ALA A N 1
ATOM 2582 C CA . ALA A 1 332 ? 0.073 -13.365 -7.128 1.00 78.62 332 ALA A CA 1
ATOM 2583 C C . ALA A 1 332 ? 0.168 -12.502 -5.862 1.00 78.62 332 ALA A C 1
ATOM 2585 O O . ALA A 1 332 ? -0.048 -11.293 -5.923 1.00 78.62 332 ALA A O 1
ATOM 2586 N N . ASN A 1 333 ? 0.508 -13.095 -4.717 1.00 75.88 333 ASN A N 1
ATOM 2587 C CA . ASN A 1 333 ? 0.660 -12.353 -3.473 1.00 75.88 333 ASN A CA 1
ATOM 2588 C C . ASN A 1 333 ? 2.037 -11.659 -3.372 1.00 75.88 333 ASN A C 1
ATOM 2590 O O . ASN A 1 333 ? 2.958 -11.915 -4.153 1.00 75.88 333 ASN A O 1
ATOM 2594 N N . TYR A 1 334 ? 2.195 -10.769 -2.391 1.00 72.56 334 TYR A N 1
ATOM 2595 C CA . TYR A 1 334 ? 3.468 -10.157 -2.031 1.00 72.56 334 TYR A CA 1
ATOM 2596 C C . TYR A 1 334 ? 4.456 -11.228 -1.574 1.00 72.56 334 TYR A C 1
ATOM 2598 O O . TYR A 1 334 ? 4.444 -11.673 -0.427 1.00 72.56 334 TYR A O 1
ATOM 2606 N N . GLY A 1 335 ? 5.330 -11.605 -2.502 1.00 69.06 335 GLY A N 1
ATOM 2607 C CA . GLY A 1 335 ? 6.508 -12.418 -2.251 1.00 69.06 335 GLY A CA 1
ATOM 2608 C C . GLY A 1 335 ? 6.168 -13.874 -2.025 1.00 69.06 335 GLY A C 1
ATOM 2609 O O . GLY A 1 335 ? 6.306 -14.320 -0.888 1.00 69.06 335 GLY A O 1
ATOM 2610 N N . PRO A 1 336 ? 5.807 -14.625 -3.084 1.00 76.75 336 PRO A N 1
ATOM 2611 C CA . PRO A 1 336 ? 5.667 -16.070 -2.978 1.00 76.75 336 PRO A CA 1
ATOM 2612 C C . PRO A 1 336 ? 6.914 -16.678 -2.338 1.00 76.75 336 PRO A C 1
ATOM 2614 O O . PRO A 1 336 ? 6.800 -17.418 -1.380 1.00 76.75 336 PRO A O 1
ATOM 2617 N N . SER A 1 337 ? 8.118 -16.252 -2.733 1.00 80.88 337 SER A N 1
ATOM 2618 C CA . SER A 1 337 ? 9.354 -16.730 -2.100 1.00 80.88 337 SER A CA 1
ATOM 2619 C C . SER A 1 337 ? 9.372 -16.537 -0.576 1.00 80.88 337 SER A C 1
ATOM 2621 O O . SER A 1 337 ? 9.705 -17.471 0.139 1.00 80.88 337 SER A O 1
ATOM 2623 N N . ASN A 1 338 ? 8.916 -15.389 -0.064 1.00 85.19 338 ASN A N 1
ATOM 2624 C CA . ASN A 1 338 ? 8.894 -15.126 1.377 1.00 85.19 338 ASN A CA 1
ATOM 2625 C C . ASN A 1 338 ? 7.851 -15.980 2.107 1.00 85.19 338 ASN A C 1
ATOM 2627 O O . ASN A 1 338 ? 8.135 -16.552 3.158 1.00 85.19 338 ASN A O 1
ATOM 2631 N N . ARG A 1 339 ? 6.634 -16.057 1.560 1.00 85.75 339 ARG A N 1
ATOM 2632 C CA . ARG A 1 339 ? 5.521 -16.781 2.191 1.00 85.75 339 ARG A CA 1
ATOM 2633 C C . ARG A 1 339 ? 5.698 -18.290 2.094 1.00 85.75 339 ARG A C 1
ATOM 2635 O O . ARG A 1 339 ? 5.420 -18.993 3.055 1.00 85.75 339 ARG A O 1
ATOM 2642 N N . ASN A 1 340 ? 6.186 -18.786 0.963 1.00 86.06 340 ASN A N 1
ATOM 2643 C CA . ASN A 1 340 ? 6.273 -20.216 0.689 1.00 86.06 340 ASN A CA 1
ATOM 2644 C C . ASN A 1 340 ? 7.264 -20.899 1.626 1.00 86.06 340 ASN A C 1
ATOM 2646 O O . ASN A 1 340 ? 6.942 -21.951 2.160 1.00 86.06 340 ASN A O 1
ATOM 2650 N N . LEU A 1 341 ? 8.418 -20.273 1.875 1.00 87.06 341 LEU A N 1
ATOM 2651 C CA . LEU A 1 341 ? 9.428 -20.795 2.803 1.00 87.06 341 LEU A CA 1
ATOM 2652 C C . LEU A 1 341 ? 8.892 -20.946 4.233 1.00 87.06 341 LEU A C 1
ATOM 2654 O O . LEU A 1 341 ? 9.327 -21.831 4.956 1.00 87.06 341 LEU A O 1
ATOM 2658 N N . ARG A 1 342 ? 7.929 -20.103 4.621 1.00 88.81 342 ARG A N 1
ATOM 2659 C CA . ARG A 1 342 ? 7.318 -20.087 5.959 1.00 88.81 342 ARG A CA 1
ATOM 2660 C C . ARG A 1 342 ? 6.123 -21.023 6.069 1.00 88.81 342 ARG A C 1
ATOM 2662 O O . ARG A 1 342 ? 5.929 -21.668 7.089 1.00 88.81 342 ARG A O 1
ATOM 2669 N N . LEU A 1 343 ? 5.316 -21.089 5.013 1.00 90.06 343 LEU A N 1
ATOM 2670 C CA . LEU A 1 343 ? 4.030 -21.778 5.021 1.00 90.06 343 LEU A CA 1
ATOM 2671 C C . LEU A 1 343 ? 4.115 -23.228 4.525 1.00 90.06 343 LEU A C 1
ATOM 2673 O O . LEU A 1 343 ? 3.471 -24.103 5.094 1.00 90.06 343 LEU A O 1
ATOM 2677 N N . VAL A 1 344 ? 4.866 -23.501 3.454 1.00 90.44 344 VAL A N 1
ATOM 2678 C CA . VAL A 1 344 ? 4.829 -24.812 2.779 1.00 90.44 344 VAL A CA 1
ATOM 2679 C C . VAL A 1 344 ? 5.341 -25.952 3.668 1.00 90.44 344 VAL A C 1
ATOM 2681 O O . VAL A 1 344 ? 4.637 -26.960 3.733 1.00 90.44 344 VAL A O 1
ATOM 2684 N N . PRO A 1 345 ? 6.475 -25.827 4.392 1.00 91.62 345 PRO A N 1
ATOM 2685 C CA . PRO A 1 345 ? 6.916 -26.883 5.308 1.00 91.62 345 PRO A CA 1
ATOM 2686 C C . PRO A 1 345 ? 5.870 -27.177 6.389 1.00 91.62 345 PRO A C 1
ATOM 2688 O O . PRO A 1 345 ? 5.506 -28.327 6.610 1.00 91.62 345 PRO A O 1
ATOM 2691 N N . ARG A 1 346 ? 5.277 -26.127 6.975 1.00 94.06 346 ARG A N 1
ATOM 2692 C CA . ARG A 1 346 ? 4.228 -26.257 7.999 1.00 94.06 346 ARG A CA 1
ATOM 2693 C C . ARG A 1 346 ? 2.975 -26.956 7.469 1.00 94.06 346 ARG A C 1
ATOM 2695 O O . ARG A 1 346 ? 2.376 -27.742 8.197 1.00 94.06 346 ARG A O 1
ATOM 2702 N N . LEU A 1 347 ? 2.576 -26.682 6.223 1.00 93.25 347 LEU A N 1
ATOM 2703 C CA . LEU A 1 347 ? 1.462 -27.382 5.572 1.00 93.25 347 LEU A CA 1
ATOM 2704 C C . LEU A 1 347 ? 1.783 -28.863 5.356 1.00 93.25 347 LEU A C 1
ATOM 2706 O O . LEU A 1 347 ? 0.938 -29.707 5.636 1.00 93.25 347 LEU A O 1
ATOM 2710 N N . ALA A 1 348 ? 2.992 -29.175 4.879 1.00 93.06 348 ALA A N 1
ATOM 2711 C CA . ALA A 1 348 ? 3.427 -30.551 4.640 1.00 93.06 348 ALA A CA 1
ATOM 2712 C C . ALA A 1 348 ? 3.505 -31.372 5.940 1.00 93.06 348 ALA A C 1
ATOM 2714 O O . ALA A 1 348 ? 3.152 -32.546 5.946 1.00 93.06 348 ALA A O 1
ATOM 2715 N N . GLU A 1 349 ? 3.907 -30.737 7.042 1.00 95.00 349 GLU A N 1
ATOM 2716 C CA . GLU A 1 349 ? 3.966 -31.333 8.382 1.00 95.00 349 GLU A CA 1
ATOM 2717 C C . GLU A 1 349 ? 2.603 -31.370 9.100 1.00 95.00 349 GLU A C 1
ATOM 2719 O O . GLU A 1 349 ? 2.508 -31.883 10.212 1.00 95.00 349 GLU A O 1
ATOM 2724 N N . GLY A 1 350 ? 1.545 -30.792 8.518 1.00 94.12 350 GLY A N 1
ATOM 2725 C CA . GLY A 1 350 ? 0.220 -30.713 9.144 1.00 94.12 350 GLY A CA 1
ATOM 2726 C C . GLY A 1 350 ? 0.122 -29.750 10.337 1.00 94.12 350 GLY A C 1
ATOM 2727 O O . GLY A 1 350 ? -0.884 -29.760 11.044 1.00 94.12 350 GLY A O 1
ATOM 2728 N N . LYS A 1 351 ? 1.129 -28.890 10.554 1.00 95.50 351 LYS A N 1
ATOM 2729 C CA . LYS A 1 351 ? 1.189 -27.911 11.661 1.00 95.50 351 LYS A CA 1
ATOM 2730 C C . LYS A 1 351 ? 0.271 -26.703 11.476 1.00 95.50 351 LYS A C 1
ATOM 2732 O O . LYS A 1 351 ? 0.053 -25.946 12.416 1.00 95.50 351 LYS A O 1
ATOM 2737 N N . VAL A 1 352 ? -0.227 -26.483 10.264 1.00 96.06 352 VAL A N 1
ATOM 2738 C CA . VAL A 1 352 ? -1.142 -25.385 9.943 1.00 96.06 352 VAL A CA 1
ATOM 2739 C C . VAL A 1 352 ? -2.233 -25.876 9.007 1.00 96.06 352 VAL A C 1
ATOM 2741 O O . VAL A 1 352 ? -1.967 -26.601 8.049 1.00 96.06 352 VAL A O 1
ATOM 2744 N N . LYS A 1 353 ? -3.473 -25.464 9.265 1.00 96.69 353 LYS A N 1
ATOM 2745 C CA . LYS A 1 353 ? -4.608 -25.714 8.371 1.00 96.69 353 LYS A CA 1
ATOM 2746 C C . LYS A 1 353 ? -4.806 -24.516 7.455 1.00 96.69 353 LYS A C 1
ATOM 2748 O O . LYS A 1 353 ? -4.867 -23.381 7.921 1.00 96.69 353 LYS A O 1
ATOM 2753 N N . LEU A 1 354 ? -4.943 -24.766 6.157 1.00 95.50 354 LEU A N 1
ATOM 2754 C CA . LEU A 1 354 ? -5.232 -23.729 5.167 1.00 95.50 354 LEU A CA 1
ATOM 2755 C C . LEU A 1 354 ? -6.626 -23.948 4.586 1.00 95.50 354 LEU A C 1
ATOM 2757 O O . LEU A 1 354 ? -6.881 -24.974 3.959 1.00 95.50 354 LEU A O 1
ATOM 2761 N N . THR A 1 355 ? -7.500 -22.959 4.746 1.00 97.00 355 THR A N 1
ATOM 2762 C CA . THR A 1 355 ? -8.783 -22.889 4.045 1.00 97.00 355 THR A CA 1
ATOM 2763 C C . THR A 1 355 ? -8.720 -21.785 3.002 1.00 97.00 355 THR A C 1
ATOM 2765 O O . THR A 1 355 ? -8.418 -20.637 3.329 1.00 97.00 355 THR A O 1
ATOM 2768 N N . VAL A 1 356 ? -9.014 -22.121 1.748 1.00 96.62 356 VAL A N 1
ATOM 2769 C CA . VAL A 1 356 ? -9.050 -21.168 0.632 1.00 96.62 356 VAL A CA 1
ATOM 2770 C C . VAL A 1 356 ? -10.494 -20.894 0.238 1.00 96.62 356 VAL A C 1
ATOM 2772 O O . VAL A 1 356 ? -11.231 -21.816 -0.101 1.00 96.62 356 VAL A O 1
ATOM 2775 N N . VAL A 1 357 ? -10.873 -19.619 0.263 1.00 97.50 357 VAL A N 1
ATOM 2776 C CA . VAL A 1 357 ? -12.165 -19.099 -0.189 1.00 97.50 357 VAL A CA 1
ATOM 2777 C C . VAL A 1 357 ? -11.917 -18.308 -1.468 1.00 97.50 357 VAL A C 1
ATOM 2779 O O . VAL A 1 357 ? -11.361 -17.210 -1.436 1.00 97.50 357 VAL A O 1
ATOM 2782 N N . ASP A 1 358 ? -12.257 -18.892 -2.611 1.00 96.50 358 ASP A N 1
ATOM 2783 C CA . ASP A 1 358 ? -12.008 -18.292 -3.926 1.00 96.50 358 ASP A CA 1
ATOM 2784 C C . ASP A 1 358 ? -13.003 -18.880 -4.939 1.00 96.50 358 ASP A C 1
ATOM 2786 O O . ASP A 1 358 ? -13.204 -20.096 -4.934 1.00 96.50 358 ASP A O 1
ATOM 2790 N N . PRO A 1 359 ? -13.618 -18.085 -5.831 1.00 96.44 359 PRO A N 1
ATOM 2791 C CA . PRO A 1 359 ? -14.480 -18.619 -6.889 1.00 96.44 359 PRO A CA 1
ATOM 2792 C C . PRO A 1 359 ? -13.761 -19.584 -7.845 1.00 96.44 359 PRO A C 1
ATOM 2794 O O . PRO A 1 359 ? -14.417 -20.323 -8.576 1.00 96.44 359 PRO A O 1
ATOM 2797 N N . ARG A 1 360 ? -12.422 -19.582 -7.877 1.00 94.94 360 ARG A N 1
ATOM 2798 C CA . ARG A 1 360 ? -11.610 -20.449 -8.735 1.00 94.94 360 ARG A CA 1
ATOM 2799 C C . ARG A 1 360 ? -10.743 -21.395 -7.914 1.00 94.94 360 ARG A C 1
ATOM 2801 O O . ARG A 1 360 ? -10.095 -20.996 -6.946 1.00 94.94 360 ARG A O 1
ATOM 2808 N N . PHE A 1 361 ? -10.610 -22.628 -8.396 1.00 94.94 361 PHE A N 1
ATOM 2809 C CA . PHE A 1 361 ? -9.652 -23.589 -7.857 1.00 94.94 361 PHE A CA 1
ATOM 2810 C C . PHE A 1 361 ? -8.220 -23.229 -8.293 1.00 94.94 361 PHE A C 1
ATOM 2812 O O . PHE A 1 361 ? -7.722 -23.669 -9.328 1.00 94.94 361 PHE A O 1
ATOM 2819 N N . ASN A 1 362 ? -7.574 -22.339 -7.538 1.00 91.25 362 ASN A N 1
ATOM 2820 C CA . ASN A 1 362 ? -6.220 -21.848 -7.810 1.00 91.25 362 ASN A CA 1
ATOM 2821 C C . ASN A 1 362 ? -5.131 -22.750 -7.172 1.00 91.25 362 ASN A C 1
ATOM 2823 O O . ASN A 1 362 ? -5.431 -23.727 -6.484 1.00 91.25 362 ASN A O 1
ATOM 2827 N N . LYS A 1 363 ? -3.840 -22.428 -7.359 1.00 89.50 363 LYS A N 1
ATOM 2828 C CA . LYS A 1 363 ? -2.741 -23.235 -6.788 1.00 89.50 363 LYS A CA 1
ATOM 2829 C C . LYS A 1 363 ? -2.747 -23.296 -5.260 1.00 89.50 363 LYS A C 1
ATOM 2831 O O . LYS A 1 363 ? -2.264 -24.278 -4.706 1.00 89.50 363 LYS A O 1
ATOM 2836 N N . ALA A 1 364 ? -3.269 -22.274 -4.579 1.00 90.56 364 ALA A N 1
ATOM 2837 C CA . ALA A 1 364 ? -3.447 -22.316 -3.131 1.00 90.56 364 ALA A CA 1
ATOM 2838 C C . ALA A 1 364 ? -4.548 -23.297 -2.733 1.00 90.56 364 ALA A C 1
ATOM 2840 O O . ALA A 1 364 ? -4.330 -24.083 -1.818 1.00 90.56 364 ALA A O 1
ATOM 2841 N N . ALA A 1 365 ? -5.671 -23.326 -3.458 1.00 94.25 365 ALA A N 1
ATOM 2842 C CA . ALA A 1 365 ? -6.734 -24.305 -3.234 1.00 94.25 365 ALA A CA 1
ATOM 2843 C C . ALA A 1 365 ? -6.225 -25.750 -3.392 1.00 94.25 365 ALA A C 1
ATOM 2845 O O . ALA A 1 365 ? -6.532 -26.597 -2.561 1.00 94.25 365 ALA A O 1
ATOM 2846 N N . ALA A 1 366 ? -5.349 -26.008 -4.370 1.00 92.94 366 ALA A N 1
ATOM 2847 C CA . ALA A 1 366 ? -4.724 -27.321 -4.577 1.00 92.94 366 ALA A CA 1
ATOM 2848 C C . ALA A 1 366 ? -3.807 -27.789 -3.425 1.00 92.94 366 ALA A C 1
ATOM 2850 O O . ALA A 1 366 ? -3.393 -28.947 -3.403 1.00 92.94 366 ALA A O 1
ATOM 2851 N N . LYS A 1 367 ? -3.442 -26.893 -2.499 1.00 91.44 367 LYS A N 1
ATOM 2852 C CA . LYS A 1 367 ? -2.637 -27.184 -1.299 1.00 91.44 367 LYS A CA 1
ATOM 2853 C C . LYS A 1 367 ? -3.417 -26.969 -0.001 1.00 91.44 367 LYS A C 1
ATOM 2855 O O . LYS A 1 367 ? -2.853 -27.124 1.078 1.00 91.44 367 LYS A O 1
ATOM 2860 N N . ALA A 1 368 ? -4.676 -26.555 -0.098 1.00 93.75 368 ALA A N 1
ATOM 2861 C CA . ALA A 1 368 ? -5.506 -26.235 1.045 1.00 93.75 368 ALA A CA 1
ATOM 2862 C C . ALA A 1 368 ? -6.066 -27.511 1.675 1.00 93.75 368 ALA A C 1
ATOM 2864 O O . ALA A 1 368 ? -6.420 -28.462 0.984 1.00 93.75 368 ALA A O 1
ATOM 2865 N N . THR A 1 369 ? -6.216 -27.495 2.995 1.00 94.75 369 THR A N 1
ATOM 2866 C CA . THR A 1 369 ? -6.985 -28.502 3.729 1.00 94.75 369 THR A CA 1
ATOM 2867 C C . THR A 1 369 ? -8.471 -28.422 3.365 1.00 94.75 369 THR A C 1
ATOM 2869 O O . THR A 1 369 ? -9.166 -29.433 3.368 1.00 94.75 369 THR A O 1
ATOM 2872 N N . ARG A 1 370 ? -8.972 -27.218 3.047 1.00 96.62 370 ARG A N 1
ATOM 2873 C CA . ARG A 1 370 ? -10.354 -26.997 2.605 1.00 96.62 370 ARG A CA 1
ATOM 2874 C C . ARG A 1 370 ? -10.426 -25.937 1.511 1.00 96.62 370 ARG A C 1
ATOM 2876 O O . ARG A 1 370 ? -9.777 -24.897 1.602 1.00 96.62 370 ARG A O 1
ATOM 2883 N N . TYR A 1 371 ? -11.271 -26.174 0.516 1.00 97.69 371 TYR A N 1
ATOM 2884 C CA . TYR A 1 371 ? -11.602 -25.204 -0.523 1.00 97.69 371 TYR A CA 1
ATOM 2885 C C . TYR A 1 371 ? -13.092 -24.856 -0.470 1.00 97.69 371 TYR A C 1
ATOM 2887 O O . TYR A 1 371 ? -13.934 -25.747 -0.380 1.00 97.69 371 TYR A O 1
ATOM 2895 N N . LEU A 1 372 ? -13.404 -23.561 -0.504 1.00 97.56 372 LEU A N 1
ATOM 2896 C CA . LEU A 1 372 ? -14.755 -23.012 -0.465 1.00 97.56 372 LEU A CA 1
ATOM 2897 C C . LEU A 1 372 ? -14.979 -22.136 -1.717 1.00 97.56 372 LEU A C 1
ATOM 2899 O O . LEU A 1 372 ? -14.483 -21.005 -1.762 1.00 97.56 372 LEU A O 1
ATOM 2903 N N . PRO A 1 373 ? -15.703 -22.631 -2.739 1.00 97.06 373 PRO A N 1
ATOM 2904 C CA . PRO A 1 373 ? -15.981 -21.887 -3.967 1.00 97.06 373 PRO A CA 1
ATOM 2905 C C . PRO A 1 373 ? -17.060 -20.822 -3.734 1.00 97.06 373 PRO A C 1
ATOM 2907 O O . PRO A 1 373 ? -18.245 -21.047 -3.971 1.00 97.06 373 PRO A O 1
ATOM 2910 N N . ILE A 1 374 ? -16.660 -19.655 -3.230 1.00 97.75 374 ILE A N 1
ATOM 2911 C CA . ILE A 1 374 ? -17.582 -18.538 -2.991 1.00 97.75 374 ILE A CA 1
ATOM 2912 C C . ILE A 1 374 ? -18.091 -17.938 -4.311 1.00 97.75 374 ILE A C 1
ATOM 2914 O O . ILE A 1 374 ? -17.373 -17.904 -5.312 1.00 97.75 374 ILE A O 1
ATOM 2918 N N . ARG A 1 375 ? -19.320 -17.408 -4.318 1.00 97.75 375 ARG A N 1
ATOM 2919 C CA . ARG A 1 375 ? -19.820 -16.604 -5.440 1.00 97.75 375 ARG A CA 1
ATOM 2920 C C . ARG A 1 375 ? -19.063 -15.261 -5.480 1.00 97.75 375 ARG A C 1
ATOM 2922 O O . ARG A 1 375 ? -18.947 -14.607 -4.446 1.00 97.75 375 ARG A O 1
ATOM 2929 N N . PRO A 1 376 ? -18.560 -14.806 -6.643 1.00 97.56 376 PRO A N 1
ATOM 2930 C CA . PRO A 1 376 ? -17.867 -13.521 -6.730 1.00 97.56 376 PRO A CA 1
ATOM 2931 C C . PRO A 1 376 ? -18.709 -12.363 -6.177 1.00 97.56 376 PRO A C 1
ATOM 2933 O O . PRO A 1 376 ? -19.878 -12.222 -6.538 1.00 97.56 376 PRO A O 1
ATOM 2936 N N . GLY A 1 377 ? -18.108 -11.535 -5.318 1.00 96.00 377 GLY A N 1
ATOM 2937 C CA . GLY A 1 377 ? -18.753 -10.358 -4.732 1.00 96.00 377 GLY A CA 1
ATOM 2938 C C . GLY A 1 377 ? -19.624 -10.636 -3.503 1.00 96.00 377 GLY A C 1
ATOM 2939 O O . GLY A 1 377 ? -20.242 -9.705 -2.994 1.00 96.00 377 GLY A O 1
ATOM 2940 N N . THR A 1 378 ? -19.680 -11.876 -2.999 1.00 97.25 378 THR A N 1
ATOM 2941 C CA . THR A 1 378 ? -20.470 -12.227 -1.801 1.00 97.25 378 THR A CA 1
ATOM 2942 C C . THR A 1 378 ? -19.627 -12.403 -0.534 1.00 97.25 378 THR A C 1
ATOM 2944 O O . THR A 1 378 ? -20.119 -12.931 0.462 1.00 97.25 378 THR A O 1
ATOM 2947 N N . ASP A 1 379 ? -18.368 -11.958 -0.537 1.00 95.94 379 ASP A N 1
ATOM 2948 C CA . ASP A 1 379 ? -17.440 -12.072 0.598 1.00 95.94 379 ASP A CA 1
ATOM 2949 C C . ASP A 1 379 ? -17.961 -11.358 1.855 1.00 95.94 379 ASP A C 1
ATOM 2951 O O . ASP A 1 379 ? -17.794 -11.854 2.967 1.00 95.94 379 ASP A O 1
ATOM 2955 N N . GLY A 1 380 ? -18.659 -10.226 1.690 1.00 95.12 380 GLY A N 1
ATOM 2956 C CA . GLY A 1 380 ? -19.267 -9.492 2.804 1.00 95.12 380 GLY A CA 1
ATOM 2957 C C . GLY A 1 380 ? -20.312 -10.317 3.560 1.00 95.12 380 GLY A C 1
ATOM 2958 O O . GLY A 1 380 ? -20.289 -10.358 4.786 1.00 95.12 380 GLY A O 1
ATOM 2959 N N . ALA A 1 381 ? -21.175 -11.042 2.839 1.00 96.31 381 ALA A N 1
ATOM 2960 C CA . ALA A 1 381 ? -22.159 -11.937 3.449 1.00 96.31 381 ALA A CA 1
ATOM 2961 C C . ALA A 1 381 ? -21.484 -13.125 4.157 1.00 96.31 381 ALA A C 1
ATOM 2963 O O . ALA A 1 381 ? -21.900 -13.518 5.245 1.00 96.31 381 ALA A O 1
ATOM 2964 N N . PHE A 1 382 ? -20.409 -13.661 3.571 1.00 96.62 382 PHE A N 1
ATOM 2965 C CA . PHE A 1 382 ? -19.608 -14.722 4.182 1.00 96.62 382 PHE A CA 1
ATOM 2966 C C . PHE A 1 382 ? -18.984 -14.278 5.515 1.00 96.62 382 PHE A C 1
ATOM 2968 O O . PHE A 1 382 ? -19.124 -14.976 6.518 1.00 96.62 382 PHE A O 1
ATOM 2975 N N . PHE A 1 383 ? -18.356 -13.098 5.562 1.00 95.81 383 PHE A N 1
ATOM 2976 C CA . PHE A 1 383 ? -17.794 -12.570 6.808 1.00 95.81 383 PHE A CA 1
ATOM 2977 C C . PHE A 1 383 ? -18.868 -12.176 7.826 1.00 95.81 383 PHE A C 1
ATOM 2979 O O . PHE A 1 383 ? -18.676 -12.438 9.010 1.00 95.81 383 PHE A O 1
ATOM 2986 N N . ALA A 1 384 ? -20.007 -11.626 7.395 1.00 95.56 384 ALA A N 1
ATOM 2987 C CA . ALA A 1 384 ? -21.128 -11.335 8.290 1.00 95.56 384 ALA A CA 1
ATOM 2988 C C . ALA A 1 384 ? -21.657 -12.607 8.977 1.00 95.56 384 ALA A C 1
ATOM 2990 O O . ALA A 1 384 ? -21.870 -12.607 10.187 1.00 95.56 384 ALA A O 1
ATOM 2991 N N . ALA A 1 385 ? -21.782 -13.716 8.240 1.00 95.81 385 ALA A N 1
ATOM 2992 C CA . ALA A 1 385 ? -22.178 -15.003 8.810 1.00 95.81 385 ALA A CA 1
ATOM 2993 C C . ALA A 1 385 ? -21.142 -15.550 9.811 1.00 95.81 385 ALA A C 1
ATOM 2995 O O . ALA A 1 385 ? -21.523 -16.067 10.861 1.00 95.81 385 ALA A O 1
ATOM 2996 N N . ILE A 1 386 ? -19.840 -15.407 9.525 1.00 96.12 386 ILE A N 1
ATOM 2997 C CA . ILE A 1 386 ? -18.769 -15.790 10.462 1.00 96.12 386 ILE A CA 1
ATOM 2998 C C . ILE A 1 386 ? -18.842 -14.955 11.742 1.00 96.12 386 ILE A C 1
ATOM 3000 O O . ILE A 1 386 ? -18.798 -15.519 12.832 1.00 96.12 386 ILE A O 1
ATOM 3004 N N . ILE A 1 387 ? -18.969 -13.631 11.618 1.00 94.75 387 ILE A N 1
ATOM 3005 C CA . ILE A 1 387 ? -19.081 -12.717 12.762 1.00 94.75 387 ILE A CA 1
ATOM 3006 C C . ILE A 1 387 ? -20.287 -13.104 13.617 1.00 94.75 387 ILE A C 1
ATOM 3008 O O . ILE A 1 387 ? -20.145 -13.287 14.825 1.00 94.75 387 ILE A O 1
ATOM 3012 N N . ARG A 1 388 ? -21.449 -13.304 12.985 1.00 94.06 388 ARG A N 1
ATOM 3013 C CA . ARG A 1 388 ? -22.675 -13.704 13.673 1.00 94.06 388 ARG A CA 1
ATOM 3014 C C . ARG A 1 388 ? -22.489 -15.010 14.443 1.00 94.06 388 ARG A C 1
ATOM 3016 O O . ARG A 1 388 ? -22.766 -15.049 15.636 1.00 94.06 388 ARG A O 1
ATOM 3023 N N . TRP A 1 389 ? -21.936 -16.039 13.797 1.00 96.56 389 TRP A N 1
ATOM 3024 C CA . TRP A 1 389 ? -21.672 -17.326 14.442 1.00 96.56 389 TRP A CA 1
ATOM 3025 C C . TRP A 1 389 ? -20.714 -17.194 15.633 1.00 96.56 389 TRP A C 1
ATOM 3027 O O . TRP A 1 389 ? -20.981 -17.762 16.690 1.00 96.56 389 TRP A O 1
ATOM 3037 N N . ILE A 1 390 ? -19.628 -16.423 15.489 1.00 95.62 390 ILE A N 1
ATOM 3038 C CA . ILE A 1 390 ? -18.656 -16.179 16.567 1.00 95.62 390 ILE A CA 1
ATOM 3039 C C . ILE A 1 390 ? -19.335 -15.537 17.780 1.00 95.62 390 ILE A C 1
ATOM 3041 O O . ILE A 1 390 ? -19.063 -15.953 18.906 1.00 95.62 390 ILE A O 1
ATOM 3045 N N . ILE A 1 391 ? -20.205 -14.547 17.564 1.00 92.19 391 ILE A N 1
ATOM 3046 C CA . ILE A 1 391 ? -20.895 -13.849 18.654 1.00 92.19 391 ILE A CA 1
ATOM 3047 C C . ILE A 1 391 ? -21.965 -14.750 19.287 1.00 92.19 391 ILE A C 1
ATOM 3049 O O . ILE A 1 391 ? -21.934 -14.925 20.504 1.00 92.19 391 ILE A O 1
ATOM 3053 N N . ASP A 1 392 ? -22.832 -15.386 18.486 1.00 92.75 392 ASP A N 1
ATOM 3054 C CA . ASP A 1 392 ? -23.887 -16.305 18.959 1.00 92.75 392 ASP A CA 1
ATOM 3055 C C . ASP A 1 392 ? -23.322 -17.441 19.834 1.00 92.75 392 ASP A C 1
ATOM 3057 O O . ASP A 1 392 ? -23.969 -17.891 20.777 1.00 92.75 392 ASP A O 1
ATOM 3061 N N . HIS A 1 393 ? -22.103 -17.902 19.534 1.00 95.94 393 HIS A N 1
ATOM 3062 C CA . HIS A 1 393 ? -21.450 -19.018 20.230 1.00 95.94 393 HIS A CA 1
ATOM 3063 C C . HIS A 1 393 ? -20.349 -18.572 21.203 1.00 95.94 393 HIS A C 1
ATOM 3065 O O . HIS A 1 393 ? -19.595 -19.417 21.696 1.00 95.94 393 HIS A O 1
ATOM 3071 N N . GLN A 1 394 ? -20.218 -17.262 21.443 1.00 94.06 394 GLN A N 1
ATOM 3072 C CA . GLN A 1 394 ? -19.221 -16.667 22.338 1.00 94.06 394 GLN A CA 1
ATOM 3073 C C . GLN A 1 394 ? -17.783 -17.160 22.069 1.00 94.06 394 GLN A C 1
ATOM 3075 O O . GLN A 1 394 ? -17.009 -17.428 22.986 1.00 94.06 394 GLN A O 1
ATOM 3080 N N . LYS A 1 395 ? -17.413 -17.313 20.790 1.00 96.31 395 LYS A N 1
ATOM 3081 C CA . LYS A 1 395 ? -16.077 -17.756 20.336 1.00 96.31 395 LYS A CA 1
ATOM 3082 C C . LYS A 1 395 ? -15.122 -16.598 20.033 1.00 96.31 395 LYS A C 1
ATOM 3084 O O . LYS A 1 395 ? -14.191 -16.754 19.248 1.00 96.31 395 LYS A O 1
ATOM 3089 N N . TYR A 1 396 ? -15.370 -15.437 20.624 1.00 94.81 396 TYR A N 1
ATOM 3090 C CA . TYR A 1 396 ? -14.498 -14.269 20.549 1.00 94.81 396 TYR A CA 1
ATOM 3091 C C . TYR A 1 396 ? -13.566 -14.199 21.766 1.00 94.81 396 TYR A C 1
ATOM 3093 O O . TYR A 1 396 ? -13.851 -14.773 22.817 1.00 94.81 396 TYR A O 1
ATOM 3101 N N . ASP A 1 397 ? -12.475 -13.443 21.648 1.00 96.12 397 ASP A N 1
ATOM 3102 C CA . ASP A 1 397 ? -11.623 -13.116 22.792 1.00 96.12 397 ASP A CA 1
ATOM 3103 C C . ASP A 1 397 ? -12.284 -12.031 23.655 1.00 96.12 397 ASP A C 1
ATOM 3105 O O . ASP A 1 397 ? -12.159 -10.829 23.408 1.00 96.12 397 ASP A O 1
ATOM 3109 N N . GLY A 1 398 ? -13.049 -12.461 24.660 1.00 95.69 398 GLY A N 1
ATOM 3110 C CA . GLY A 1 398 ? -13.762 -11.546 25.551 1.00 95.69 398 GLY A CA 1
ATOM 3111 C C . GLY A 1 398 ? -12.831 -10.689 26.408 1.00 95.69 398 GLY A C 1
ATOM 3112 O O . GLY A 1 398 ? -13.159 -9.538 26.685 1.00 95.69 398 GLY A O 1
ATOM 3113 N N . LYS A 1 399 ? -11.659 -11.214 26.788 1.00 95.81 399 LYS A N 1
ATOM 3114 C CA . LYS A 1 399 ? -10.681 -10.488 27.608 1.00 95.81 399 LYS A CA 1
ATOM 3115 C C . LYS A 1 399 ? -10.098 -9.318 26.818 1.00 95.81 399 LYS A C 1
ATOM 3117 O O . LYS A 1 399 ? -10.067 -8.200 27.331 1.00 95.81 399 LYS A O 1
ATOM 3122 N N . TYR A 1 400 ? -9.711 -9.556 25.566 1.00 97.50 400 TYR A N 1
ATOM 3123 C CA . TYR A 1 400 ? -9.250 -8.504 24.664 1.00 97.50 400 TYR A CA 1
ATOM 3124 C C . TYR A 1 400 ? -10.351 -7.473 24.382 1.00 97.50 400 TYR A C 1
ATOM 3126 O O . TYR A 1 400 ? -10.139 -6.274 24.561 1.00 97.50 400 TYR A O 1
ATOM 3134 N N . LEU A 1 401 ? -11.552 -7.920 23.983 1.00 96.88 401 LEU A N 1
ATOM 3135 C CA . LEU A 1 401 ? -12.643 -7.006 23.618 1.00 96.88 401 LEU A CA 1
ATOM 3136 C C . LEU A 1 401 ? -13.102 -6.127 24.791 1.00 96.88 401 LEU A C 1
ATOM 3138 O O . LEU A 1 401 ? -13.565 -5.007 24.571 1.00 96.88 401 LEU A O 1
ATOM 3142 N N . ALA A 1 402 ? -12.987 -6.619 26.025 1.00 97.38 402 ALA A N 1
ATOM 3143 C CA . ALA A 1 402 ? -13.367 -5.871 27.216 1.00 97.38 402 ALA A CA 1
ATOM 3144 C C . ALA A 1 402 ? -12.341 -4.789 27.599 1.00 97.38 402 ALA A C 1
ATOM 3146 O O . ALA A 1 402 ? -12.683 -3.878 28.350 1.00 97.38 402 ALA A O 1
ATOM 3147 N N . CYS A 1 403 ? -11.106 -4.835 27.083 1.00 98.25 403 CYS A N 1
ATOM 3148 C CA . CYS A 1 403 ? -10.099 -3.800 27.326 1.00 98.25 403 CYS A CA 1
ATOM 3149 C C . CYS A 1 403 ? -10.493 -2.493 26.620 1.00 98.25 403 CYS A C 1
ATOM 3151 O O . CYS A 1 403 ? -10.346 -2.372 25.404 1.00 98.25 403 CYS A O 1
ATOM 3153 N N . ALA A 1 404 ? -10.964 -1.507 27.389 1.00 97.62 404 ALA A N 1
ATOM 3154 C CA . ALA A 1 404 ? -11.453 -0.227 26.871 1.00 97.62 404 ALA A CA 1
ATOM 3155 C C . ALA A 1 404 ? -10.336 0.803 26.635 1.00 97.62 404 ALA A C 1
ATOM 3157 O O . ALA A 1 404 ? -10.542 1.793 25.931 1.00 97.62 404 ALA A O 1
ATOM 3158 N N . ASN A 1 405 ? -9.169 0.603 27.257 1.00 98.00 405 ASN A N 1
ATOM 3159 C CA . ASN A 1 405 ? -8.041 1.522 27.174 1.00 98.00 405 ASN A CA 1
ATOM 3160 C C . ASN A 1 405 ? -6.669 0.835 27.218 1.00 98.00 405 ASN A C 1
ATOM 3162 O O . ASN A 1 405 ? -6.536 -0.362 27.492 1.00 98.00 405 ASN A O 1
ATOM 3166 N N . LYS A 1 406 ? -5.630 1.634 26.964 1.00 97.88 406 LYS A N 1
ATOM 3167 C CA . LYS A 1 406 ? -4.230 1.201 26.908 1.00 97.88 406 LYS A CA 1
ATOM 3168 C C . LYS A 1 406 ? -3.724 0.589 28.220 1.00 97.88 406 LYS A C 1
ATOM 3170 O O . LYS A 1 406 ? -2.995 -0.403 28.188 1.00 97.88 406 LYS A O 1
ATOM 3175 N N . ALA A 1 407 ? -4.133 1.124 29.370 1.00 98.31 407 ALA A N 1
ATOM 3176 C CA . ALA A 1 407 ? -3.804 0.574 30.684 1.00 98.31 407 ALA A CA 1
ATOM 3177 C C . ALA A 1 407 ? -4.357 -0.850 30.871 1.00 98.31 407 ALA A C 1
ATOM 3179 O O . ALA A 1 407 ? -3.633 -1.735 31.330 1.00 98.31 407 ALA A O 1
ATOM 3180 N N . ALA A 1 408 ? -5.612 -1.092 30.474 1.00 98.25 408 ALA A N 1
ATOM 3181 C CA . ALA A 1 408 ? -6.223 -2.419 30.535 1.00 98.25 408 ALA A CA 1
ATOM 3182 C C . ALA A 1 408 ? -5.522 -3.418 29.614 1.00 98.25 408 ALA A C 1
ATOM 3184 O O . ALA A 1 408 ? -5.181 -4.507 30.067 1.00 98.25 408 ALA A O 1
ATOM 3185 N N . ALA A 1 409 ? -5.222 -3.027 28.371 1.00 97.94 409 ALA A N 1
ATOM 3186 C CA . ALA A 1 409 ? -4.473 -3.874 27.443 1.00 97.94 409 ALA A CA 1
ATOM 3187 C C . ALA A 1 409 ? -3.101 -4.275 28.008 1.00 97.94 409 ALA A C 1
ATOM 3189 O O . ALA A 1 409 ? -2.731 -5.447 27.974 1.00 97.94 409 ALA A O 1
ATOM 3190 N N . LYS A 1 410 ? -2.375 -3.329 28.620 1.00 97.94 410 LYS A N 1
ATOM 3191 C CA . LYS A 1 410 ? -1.078 -3.600 29.256 1.00 97.94 410 LYS A CA 1
ATOM 3192 C C . LYS A 1 410 ? -1.185 -4.633 30.380 1.00 97.94 410 LYS A C 1
ATOM 3194 O O . LYS A 1 410 ? -0.367 -5.547 30.432 1.00 97.94 410 LYS A O 1
ATOM 3199 N N . VAL A 1 411 ? -2.182 -4.500 31.259 1.00 97.62 411 VAL A N 1
ATOM 3200 C CA . VAL A 1 411 ? -2.450 -5.477 32.334 1.00 97.62 411 VAL A CA 1
ATOM 3201 C C . VAL A 1 411 ? -2.880 -6.829 31.760 1.00 97.62 411 VAL A C 1
ATOM 3203 O O . VAL A 1 411 ? -2.519 -7.874 32.292 1.00 97.62 411 VAL A O 1
ATOM 3206 N N . ALA A 1 412 ? -3.621 -6.823 30.653 1.00 96.94 412 ALA A N 1
ATOM 3207 C CA . ALA A 1 412 ? -4.066 -8.026 29.966 1.00 96.94 412 ALA A CA 1
ATOM 3208 C C . ALA A 1 412 ? -2.957 -8.735 29.165 1.00 96.94 412 ALA A C 1
ATOM 3210 O O . ALA A 1 412 ? -3.170 -9.889 28.790 1.00 96.94 412 ALA A O 1
ATOM 3211 N N . HIS A 1 413 ? -1.794 -8.100 28.971 1.00 96.31 413 HIS A N 1
ATOM 3212 C CA . HIS A 1 413 ? -0.726 -8.508 28.047 1.00 96.31 413 HIS A CA 1
ATOM 3213 C C . HIS A 1 413 ? -1.144 -8.510 26.569 1.00 96.31 413 HIS A C 1
ATOM 3215 O O . HIS A 1 413 ? -0.612 -9.273 25.766 1.00 96.31 413 HIS A O 1
ATOM 3221 N N . GLU A 1 414 ? -2.063 -7.618 26.209 1.00 96.00 414 GLU A N 1
ATOM 3222 C CA . GLU A 1 414 ? -2.525 -7.421 24.839 1.00 96.00 414 GLU A CA 1
ATOM 3223 C C . GLU A 1 414 ? -1.745 -6.289 24.151 1.00 96.00 414 GLU A C 1
ATOM 3225 O O . GLU A 1 414 ? -1.428 -5.274 24.782 1.00 96.00 414 GLU A O 1
ATOM 3230 N N . PRO A 1 415 ? -1.440 -6.408 22.846 1.00 91.50 415 PRO A N 1
ATOM 3231 C CA . PRO A 1 415 ? -0.691 -5.383 22.122 1.00 91.50 415 PRO A CA 1
ATOM 3232 C C . PRO A 1 415 ? -1.519 -4.117 21.850 1.00 91.50 415 PRO A C 1
ATOM 3234 O O . PRO A 1 415 ? -0.950 -3.064 21.560 1.00 91.50 415 PRO A O 1
ATOM 3237 N N . THR A 1 416 ? -2.852 -4.216 21.898 1.00 93.62 416 THR A N 1
ATOM 3238 C CA . THR A 1 416 ? -3.804 -3.130 21.617 1.00 93.62 416 THR A CA 1
ATOM 3239 C C . THR A 1 416 ? -5.071 -3.276 22.472 1.00 93.62 416 THR A C 1
ATOM 3241 O O . THR A 1 416 ? -5.197 -4.221 23.245 1.00 93.62 416 THR A O 1
ATOM 3244 N N . TRP A 1 417 ? -6.008 -2.334 22.345 1.00 95.25 417 TRP A N 1
ATOM 3245 C CA . TRP A 1 417 ? -7.318 -2.335 23.010 1.00 95.25 417 TRP A CA 1
ATOM 3246 C C . TRP A 1 417 ? -8.442 -2.146 21.981 1.00 95.25 417 TRP A C 1
ATOM 3248 O O . TRP A 1 417 ? -8.179 -1.847 20.813 1.00 95.25 417 TRP A O 1
ATOM 3258 N N . SER A 1 418 ? -9.693 -2.326 22.408 1.00 94.81 418 SER A N 1
ATOM 3259 C CA . SER A 1 418 ? -10.865 -2.356 21.530 1.00 94.81 418 SER A CA 1
ATOM 3260 C C . SER A 1 418 ? -11.899 -1.299 21.913 1.00 94.81 418 SER A C 1
ATOM 3262 O O . SER A 1 418 ? -11.990 -0.866 23.059 1.00 94.81 418 SER A O 1
ATOM 3264 N N . ASN A 1 419 ? -12.730 -0.901 20.949 1.00 95.88 419 ASN A N 1
ATOM 3265 C CA . ASN A 1 419 ? -13.903 -0.066 21.204 1.00 95.88 419 ASN A CA 1
ATOM 3266 C C . ASN A 1 419 ? -15.167 -0.884 21.534 1.00 95.88 419 ASN A C 1
ATOM 3268 O O . ASN A 1 419 ? -16.230 -0.298 21.721 1.00 95.88 419 ASN A O 1
ATOM 3272 N N . ALA A 1 420 ? -15.068 -2.215 21.598 1.00 96.81 420 ALA A N 1
ATOM 3273 C CA . ALA A 1 420 ? -16.206 -3.127 21.692 1.00 96.81 420 ALA A CA 1
ATOM 3274 C C . ALA A 1 420 ? -17.137 -2.859 22.888 1.00 96.81 420 ALA A C 1
ATOM 3276 O O . ALA A 1 420 ? -18.352 -2.977 22.733 1.00 96.81 420 ALA A O 1
ATOM 3277 N N . CYS A 1 421 ? -16.597 -2.458 24.042 1.00 97.69 421 CYS A N 1
ATOM 3278 C CA . CYS A 1 421 ? -17.371 -2.135 25.248 1.00 97.69 421 CYS A CA 1
ATOM 3279 C C . CYS A 1 421 ? -17.818 -0.661 25.351 1.00 97.69 421 CYS A C 1
ATOM 3281 O O . CYS A 1 421 ? -18.542 -0.307 26.283 1.00 97.69 421 CYS A O 1
ATOM 3283 N N . LEU A 1 422 ? -17.422 0.213 24.414 1.00 98.06 422 LEU A N 1
ATOM 3284 C CA . LEU A 1 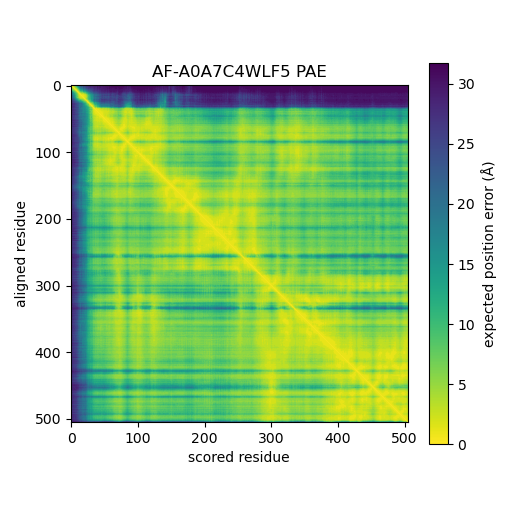422 ? -17.846 1.618 24.419 1.00 98.06 422 LEU A CA 1
ATOM 3285 C C . LEU A 1 422 ? -19.342 1.738 24.119 1.00 98.06 422 LEU A C 1
ATOM 3287 O O . LEU A 1 422 ? -19.862 1.071 23.223 1.00 98.06 422 LEU A O 1
ATOM 3291 N N . LEU A 1 423 ? -20.025 2.635 24.830 1.00 98.38 423 LEU A N 1
ATOM 3292 C CA . LEU A 1 423 ? -21.457 2.863 24.668 1.00 98.38 423 LEU A CA 1
ATOM 3293 C C . LEU A 1 423 ? -21.762 3.777 23.481 1.00 98.38 423 LEU A C 1
ATOM 3295 O O . LEU A 1 423 ? -21.234 4.882 23.357 1.00 98.38 423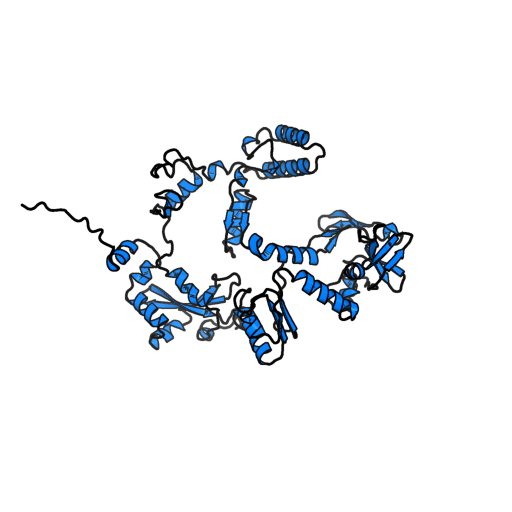 LEU A O 1
ATOM 3299 N N . VAL A 1 424 ? -22.672 3.319 22.630 1.00 98.25 424 VAL A N 1
ATOM 3300 C CA . VAL A 1 424 ? -23.222 4.004 21.463 1.00 98.25 424 VAL A CA 1
ATOM 3301 C C . VAL A 1 424 ? -24.659 4.402 21.772 1.00 98.25 424 VAL A C 1
ATOM 3303 O O . VAL A 1 424 ? -25.452 3.573 22.215 1.00 98.25 424 VAL A O 1
ATOM 3306 N N . LYS A 1 425 ? -25.003 5.670 21.531 1.00 98.00 425 LYS A N 1
ATOM 3307 C CA . LYS A 1 425 ? -26.377 6.165 21.676 1.00 98.00 425 LYS A CA 1
ATOM 3308 C C . LYS A 1 425 ? -27.252 5.590 20.572 1.00 98.00 425 LYS A C 1
ATOM 3310 O O . LYS A 1 425 ? -26.842 5.588 19.415 1.00 98.00 425 LYS A O 1
ATOM 3315 N N . ILE A 1 426 ? -28.454 5.151 20.914 1.00 97.69 426 ILE A N 1
ATOM 3316 C CA . ILE A 1 426 ? -29.450 4.654 19.968 1.00 97.69 426 ILE A CA 1
ATOM 3317 C C . ILE A 1 426 ? -30.500 5.739 19.756 1.00 97.69 426 ILE A C 1
ATOM 3319 O O . ILE A 1 426 ? -31.069 6.266 20.713 1.00 97.69 426 ILE A O 1
ATOM 3323 N N . GLY A 1 427 ? -30.720 6.106 18.495 1.00 94.31 427 GLY A N 1
ATOM 3324 C CA . GLY A 1 427 ? -31.756 7.054 18.110 1.00 94.31 427 GLY A CA 1
ATOM 3325 C C . GLY A 1 427 ? -33.156 6.510 18.389 1.00 94.31 427 GLY A C 1
ATOM 3326 O O . GLY A 1 427 ? -33.363 5.309 18.559 1.00 94.31 427 GLY A O 1
ATOM 3327 N N . LYS A 1 428 ? -34.155 7.399 18.403 1.00 91.88 428 LYS A N 1
ATOM 3328 C CA . LYS A 1 428 ? -35.569 7.003 18.555 1.00 91.88 428 LYS A CA 1
ATOM 3329 C C . LYS A 1 428 ? -36.060 6.098 17.416 1.00 91.88 428 LYS A C 1
ATOM 3331 O O . LYS A 1 428 ? -37.034 5.379 17.586 1.00 91.88 428 LYS A O 1
ATOM 3336 N N . ASP A 1 429 ? -35.385 6.148 16.273 1.00 92.69 429 ASP A N 1
ATOM 3337 C CA . ASP A 1 429 ? -35.572 5.291 15.101 1.00 92.69 429 ASP A CA 1
ATOM 3338 C C . ASP A 1 429 ? -34.894 3.913 15.237 1.00 92.69 429 ASP A C 1
ATOM 3340 O O . ASP A 1 429 ? -34.965 3.097 14.322 1.00 92.69 429 ASP A O 1
ATOM 3344 N N . GLY A 1 430 ? -34.227 3.644 16.363 1.00 91.12 430 GLY A N 1
ATOM 3345 C CA . GLY A 1 430 ? -33.464 2.422 16.601 1.00 91.12 430 GLY A CA 1
ATOM 3346 C C . GLY A 1 430 ? -32.078 2.417 15.953 1.00 91.12 430 GLY A C 1
ATOM 3347 O O . GLY A 1 430 ? -31.342 1.442 16.119 1.00 91.12 430 GLY A O 1
ATOM 3348 N N . MET A 1 431 ? -31.691 3.486 15.248 1.00 95.12 431 MET A N 1
ATOM 3349 C CA . MET A 1 431 ? -30.424 3.534 14.525 1.00 95.12 431 MET A CA 1
ATOM 3350 C C . MET A 1 431 ? -29.257 3.916 15.452 1.00 95.12 431 MET A C 1
ATOM 3352 O O . MET A 1 431 ? -29.408 4.782 16.322 1.00 95.12 431 MET A O 1
ATOM 3356 N N . PRO A 1 432 ? -28.066 3.312 15.283 1.00 96.44 432 PRO A N 1
ATOM 3357 C CA . PRO A 1 432 ? -26.883 3.686 16.052 1.00 96.44 432 PRO A CA 1
ATOM 3358 C C . PRO A 1 432 ? -26.421 5.111 15.718 1.00 96.44 432 PRO A C 1
ATOM 3360 O O . PRO A 1 432 ? -26.243 5.470 14.555 1.00 96.44 432 PRO A O 1
ATOM 3363 N N . GLY A 1 433 ? -26.200 5.917 16.753 1.00 95.62 433 GLY A N 1
ATOM 3364 C CA . GLY A 1 433 ? -25.714 7.289 16.667 1.00 95.62 433 GLY A CA 1
ATOM 3365 C C . GLY A 1 433 ? -24.248 7.433 17.082 1.00 95.62 433 GLY A C 1
ATOM 3366 O O . GLY A 1 433 ? -23.407 6.566 16.856 1.00 95.62 433 GLY A O 1
ATOM 3367 N N . LYS A 1 434 ? -23.920 8.572 17.700 1.00 96.06 434 LYS A N 1
ATOM 3368 C CA . LYS A 1 434 ? -22.580 8.823 18.251 1.00 96.06 434 LYS A CA 1
ATOM 3369 C C . LYS A 1 434 ? -22.363 8.018 19.535 1.00 96.06 434 LYS A C 1
ATOM 3371 O O . LYS A 1 434 ? -23.311 7.737 20.267 1.00 96.06 434 LYS A O 1
ATOM 3376 N N . PHE A 1 435 ? -21.103 7.741 19.854 1.00 97.62 435 PHE A N 1
ATOM 3377 C CA . PHE A 1 435 ? -20.708 7.283 21.186 1.00 97.62 435 PHE A CA 1
ATOM 3378 C C . PHE A 1 435 ? -21.236 8.231 22.282 1.00 97.62 435 PHE A C 1
ATOM 3380 O O . PHE A 1 435 ? -21.251 9.452 22.091 1.00 97.62 435 PHE A O 1
ATOM 3387 N N . LEU A 1 436 ? -21.657 7.673 23.417 1.00 98.12 436 LEU A N 1
ATOM 3388 C CA . LEU A 1 436 ? -22.058 8.431 24.601 1.00 98.12 436 LEU A CA 1
ATOM 3389 C C . LEU A 1 436 ? -20.844 9.158 25.192 1.00 98.12 436 LEU A C 1
ATOM 3391 O O . LEU A 1 436 ? -19.735 8.614 25.214 1.00 98.12 436 LEU A O 1
ATOM 3395 N N . ARG A 1 437 ? -21.047 10.390 25.662 1.00 98.12 437 ARG A N 1
ATOM 3396 C CA . ARG A 1 437 ? -20.027 11.175 26.361 1.00 98.12 437 ARG A CA 1
ATOM 3397 C C . ARG A 1 437 ? -20.328 11.250 27.848 1.00 98.12 437 ARG A C 1
ATOM 3399 O O . ARG A 1 437 ? -21.476 11.417 28.243 1.00 98.12 437 ARG A O 1
ATOM 3406 N N . ALA A 1 438 ? -19.289 11.188 28.674 1.00 98.31 438 ALA A N 1
ATOM 3407 C CA . ALA A 1 438 ? -19.442 11.192 30.128 1.00 98.31 438 ALA A CA 1
ATOM 3408 C C . ALA A 1 438 ? -20.134 12.464 30.653 1.00 98.31 438 ALA A C 1
ATOM 3410 O O . ALA A 1 438 ? -20.919 12.388 31.596 1.00 98.31 438 ALA A O 1
ATOM 3411 N N . HIS A 1 439 ? -19.893 13.621 30.026 1.00 97.88 439 HIS A N 1
ATOM 3412 C CA . HIS A 1 439 ? -20.505 14.888 30.438 1.00 97.88 439 HIS A CA 1
ATOM 3413 C C . HIS A 1 439 ? -22.016 14.937 30.167 1.00 97.88 439 HIS A C 1
ATOM 3415 O O . HIS A 1 439 ? -22.729 15.623 30.892 1.00 97.88 439 HIS A O 1
ATOM 3421 N N . GLU A 1 440 ? -22.516 14.186 29.175 1.00 97.69 440 GLU A N 1
ATOM 3422 C CA . GLU A 1 440 ? -23.951 14.114 28.852 1.00 97.69 440 GLU A CA 1
ATOM 3423 C C . GLU A 1 440 ? -24.763 13.446 29.969 1.00 97.69 440 GLU A C 1
ATOM 3425 O O . GLU A 1 440 ? -25.964 13.671 30.056 1.00 97.69 440 GLU A O 1
ATOM 3430 N N . ILE A 1 441 ? -24.107 12.648 30.820 1.00 97.56 441 ILE A N 1
ATOM 3431 C CA . ILE A 1 441 ? -24.726 11.943 31.953 1.00 97.56 441 ILE A CA 1
ATOM 3432 C C . ILE A 1 441 ? -24.170 12.384 33.318 1.00 97.56 441 ILE A C 1
ATOM 3434 O O . ILE A 1 441 ? -24.360 11.703 34.326 1.00 97.56 441 ILE A O 1
ATOM 3438 N N . GLY A 1 442 ? -23.436 13.503 33.357 1.00 96.56 442 GLY A N 1
ATOM 3439 C CA . GLY A 1 442 ? -22.874 14.063 34.592 1.00 96.56 442 GLY A CA 1
ATOM 3440 C C . GLY A 1 442 ? -21.749 13.239 35.236 1.00 96.56 442 GLY A C 1
ATOM 3441 O O . GLY A 1 442 ? -21.483 13.405 36.421 1.00 96.56 442 GLY A O 1
ATOM 3442 N N . LEU A 1 443 ? -21.091 12.350 34.485 1.00 96.94 443 LEU A N 1
ATOM 3443 C CA . LEU A 1 443 ? -20.083 11.423 35.013 1.00 96.94 443 LEU A CA 1
ATOM 3444 C C . LEU A 1 443 ? -18.666 12.016 35.048 1.00 96.94 443 LEU A C 1
ATOM 3446 O O . LEU A 1 443 ? -17.904 11.744 35.971 1.00 96.94 443 LEU A O 1
ATOM 3450 N N . ALA A 1 444 ? -18.310 12.822 34.048 1.00 96.94 444 ALA A N 1
ATOM 3451 C CA . ALA A 1 444 ? -17.066 13.589 34.017 1.00 96.94 444 ALA A CA 1
ATOM 3452 C C . ALA A 1 444 ? -17.240 14.830 33.126 1.00 96.94 444 ALA A C 1
ATOM 3454 O O . ALA A 1 444 ? -17.888 14.722 32.081 1.00 96.94 444 ALA A O 1
ATOM 3455 N N . PRO A 1 445 ? -16.685 15.998 33.497 1.00 97.19 445 PRO A N 1
ATOM 3456 C CA . PRO A 1 445 ? -16.754 17.194 32.665 1.00 97.19 445 PRO A CA 1
ATOM 3457 C C . PRO A 1 445 ? -15.865 17.071 31.419 1.00 97.19 445 PRO A C 1
ATOM 3459 O O . PRO A 1 445 ? -15.005 16.194 31.319 1.00 97.19 445 PRO A O 1
ATOM 3462 N N . VAL A 1 446 ? -16.061 17.986 30.468 1.00 97.31 446 VAL A N 1
ATOM 3463 C CA . VAL A 1 446 ? -15.124 18.184 29.352 1.00 97.31 446 VAL A CA 1
ATOM 3464 C C . VAL A 1 446 ? -13.805 18.728 29.901 1.00 97.31 446 VAL A C 1
ATOM 3466 O O . VAL A 1 446 ? -13.799 19.667 30.696 1.00 97.31 446 VAL A O 1
ATOM 3469 N N . GLU A 1 447 ? -12.689 18.142 29.477 1.00 95.94 447 GLU A N 1
ATOM 3470 C CA . GLU A 1 447 ? -11.348 18.505 29.936 1.00 95.94 447 GLU A CA 1
ATOM 3471 C C . GLU A 1 447 ? -10.599 19.281 28.848 1.00 95.94 447 GLU A C 1
ATOM 3473 O O . GLU A 1 447 ? -10.561 18.863 27.691 1.00 95.94 447 GLU A O 1
ATOM 3478 N N . LYS A 1 448 ? -9.958 20.398 29.206 1.00 95.12 448 LYS A N 1
ATOM 3479 C CA . LYS A 1 448 ? -9.070 21.127 28.292 1.00 95.12 448 LYS A CA 1
ATOM 3480 C C . LYS A 1 448 ? -7.699 20.458 28.274 1.00 95.12 448 LYS A C 1
ATOM 3482 O O . LYS A 1 448 ? -6.999 20.453 29.284 1.00 95.12 448 LYS A O 1
ATOM 3487 N N . ARG A 1 449 ? -7.301 19.924 27.120 1.00 93.88 449 ARG A N 1
ATOM 3488 C CA . ARG A 1 449 ? -5.990 19.293 26.913 1.00 93.88 449 ARG A CA 1
ATOM 3489 C C . ARG A 1 449 ? -5.202 20.017 25.837 1.00 93.88 449 ARG A C 1
ATOM 3491 O O . ARG A 1 449 ? -5.767 20.757 25.039 1.00 93.88 449 ARG A O 1
ATOM 3498 N N . LYS A 1 450 ? -3.890 19.790 25.814 1.00 91.38 450 LYS A N 1
ATOM 3499 C CA . LYS A 1 450 ? -2.985 20.295 24.777 1.00 91.38 450 LYS A CA 1
ATOM 3500 C C . LYS A 1 450 ? -2.450 19.142 23.951 1.00 91.38 450 LYS A C 1
ATOM 3502 O O . LYS A 1 450 ? -2.129 18.084 24.493 1.00 91.38 450 LYS A O 1
ATOM 3507 N N . ASP A 1 451 ? -2.387 19.331 22.641 1.00 85.69 451 ASP A N 1
ATOM 3508 C CA . ASP A 1 451 ? -1.697 18.396 21.759 1.00 85.69 451 ASP A CA 1
ATOM 3509 C C . ASP A 1 451 ? -0.164 18.583 21.862 1.00 85.69 451 ASP A C 1
ATOM 3511 O O . ASP A 1 451 ? 0.305 19.514 22.528 1.00 85.69 451 ASP A O 1
ATOM 3515 N N . PRO A 1 452 ? 0.656 17.725 21.224 1.00 84.19 452 PRO A N 1
ATOM 3516 C CA . PRO A 1 452 ? 2.112 17.886 21.233 1.00 84.19 452 PRO A CA 1
ATOM 3517 C C . PRO A 1 452 ? 2.622 19.212 20.640 1.00 84.19 452 PRO A C 1
ATOM 3519 O O . PRO A 1 452 ? 3.771 19.572 20.876 1.00 84.19 452 PRO A O 1
ATOM 3522 N N . ALA A 1 453 ? 1.797 19.932 19.873 1.00 86.56 453 ALA A N 1
ATOM 3523 C CA . ALA A 1 453 ? 2.105 21.253 19.328 1.00 86.56 453 ALA A CA 1
ATOM 3524 C C . ALA A 1 453 ? 1.643 22.401 20.251 1.00 86.56 453 ALA A C 1
ATOM 3526 O O . ALA A 1 453 ? 1.817 23.571 19.910 1.00 86.56 453 ALA A O 1
ATOM 3527 N N . GLY A 1 454 ? 1.074 22.086 21.419 1.00 88.44 454 GLY A N 1
ATOM 3528 C CA . GLY A 1 454 ? 0.575 23.055 22.392 1.00 88.44 454 GLY A CA 1
ATOM 3529 C C . GLY A 1 454 ? -0.812 23.617 22.069 1.00 88.44 454 GLY A C 1
ATOM 3530 O O . GLY A 1 454 ? -1.257 24.531 22.763 1.00 88.44 454 GLY A O 1
ATOM 3531 N N . VAL A 1 455 ? -1.499 23.093 21.049 1.00 89.25 455 VAL A N 1
ATOM 3532 C CA . VAL A 1 455 ? -2.845 23.532 20.667 1.00 89.25 455 VAL A CA 1
ATOM 3533 C C . VAL A 1 455 ? -3.855 22.970 21.658 1.00 89.25 455 VAL A C 1
ATOM 3535 O O . VAL A 1 455 ? -3.918 21.759 21.880 1.00 89.25 455 VAL A O 1
ATOM 3538 N N . GLU A 1 456 ? -4.649 23.856 22.257 1.00 93.19 456 GLU A N 1
ATOM 3539 C CA . GLU A 1 456 ? -5.709 23.469 23.184 1.00 93.19 456 GLU A CA 1
ATOM 3540 C C . GLU A 1 456 ? -6.909 22.867 22.451 1.00 93.19 456 GLU A C 1
ATOM 3542 O O . GLU A 1 456 ? -7.361 23.381 21.426 1.00 93.19 456 GLU A O 1
ATOM 3547 N N . TYR A 1 457 ? -7.450 21.786 23.004 1.00 92.38 457 TYR A N 1
ATOM 3548 C CA . TYR A 1 457 ? -8.657 21.137 22.518 1.00 92.38 457 TYR A CA 1
ATOM 3549 C C . TYR A 1 457 ? -9.513 20.612 23.671 1.00 92.38 457 TYR A C 1
ATOM 3551 O O . TYR A 1 457 ? -9.029 20.342 24.772 1.00 92.38 457 TYR A O 1
ATOM 3559 N N . ASP A 1 458 ? -10.803 20.457 23.387 1.00 95.81 458 ASP A N 1
ATOM 3560 C CA . ASP A 1 458 ? -11.764 19.838 24.292 1.00 95.81 458 ASP A CA 1
ATOM 3561 C C . ASP A 1 458 ? -11.686 18.318 24.191 1.00 95.81 458 ASP A C 1
ATOM 3563 O O . ASP A 1 458 ? -11.869 17.738 23.117 1.00 95.81 458 ASP A O 1
ATOM 3567 N N . PHE A 1 459 ? -11.395 17.676 25.318 1.00 97.25 459 PHE A N 1
ATOM 3568 C CA . PHE A 1 459 ? -11.427 16.235 25.475 1.00 97.25 459 PHE A CA 1
ATOM 3569 C C . PHE A 1 459 ? -12.727 15.813 26.148 1.00 97.25 459 PHE A C 1
ATOM 3571 O O . PHE A 1 459 ? -13.039 16.223 27.267 1.00 97.25 459 PHE A O 1
ATOM 3578 N N . GLU A 1 460 ? -13.483 14.964 25.461 1.00 98.19 460 GLU A N 1
ATOM 3579 C CA . GLU A 1 460 ? -14.732 14.427 25.979 1.00 98.19 460 GLU A CA 1
ATOM 3580 C C . GLU A 1 460 ? -14.548 12.940 26.287 1.00 98.19 460 GLU A C 1
ATOM 3582 O O . GLU A 1 460 ? -14.376 12.131 25.372 1.00 98.19 460 GLU A O 1
ATOM 3587 N N . TYR A 1 461 ? -14.623 12.565 27.563 1.00 98.38 461 TYR A N 1
ATOM 3588 C CA . TYR A 1 461 ? -14.535 11.165 27.975 1.00 98.38 461 TYR A CA 1
ATOM 3589 C C . TYR A 1 461 ? -15.633 10.313 27.329 1.00 98.38 461 TYR A C 1
ATOM 3591 O O . TYR A 1 461 ? -16.798 10.719 27.241 1.00 98.38 461 TYR A O 1
ATOM 3599 N N . LEU A 1 462 ? -15.251 9.109 26.907 1.00 98.50 462 LEU A N 1
ATOM 3600 C CA . LEU A 1 462 ? -16.173 8.071 26.456 1.00 98.50 462 LEU A CA 1
ATOM 3601 C C . LEU A 1 462 ? -16.754 7.339 27.670 1.00 98.50 462 LEU A C 1
ATOM 3603 O O . LEU A 1 462 ? -16.314 7.553 28.799 1.00 98.50 462 LEU A O 1
ATOM 3607 N N . VAL A 1 463 ? -17.752 6.485 27.449 1.00 98.56 463 VAL A N 1
ATOM 3608 C CA . VAL A 1 463 ? -18.418 5.744 28.528 1.00 98.56 463 VAL A CA 1
ATOM 3609 C C . VAL A 1 463 ? -18.417 4.253 28.217 1.00 98.56 463 VAL A C 1
ATOM 3611 O O . VAL A 1 463 ? -18.724 3.857 27.091 1.00 98.56 463 VAL A O 1
ATOM 3614 N N . VAL A 1 464 ? -18.108 3.439 29.225 1.00 98.56 464 VAL A N 1
ATOM 3615 C CA . VAL A 1 464 ? -18.362 1.988 29.239 1.00 98.56 464 VAL A CA 1
ATOM 3616 C C . VAL A 1 464 ? -19.245 1.644 30.432 1.00 98.56 464 VAL A C 1
ATOM 3618 O O . VAL A 1 464 ? -19.337 2.425 31.380 1.00 98.56 464 VAL A O 1
ATOM 3621 N N . MET A 1 465 ? -19.868 0.469 30.411 1.00 98.19 465 MET A N 1
ATOM 3622 C CA . MET A 1 465 ? -20.418 -0.129 31.628 1.00 98.19 465 MET A CA 1
ATOM 3623 C C . MET A 1 465 ? -19.373 -1.028 32.268 1.00 98.19 465 MET A C 1
ATOM 3625 O O . MET A 1 465 ? -18.628 -1.698 31.558 1.00 98.19 465 MET A O 1
ATOM 3629 N N . LYS A 1 466 ? -19.332 -1.055 33.593 1.00 96.44 466 LYS A N 1
ATOM 3630 C CA . LYS A 1 466 ? -18.574 -2.032 34.364 1.00 96.44 466 LYS A CA 1
ATOM 3631 C C . LYS A 1 466 ? -19.415 -2.457 35.552 1.00 96.44 466 LYS A C 1
ATOM 3633 O O . LYS A 1 466 ? -19.791 -1.607 36.360 1.00 96.44 466 LYS A O 1
ATOM 3638 N N . GLU A 1 467 ? -19.717 -3.748 35.644 1.00 93.44 467 GLU A N 1
ATOM 3639 C CA . GLU A 1 467 ? -20.532 -4.313 36.729 1.00 93.44 467 GLU A CA 1
ATOM 3640 C C . GLU A 1 467 ? -21.870 -3.561 36.887 1.00 93.44 467 GLU A C 1
ATOM 3642 O O . GLU A 1 467 ? -22.318 -3.239 37.989 1.00 93.44 467 GLU A O 1
ATOM 3647 N N . GLY A 1 468 ? -22.492 -3.210 35.755 1.00 90.81 468 GLY A N 1
ATOM 3648 C CA . GLY A 1 468 ? -23.776 -2.504 35.735 1.00 90.81 468 GLY A CA 1
ATOM 3649 C C . GLY A 1 468 ? -23.715 -1.008 36.068 1.00 90.81 468 GLY A C 1
ATOM 3650 O O . GLY A 1 468 ? -24.767 -0.376 36.162 1.00 90.81 468 GLY A O 1
ATOM 3651 N N . LYS A 1 469 ? -22.525 -0.406 36.198 1.00 96.06 469 LYS A N 1
ATOM 3652 C CA . LYS A 1 469 ? -22.358 1.040 36.434 1.00 96.06 469 LYS A CA 1
ATOM 3653 C C . LYS A 1 469 ? -21.627 1.723 35.273 1.00 96.06 469 LYS A C 1
ATOM 3655 O O . LYS A 1 469 ? -20.626 1.182 34.801 1.00 96.06 469 LYS A O 1
ATOM 3660 N N . PRO A 1 470 ? -22.072 2.910 34.820 1.00 97.88 470 PRO A N 1
ATOM 3661 C CA . PRO A 1 470 ? -21.340 3.667 33.816 1.00 97.88 470 PRO A CA 1
ATOM 3662 C C . PRO A 1 470 ? -20.056 4.246 34.413 1.00 97.88 470 PRO A C 1
ATOM 3664 O O . PRO A 1 470 ? -20.068 4.820 35.502 1.00 97.88 470 PRO A O 1
ATOM 3667 N N . ILE A 1 471 ? -18.954 4.130 33.676 1.00 97.94 471 ILE A N 1
ATOM 3668 C CA . ILE A 1 471 ? -17.657 4.714 34.029 1.00 97.94 471 ILE A CA 1
ATOM 3669 C C . ILE A 1 471 ? -17.092 5.500 32.841 1.00 97.94 471 ILE A C 1
ATOM 3671 O O . ILE A 1 471 ? -17.249 5.111 31.681 1.00 97.94 471 ILE A O 1
ATOM 3675 N N . ALA A 1 472 ? -16.456 6.633 33.139 1.00 98.06 472 ALA A N 1
ATOM 3676 C CA . ALA A 1 472 ? -15.783 7.453 32.144 1.00 98.06 472 ALA A CA 1
ATOM 3677 C C . ALA A 1 472 ? -14.464 6.785 31.742 1.00 98.06 472 ALA A C 1
ATOM 3679 O O . ALA A 1 472 ? -13.737 6.276 32.595 1.00 98.06 472 ALA A O 1
ATOM 3680 N N . VAL A 1 473 ? -14.145 6.798 30.450 1.00 98.00 473 VAL A N 1
ATOM 3681 C CA . VAL A 1 473 ? -12.910 6.216 29.929 1.00 98.00 473 VAL A CA 1
ATOM 3682 C C . VAL A 1 473 ? -12.231 7.151 28.940 1.00 98.00 473 VAL A C 1
ATOM 3684 O O . VAL A 1 473 ? -12.854 7.724 28.042 1.00 98.00 473 VAL A O 1
ATOM 3687 N N . ASP A 1 474 ? -10.922 7.281 29.114 1.00 97.38 474 ASP A N 1
ATOM 3688 C CA . ASP A 1 474 ? -10.004 7.726 28.079 1.00 97.38 474 ASP A CA 1
ATOM 3689 C C . ASP A 1 474 ? -9.329 6.481 27.480 1.00 97.38 474 ASP A C 1
ATOM 3691 O O . ASP A 1 474 ? -8.577 5.807 28.193 1.00 97.38 474 ASP A O 1
ATOM 3695 N N . PRO A 1 475 ? -9.576 6.145 26.198 1.00 97.25 475 PRO A N 1
ATOM 3696 C CA . PRO A 1 475 ? -8.952 4.991 25.554 1.00 97.25 475 PRO A CA 1
ATOM 3697 C C . PRO A 1 475 ? -7.418 5.032 25.565 1.00 97.25 475 PRO A C 1
ATOM 3699 O O . PRO A 1 475 ? -6.777 3.983 25.514 1.00 97.25 475 PRO A O 1
ATOM 3702 N N . ASN A 1 476 ? -6.819 6.223 25.655 1.00 95.38 476 ASN A N 1
ATOM 3703 C CA . ASN A 1 476 ? -5.370 6.393 25.645 1.00 95.38 476 ASN A CA 1
ATOM 3704 C C . ASN A 1 476 ? -4.741 6.404 27.045 1.00 95.38 476 ASN A C 1
ATOM 3706 O O . ASN A 1 476 ? -3.516 6.491 27.132 1.00 95.38 476 ASN A O 1
ATOM 3710 N N . ASP A 1 477 ? -5.525 6.327 28.130 1.00 96.50 477 ASP A N 1
ATOM 3711 C CA . ASP A 1 477 ? -4.958 6.293 29.482 1.00 96.50 477 ASP A CA 1
ATOM 3712 C C . ASP A 1 477 ? -4.096 5.035 29.673 1.00 96.50 477 ASP A C 1
ATOM 3714 O O . ASP A 1 477 ? -4.527 3.910 29.416 1.00 96.50 477 ASP A O 1
ATOM 3718 N N . GLU A 1 478 ? -2.863 5.243 30.133 1.00 97.06 478 GLU A N 1
ATOM 3719 C CA . GLU A 1 478 ? -1.858 4.211 30.402 1.00 97.06 478 GLU A CA 1
ATOM 3720 C C . GLU A 1 478 ? -1.784 3.813 31.878 1.00 97.06 478 GLU A C 1
ATOM 3722 O O . GLU A 1 478 ? -1.091 2.851 32.221 1.00 97.06 478 GLU A O 1
ATOM 3727 N N . LYS A 1 479 ? -2.471 4.551 32.754 1.00 97.56 479 LYS A N 1
ATOM 3728 C CA . LYS A 1 479 ? -2.345 4.423 34.205 1.00 97.56 479 LYS A CA 1
ATOM 3729 C C . LYS A 1 479 ? -3.499 3.661 34.830 1.00 97.56 479 LYS A C 1
ATOM 3731 O O . LYS A 1 479 ? -3.240 2.824 35.689 1.00 97.56 479 LYS A O 1
ATOM 3736 N N . THR A 1 480 ? -4.737 3.931 34.417 1.00 97.62 480 THR A N 1
ATOM 3737 C CA . THR A 1 480 ? -5.935 3.393 35.079 1.00 97.62 480 THR A CA 1
ATOM 3738 C C . THR A 1 480 ? -6.607 2.341 34.202 1.00 97.62 480 THR A C 1
ATOM 3740 O O . THR A 1 480 ? -7.261 2.696 33.223 1.00 97.62 480 THR A O 1
ATOM 3743 N N . PRO A 1 481 ? -6.476 1.038 34.502 1.00 97.75 481 PRO A N 1
ATOM 3744 C CA . PRO A 1 481 ? -7.087 -0.010 33.692 1.00 97.75 481 PRO A CA 1
ATOM 3745 C C . PRO A 1 481 ? -8.614 0.071 33.704 1.00 97.75 481 PRO A C 1
ATOM 3747 O O . PRO A 1 481 ? -9.239 -0.000 34.765 1.00 97.75 481 PRO A O 1
ATOM 3750 N N . VAL A 1 482 ? -9.218 0.152 32.518 1.00 98.12 482 VAL A N 1
ATOM 3751 C CA . VAL A 1 482 ? -10.671 0.077 32.344 1.00 98.12 482 VAL A CA 1
ATOM 3752 C C . VAL A 1 482 ? -11.041 -1.150 31.515 1.00 98.12 482 VAL A C 1
ATOM 3754 O O . VAL A 1 482 ? -10.728 -1.242 30.329 1.00 98.12 482 VAL A O 1
ATOM 3757 N N . VAL A 1 483 ? -11.735 -2.087 32.162 1.00 97.88 483 VAL A N 1
ATOM 3758 C CA . VAL A 1 483 ? -12.330 -3.274 31.538 1.00 97.88 483 VAL A CA 1
ATOM 3759 C C . VAL A 1 483 ? -13.845 -3.115 31.600 1.00 97.88 483 VAL A C 1
ATOM 3761 O O . VAL A 1 483 ? -14.378 -2.919 32.694 1.00 97.88 483 VAL A O 1
ATOM 3764 N N . GLY A 1 484 ? -14.505 -3.130 30.442 1.00 97.69 484 GLY A N 1
ATOM 3765 C CA . GLY A 1 484 ? -15.939 -2.884 30.313 1.00 97.69 484 GLY A CA 1
ATOM 3766 C C . GLY A 1 484 ? -16.751 -4.126 29.944 1.00 97.69 484 GLY A C 1
ATOM 3767 O O . GLY A 1 484 ? -16.247 -5.067 29.332 1.00 97.69 484 GLY A O 1
ATOM 3768 N N . ASP A 1 485 ? -18.035 -4.093 30.281 1.00 97.44 485 ASP A N 1
ATOM 3769 C CA . ASP A 1 485 ? -19.020 -5.112 29.932 1.00 97.44 485 ASP A CA 1
ATOM 3770 C C . ASP A 1 485 ? -19.304 -5.081 28.416 1.00 97.44 485 ASP A C 1
ATOM 3772 O O . ASP A 1 485 ? -19.367 -4.013 27.804 1.00 97.44 485 ASP A O 1
ATOM 3776 N N . LEU A 1 486 ? -19.475 -6.249 27.786 1.00 95.44 486 LEU A N 1
ATOM 3777 C CA . LEU A 1 486 ? -19.458 -6.377 26.318 1.00 95.44 486 LEU A CA 1
ATOM 3778 C C . LEU A 1 486 ? -20.817 -6.318 25.623 1.00 95.44 486 LEU A C 1
ATOM 3780 O O . LEU A 1 486 ? -20.895 -5.821 24.502 1.00 95.44 486 LEU A O 1
ATOM 3784 N N . LEU A 1 487 ? -21.871 -6.852 26.236 1.00 94.00 487 LEU A N 1
ATOM 3785 C CA . LEU A 1 487 ? -23.187 -7.030 25.611 1.00 94.00 487 LEU A CA 1
ATOM 3786 C C . LEU A 1 487 ? -24.230 -6.237 26.398 1.00 94.00 487 LEU A C 1
ATOM 3788 O O . LEU A 1 487 ? -25.055 -6.796 27.116 1.00 94.00 487 LEU A O 1
ATOM 3792 N N . ILE A 1 488 ? -24.138 -4.910 26.310 1.00 96.25 488 ILE A N 1
ATOM 3793 C CA . ILE A 1 488 ? -25.061 -4.005 26.996 1.00 96.25 488 ILE A CA 1
ATOM 3794 C C . ILE A 1 488 ? -26.089 -3.481 26.006 1.00 96.25 488 ILE A C 1
ATOM 3796 O O . ILE A 1 488 ? -25.747 -3.042 24.908 1.00 96.25 488 ILE A O 1
ATOM 3800 N N . SER A 1 489 ? -27.343 -3.468 26.446 1.00 95.81 489 SER A N 1
ATOM 3801 C CA . SER A 1 489 ? -28.447 -2.728 25.847 1.00 95.81 489 SER A CA 1
ATOM 3802 C C . SER A 1 489 ? -29.316 -2.216 26.991 1.00 95.81 489 SER A C 1
ATOM 3804 O O . SER A 1 489 ? -29.974 -3.013 27.654 1.00 95.81 489 SER A O 1
ATOM 3806 N N . THR A 1 490 ? -29.268 -0.917 27.280 1.00 96.44 490 THR A N 1
ATOM 3807 C CA . THR A 1 490 ? -29.957 -0.327 28.438 1.00 96.44 490 THR A CA 1
ATOM 3808 C C . THR A 1 490 ? -30.270 1.152 28.213 1.00 96.44 490 THR A C 1
ATOM 3810 O O . THR A 1 490 ? -29.895 1.730 27.194 1.00 96.44 490 THR A O 1
ATOM 3813 N N . GLU A 1 491 ? -30.933 1.773 29.182 1.00 96.62 491 GLU A N 1
ATOM 3814 C CA . GLU A 1 491 ? -31.156 3.212 29.242 1.00 96.62 491 GLU A CA 1
ATOM 3815 C C . GLU A 1 491 ? -30.334 3.835 30.374 1.00 96.62 491 GLU A C 1
ATOM 3817 O O . GLU A 1 491 ? -30.303 3.321 31.492 1.00 96.62 491 GLU A O 1
ATOM 3822 N N . ILE A 1 492 ? -29.680 4.963 30.095 1.00 96.62 492 ILE A N 1
ATOM 3823 C CA . ILE A 1 492 ? -28.965 5.760 31.095 1.00 96.62 492 ILE A CA 1
ATOM 3824 C C . ILE A 1 492 ? -29.498 7.186 31.014 1.00 96.62 492 ILE A C 1
ATOM 3826 O O . ILE A 1 492 ? -29.308 7.854 30.002 1.00 96.62 492 ILE A O 1
ATOM 3830 N N . GLN A 1 493 ? -30.167 7.648 32.075 1.00 94.62 493 GLN A N 1
ATOM 3831 C CA . GLN A 1 493 ? -30.721 9.009 32.171 1.00 94.62 493 GLN A CA 1
ATOM 3832 C C . GLN A 1 493 ? -31.558 9.420 30.937 1.00 94.62 493 GLN A C 1
ATOM 3834 O O . GLN A 1 493 ? -31.376 10.502 30.383 1.00 94.62 493 GLN A O 1
ATOM 3839 N N . GLY A 1 494 ? -32.455 8.548 30.461 1.00 94.00 494 GLY A N 1
ATOM 3840 C CA . GLY A 1 494 ? -33.285 8.829 29.282 1.00 94.00 494 GLY A CA 1
ATOM 3841 C C . GLY A 1 494 ? -32.606 8.576 27.931 1.00 94.00 494 GLY A C 1
ATOM 3842 O O . GLY A 1 494 ? -33.238 8.750 26.889 1.00 94.00 494 GLY A O 1
ATOM 3843 N N . ILE A 1 495 ? -31.330 8.175 27.914 1.00 96.69 495 ILE A N 1
ATOM 3844 C CA . ILE A 1 495 ? -30.575 7.892 26.690 1.00 96.69 495 ILE A CA 1
ATOM 3845 C C . ILE A 1 495 ? -30.478 6.381 26.502 1.00 96.69 495 ILE A C 1
ATOM 3847 O O . ILE A 1 495 ? -29.816 5.682 27.270 1.00 96.69 495 ILE A O 1
ATOM 3851 N N . GLN A 1 496 ? -31.108 5.882 25.443 1.00 97.81 496 GLN A N 1
ATOM 3852 C CA . GLN A 1 496 ? -30.968 4.494 25.013 1.00 97.81 496 GLN A CA 1
ATOM 3853 C C . GLN A 1 496 ? -29.549 4.257 24.492 1.00 97.81 496 GLN A C 1
ATOM 3855 O O . GLN A 1 496 ? -29.054 5.010 23.648 1.00 97.81 496 GLN A O 1
ATOM 3860 N N . VAL A 1 497 ? -28.882 3.219 24.992 1.00 97.94 497 VAL A N 1
ATOM 3861 C CA . VAL A 1 497 ? -27.496 2.897 24.647 1.00 97.94 497 VAL A CA 1
ATOM 3862 C C . VAL A 1 497 ? -27.286 1.407 24.433 1.00 97.94 497 VAL A C 1
ATOM 3864 O O . VAL A 1 497 ? -27.912 0.563 25.074 1.00 97.94 497 VAL A O 1
ATOM 3867 N N . LYS A 1 498 ? -26.339 1.086 23.553 1.00 97.94 498 LYS A N 1
ATOM 3868 C CA . LYS A 1 498 ? -25.801 -0.264 23.371 1.00 97.94 498 LYS A CA 1
ATOM 3869 C C . LYS A 1 498 ? -24.280 -0.230 23.345 1.00 97.94 498 LYS A C 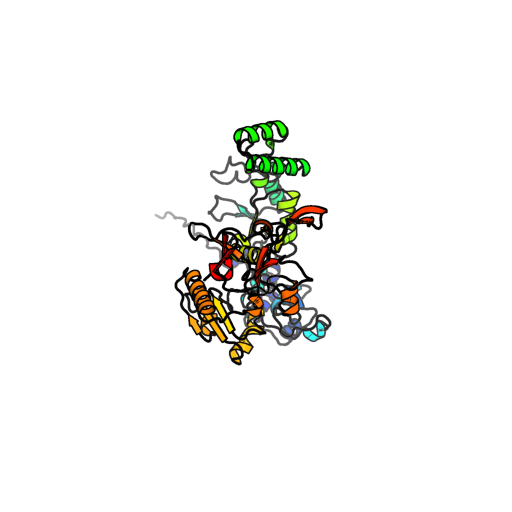1
ATOM 3871 O O . LYS A 1 498 ? -23.708 0.786 22.957 1.00 97.94 498 LYS A O 1
ATOM 3876 N N . THR A 1 499 ? -23.609 -1.315 23.712 1.00 97.75 499 THR A N 1
ATOM 3877 C CA . THR A 1 499 ? -22.173 -1.439 23.414 1.00 97.75 499 THR A CA 1
ATOM 3878 C C . THR A 1 499 ? -21.927 -1.490 21.909 1.00 97.75 499 THR A C 1
ATOM 3880 O O . THR A 1 499 ? -22.759 -1.993 21.153 1.00 97.75 499 THR A O 1
ATOM 3883 N N . ALA A 1 500 ? -20.758 -1.026 21.462 1.00 96.50 500 ALA A N 1
ATOM 3884 C CA . ALA A 1 500 ? -20.357 -1.102 20.059 1.00 96.50 500 ALA A CA 1
ATOM 3885 C C . ALA A 1 500 ? -20.396 -2.539 19.512 1.00 96.50 500 ALA A C 1
ATOM 3887 O O . ALA A 1 500 ? -20.820 -2.742 18.377 1.00 96.50 500 ALA A O 1
ATOM 3888 N N . LEU A 1 501 ? -20.026 -3.542 20.318 1.00 95.12 501 LEU A N 1
ATOM 3889 C CA . LEU A 1 501 ? -20.126 -4.950 19.925 1.00 95.12 501 LEU A CA 1
ATOM 3890 C C . LEU A 1 501 ? -21.574 -5.368 19.626 1.00 95.12 501 LEU A C 1
ATOM 3892 O O . LEU A 1 501 ? -21.824 -6.045 18.634 1.00 95.12 501 LEU A O 1
ATOM 3896 N N . GLN A 1 502 ? -22.529 -4.909 20.438 1.00 92.44 502 GLN A N 1
ATOM 3897 C CA . GLN A 1 502 ? -23.954 -5.197 20.266 1.00 92.44 502 GLN A CA 1
ATOM 3898 C C . GLN A 1 502 ? -24.564 -4.484 19.044 1.00 92.44 502 GLN A C 1
ATOM 3900 O O . GLN A 1 502 ? -25.636 -4.872 18.595 1.00 92.44 502 GLN A O 1
ATOM 3905 N N . ILE A 1 503 ? -23.912 -3.448 18.499 1.00 91.44 503 ILE A N 1
ATOM 3906 C CA . ILE A 1 503 ? -24.326 -2.811 17.236 1.00 91.44 503 ILE A CA 1
ATOM 3907 C C . ILE A 1 503 ? -24.020 -3.704 16.030 1.00 91.44 503 ILE A C 1
ATOM 3909 O O . ILE A 1 503 ? -24.742 -3.671 15.038 1.00 91.44 503 ILE A O 1
ATOM 3913 N N . VAL A 1 504 ? -22.928 -4.468 16.101 1.00 82.69 504 VAL A N 1
ATOM 3914 C CA . VAL A 1 504 ? -22.488 -5.363 15.020 1.00 82.69 504 VAL A CA 1
ATOM 3915 C C . VAL A 1 504 ? -23.295 -6.671 15.006 1.00 82.69 504 VAL A C 1
ATOM 3917 O O . VAL A 1 504 ? -23.299 -7.369 13.992 1.00 82.69 504 VAL A O 1
ATOM 3920 N N . TYR A 1 505 ? -23.954 -6.998 16.121 1.00 68.31 505 TYR A N 1
ATOM 3921 C CA . TYR A 1 505 ? -24.676 -8.248 16.362 1.00 68.31 505 TYR A CA 1
ATOM 3922 C C . TYR A 1 505 ? -26.135 -8.247 15.895 1.00 68.31 505 TYR A C 1
ATOM 3924 O O . TYR A 1 505 ? -26.873 -7.294 16.237 1.00 68.31 505 TYR A O 1
#

pLDDT: mean 89.41, std 13.63, range [28.95, 98.56]

Radius of gyration: 32.1 Å; Cα contacts (8 Å, |Δi|>4): 780; chains: 1; bounding box: 74×72×116 Å

Secondary structure (DSSP, 8-state):
-----------PPPHHHHHHHGGG-TTHHHHHH-HHHHHHHHHHHTT---HHHHHHHHSGGGEEEEE--SSTT--EEEEEEEEETTEEEEEEEEE-TT-TTT-SSPPPTTS-HHHHTT-PBP--HHHHGGGHHHH-TT---SEEEE-SSTTS--EEEE-HHHHHHHHHHEESTTTTSTT-TTPPEEPHHHH-----HHHHHHHHHHHHHHHH-S-HHHHHHHHHHHTGGGGGGBS-TT-GGG-BGGGG--EEES---TTHHHHHIIIIIIIT----EEEHHHHHTHHHHHHHHHHT-EEETTEEE----------TTT-SEEEEES--TTTTSS-HHHHHHHHHHHHHTTSSEEEEE-SS--TTGGG-SEEE-PPTT-HHHHHHHHHHHHHHTT-S-HHHHHB-SHHHHHHHT-SS--STTBEEEEPTTS-EEEEPBGGGGTSS--EEEE-TT--EEEE--EEEEETTEEEEE-TT-SSS--B--SS-EEEETTEEEEEHHHHH-